Protein AF-A0A7X4A5K0-F1 (afdb_monomer_lite)

Structure (mmCIF, N/CA/C/O backbone):
data_AF-A0A7X4A5K0-F1
#
_entry.id   AF-A0A7X4A5K0-F1
#
loop_
_atom_site.group_PDB
_atom_site.id
_atom_site.type_symbol
_atom_site.label_atom_id
_atom_site.label_alt_id
_atom_site.label_comp_id
_atom_site.label_asym_id
_atom_site.label_entity_id
_atom_site.label_seq_id
_atom_site.pdbx_PDB_ins_code
_atom_site.Cartn_x
_atom_site.Cartn_y
_atom_site.Cartn_z
_atom_site.occupancy
_atom_site.B_iso_or_equiv
_atom_site.auth_seq_id
_atom_site.auth_comp_id
_atom_site.auth_asym_id
_atom_site.auth_atom_id
_atom_site.pdbx_PDB_model_num
ATOM 1 N N . LEU A 1 1 ? -16.386 4.866 20.478 1.00 91.31 1 LEU A N 1
ATOM 2 C CA . LEU A 1 1 ? -17.389 4.225 19.590 1.00 91.31 1 LEU A CA 1
ATOM 3 C C . LEU A 1 1 ? -18.397 3.413 20.392 1.00 91.31 1 LEU A C 1
ATOM 5 O O . LEU A 1 1 ? -19.510 3.892 20.543 1.00 91.31 1 LEU A O 1
ATOM 9 N N . ARG A 1 2 ? -17.996 2.283 20.996 1.00 92.62 2 ARG A N 1
ATOM 10 C CA . ARG A 1 2 ? -18.865 1.447 21.848 1.00 92.62 2 ARG A CA 1
ATOM 11 C C . ARG A 1 2 ? -19.716 2.248 22.845 1.00 92.62 2 ARG A C 1
ATOM 13 O O . ARG A 1 2 ? -20.920 2.081 22.857 1.00 92.62 2 ARG A O 1
ATOM 20 N N . ALA A 1 3 ? -19.119 3.156 23.623 1.00 93.19 3 ALA A N 1
ATOM 21 C CA . ALA A 1 3 ? -19.859 3.935 24.624 1.00 93.19 3 ALA A CA 1
ATOM 22 C C . ALA A 1 3 ? -21.028 4.760 24.044 1.00 93.19 3 ALA A C 1
ATOM 24 O O . ALA A 1 3 ? -22.056 4.890 24.695 1.00 93.19 3 ALA A O 1
ATOM 25 N N . ALA A 1 4 ? -20.891 5.288 22.822 1.00 95.06 4 ALA A N 1
ATOM 26 C CA . ALA A 1 4 ? -21.975 6.008 22.153 1.00 95.06 4 ALA A CA 1
ATOM 27 C C . ALA A 1 4 ? -23.079 5.048 21.675 1.00 95.06 4 ALA A C 1
ATOM 29 O O . ALA A 1 4 ? -24.257 5.345 21.839 1.00 95.06 4 ALA A O 1
ATOM 30 N N . LEU A 1 5 ? -22.700 3.877 21.147 1.00 95.50 5 LEU A N 1
ATOM 31 C CA . LEU A 1 5 ? -23.644 2.829 20.736 1.00 95.50 5 LEU A CA 1
ATOM 32 C C . LEU A 1 5 ? -24.413 2.257 21.940 1.00 95.50 5 LEU A C 1
ATOM 34 O O . LEU A 1 5 ? -25.632 2.138 21.894 1.00 95.50 5 LEU A O 1
ATOM 38 N N . ASP A 1 6 ? -23.723 1.985 23.053 1.00 95.00 6 ASP A N 1
ATOM 39 C CA . ASP A 1 6 ? -24.325 1.538 24.320 1.00 95.00 6 ASP A CA 1
ATOM 40 C C . ASP A 1 6 ? -25.325 2.575 24.871 1.00 95.00 6 ASP A C 1
ATOM 42 O O . ASP A 1 6 ? -26.293 2.214 25.539 1.00 95.00 6 ASP A O 1
ATOM 46 N N . ALA A 1 7 ? -25.109 3.860 24.573 1.00 95.62 7 ALA A N 1
ATOM 47 C CA . ALA A 1 7 ? -26.001 4.961 24.929 1.00 95.62 7 ALA A CA 1
ATOM 48 C C . ALA A 1 7 ? -27.153 5.180 23.925 1.00 95.62 7 ALA A C 1
ATOM 50 O O . ALA A 1 7 ? -27.937 6.112 24.100 1.00 95.62 7 ALA A O 1
ATOM 51 N N . GLY A 1 8 ? -27.286 4.323 22.907 1.00 95.19 8 GLY A N 1
ATOM 52 C CA . GLY A 1 8 ? -28.398 4.332 21.955 1.00 95.19 8 GLY A CA 1
ATOM 53 C C . GLY A 1 8 ? -28.173 5.166 20.692 1.00 95.19 8 GLY A C 1
ATOM 54 O O . GLY A 1 8 ? -29.140 5.445 19.992 1.00 95.19 8 GLY A O 1
ATOM 55 N N . ALA A 1 9 ? -26.938 5.577 20.387 1.00 96.38 9 ALA A N 1
ATOM 56 C CA . ALA A 1 9 ? -26.654 6.293 19.145 1.00 96.38 9 ALA A CA 1
ATOM 57 C C . ALA A 1 9 ? -26.761 5.367 17.917 1.00 96.38 9 ALA A C 1
ATOM 59 O O . ALA A 1 9 ? -26.082 4.344 17.855 1.00 96.38 9 ALA A O 1
ATOM 60 N N . ASP A 1 10 ? -27.531 5.775 16.904 1.00 93.81 10 ASP A N 1
ATOM 61 C CA . ASP A 1 10 ? -27.602 5.078 15.607 1.00 93.81 10 ASP A CA 1
ATOM 62 C C . ASP A 1 10 ? -26.408 5.403 14.693 1.00 93.81 10 ASP A C 1
ATOM 64 O O . ASP A 1 10 ? -25.984 4.592 13.870 1.00 93.81 10 ASP A O 1
ATOM 68 N N . ILE A 1 11 ? -25.867 6.620 14.815 1.00 94.62 11 ILE A N 1
ATOM 69 C CA . ILE A 1 11 ? -24.743 7.124 14.022 1.00 94.62 11 ILE A CA 1
ATOM 70 C C . ILE A 1 11 ? -23.725 7.731 14.978 1.00 94.62 11 ILE A C 1
ATOM 72 O O . ILE A 1 11 ? -24.045 8.633 15.749 1.00 94.62 11 ILE A O 1
ATOM 76 N N . VAL A 1 12 ? -22.476 7.276 14.888 1.00 94.38 12 VAL A N 1
ATOM 77 C CA . VAL A 1 12 ? -21.371 7.831 15.672 1.00 94.38 12 VAL A CA 1
ATOM 78 C C . VAL A 1 12 ? -20.412 8.561 14.744 1.00 94.38 12 VAL A C 1
ATOM 80 O O . VAL A 1 12 ? -19.800 7.959 13.866 1.00 94.38 12 VAL A O 1
ATOM 83 N N . ILE A 1 13 ? -20.262 9.866 14.960 1.00 93.56 13 ILE A N 1
ATOM 84 C CA . ILE A 1 13 ? -19.256 10.691 14.289 1.00 93.56 13 ILE A CA 1
ATOM 85 C C . ILE A 1 13 ? -18.065 10.814 15.236 1.00 93.56 13 ILE A C 1
ATOM 87 O O . ILE A 1 13 ? -18.224 11.117 16.416 1.00 93.56 13 ILE A O 1
ATOM 91 N N . THR A 1 14 ? -16.863 10.571 14.730 1.00 90.88 14 THR A N 1
ATOM 92 C CA . THR A 1 14 ? -15.624 10.666 15.506 1.00 90.88 14 THR A CA 1
ATOM 93 C C . THR A 1 14 ? -14.626 11.588 14.812 1.00 90.88 14 THR A C 1
ATOM 95 O O . THR A 1 14 ? -14.780 11.910 13.634 1.00 90.88 14 THR A O 1
ATOM 98 N N . GLY A 1 15 ? -13.632 12.061 15.568 1.00 87.31 15 GLY A N 1
ATOM 99 C CA . GLY A 1 15 ? -12.502 12.813 15.030 1.00 87.31 15 GLY A CA 1
ATOM 100 C C . GLY A 1 15 ? -11.532 11.897 14.280 1.00 87.31 15 GLY A C 1
ATOM 101 O O . GLY A 1 15 ? -11.928 10.991 13.548 1.00 87.31 15 GLY A O 1
ATOM 102 N N . ARG A 1 16 ? -10.225 12.102 14.472 1.00 86.94 16 ARG A N 1
ATOM 103 C CA . ARG A 1 16 ? -9.224 11.172 13.937 1.00 86.94 16 ARG A CA 1
ATOM 104 C C . ARG A 1 16 ? -9.187 9.914 14.809 1.00 86.94 16 ARG A C 1
ATOM 106 O O . ARG A 1 16 ? -8.645 9.947 15.908 1.00 86.94 16 ARG A O 1
ATOM 113 N N . CYS A 1 17 ? -9.751 8.825 14.304 1.00 88.50 17 CYS A N 1
ATOM 114 C CA . CYS A 1 17 ? -9.633 7.488 14.884 1.00 88.50 17 CYS A CA 1
ATOM 115 C C . CYS A 1 17 ? -8.874 6.559 13.926 1.00 88.50 17 CYS A C 1
ATOM 117 O O . CYS A 1 17 ? -8.519 6.975 12.821 1.00 88.50 17 CYS A O 1
ATOM 119 N N . VAL A 1 18 ? -8.589 5.334 14.366 1.00 90.06 18 VAL A N 1
ATOM 120 C CA . VAL A 1 18 ? -8.065 4.304 13.464 1.00 90.06 18 VAL A CA 1
ATOM 121 C C . VAL A 1 18 ? -9.208 3.749 12.627 1.00 90.06 18 VAL A C 1
ATOM 123 O O . VAL A 1 18 ? -10.282 3.496 13.166 1.00 90.06 18 VAL A O 1
ATOM 126 N N . ASP A 1 19 ? -8.972 3.546 11.337 1.00 91.62 19 ASP A N 1
ATOM 127 C CA . ASP A 1 19 ? -10.007 3.166 10.375 1.00 91.62 19 ASP A CA 1
ATOM 128 C C . ASP A 1 19 ? -10.697 1.846 10.777 1.00 91.62 19 ASP A C 1
ATOM 130 O O . ASP A 1 19 ? -11.922 1.806 10.886 1.00 91.62 19 ASP A O 1
ATOM 134 N N . SER A 1 20 ? -9.937 0.829 11.198 1.00 94.38 20 SER A N 1
ATOM 135 C CA . SER A 1 20 ? -10.478 -0.442 11.711 1.00 94.38 20 SER A CA 1
ATOM 136 C C . SER A 1 20 ? -11.327 -0.325 12.989 1.00 94.38 20 SER A C 1
ATOM 138 O O . SER A 1 20 ? -12.133 -1.217 13.286 1.00 94.38 20 SER A O 1
ATOM 140 N N . ALA A 1 21 ? -11.206 0.776 13.742 1.00 93.50 21 ALA A N 1
ATOM 141 C CA . ALA A 1 21 ? -11.925 0.964 15.000 1.00 93.50 21 ALA A CA 1
ATOM 142 C C . ALA A 1 21 ? -13.442 1.072 14.792 1.00 93.50 21 ALA A C 1
ATOM 144 O O . ALA A 1 21 ? -14.197 0.719 15.699 1.00 93.50 21 ALA A O 1
ATOM 145 N N . VAL A 1 22 ? -13.902 1.519 13.615 1.00 93.31 22 VAL A N 1
ATOM 146 C CA . VAL A 1 22 ? -15.339 1.622 13.298 1.00 93.31 22 VAL A CA 1
ATOM 147 C C . VAL A 1 22 ? -16.026 0.258 13.366 1.00 93.31 22 VAL A C 1
ATOM 149 O O . VAL A 1 22 ? -17.073 0.127 14.001 1.00 93.31 22 VAL A O 1
ATOM 152 N N . THR A 1 23 ? -15.386 -0.775 12.818 1.00 96.31 23 THR A N 1
ATOM 153 C CA . THR A 1 23 ? -15.875 -2.157 12.861 1.00 96.31 23 THR A CA 1
ATOM 154 C C . THR A 1 23 ? -15.649 -2.780 14.230 1.00 96.31 23 THR A C 1
ATOM 156 O O . THR A 1 23 ? -16.576 -3.371 14.789 1.00 96.31 23 THR A O 1
ATOM 159 N N . LEU A 1 24 ? -14.458 -2.612 14.819 1.00 97.25 24 LEU A N 1
ATOM 160 C CA . LEU A 1 24 ? -14.167 -3.155 16.148 1.00 97.25 24 LEU A CA 1
ATOM 161 C C . LEU A 1 24 ? -15.150 -2.619 17.199 1.00 97.25 24 LEU A C 1
ATOM 163 O O . LEU A 1 24 ? -15.699 -3.387 17.985 1.00 97.25 24 LEU A O 1
ATOM 167 N N . GLY A 1 25 ? -15.418 -1.312 17.192 1.00 95.69 25 GLY A N 1
ATOM 168 C CA . GLY A 1 25 ? -16.349 -0.672 18.117 1.00 95.69 25 GLY A CA 1
ATOM 169 C C . GLY A 1 25 ? -17.770 -1.230 18.017 1.00 95.69 25 GLY A C 1
ATOM 170 O O . GLY A 1 25 ? -18.413 -1.416 19.051 1.00 95.69 25 GLY A O 1
ATOM 171 N N . ALA A 1 26 ? -18.233 -1.540 16.801 1.00 96.00 26 ALA A N 1
ATOM 172 C CA . ALA A 1 26 ? -19.517 -2.197 16.572 1.00 96.00 26 ALA A CA 1
ATOM 173 C C . ALA A 1 26 ? -19.520 -3.650 17.080 1.00 96.00 26 ALA A C 1
ATOM 175 O O . ALA A 1 26 ? -20.481 -4.063 17.725 1.00 96.00 26 ALA A O 1
ATOM 176 N N . CYS A 1 27 ? -18.433 -4.401 16.873 1.00 97.69 27 CYS A N 1
ATOM 177 C CA . CYS A 1 27 ? -18.301 -5.772 17.379 1.00 97.69 27 CYS A CA 1
ATOM 178 C C . CYS A 1 27 ? -18.303 -5.820 18.912 1.00 97.69 27 CYS A C 1
ATOM 180 O O . CYS A 1 27 ? -19.005 -6.635 19.507 1.00 97.69 27 CYS A O 1
ATOM 182 N N . ILE A 1 28 ? -17.567 -4.913 19.564 1.00 97.00 28 ILE A N 1
ATOM 183 C CA . ILE A 1 28 ? -17.537 -4.818 21.029 1.00 97.00 28 ILE A CA 1
ATOM 184 C C . ILE A 1 28 ? -18.942 -4.532 21.574 1.00 97.00 28 ILE A C 1
ATOM 186 O O . ILE A 1 28 ? -19.345 -5.149 22.558 1.00 97.00 28 ILE A O 1
ATOM 190 N N . HIS A 1 29 ? -19.692 -3.628 20.938 1.00 96.81 29 HIS A N 1
ATOM 191 C CA . HIS A 1 29 ? -21.077 -3.336 21.310 1.00 96.81 29 HIS A CA 1
ATOM 192 C C . HIS A 1 29 ? -21.992 -4.558 21.119 1.00 96.81 29 HIS A C 1
ATOM 194 O O . HIS A 1 29 ? -22.692 -4.955 22.048 1.00 96.81 29 HIS A O 1
ATOM 200 N N . ALA A 1 30 ? -21.951 -5.190 19.943 1.00 97.56 30 ALA A N 1
ATOM 201 C CA . ALA A 1 30 ? -22.848 -6.287 19.587 1.00 97.56 30 ALA A CA 1
ATOM 202 C C . ALA A 1 30 ? -22.600 -7.571 20.399 1.00 97.56 30 ALA A C 1
ATOM 204 O O . ALA A 1 30 ? -23.551 -8.256 20.775 1.00 97.56 30 ALA A O 1
ATOM 205 N N . PHE A 1 31 ? -21.335 -7.901 20.677 1.00 98.00 31 PHE A N 1
ATOM 206 C CA . PHE A 1 31 ? -20.952 -9.159 21.330 1.00 98.00 31 PHE A CA 1
ATOM 207 C C . PHE A 1 31 ? -20.555 -9.003 22.801 1.00 98.00 31 PHE A C 1
ATOM 209 O O . PHE A 1 31 ? -20.341 -10.001 23.489 1.00 98.00 31 PHE A O 1
ATOM 216 N N . GLY A 1 32 ? -20.444 -7.770 23.302 1.00 96.62 32 GLY A N 1
ATOM 217 C CA . GLY A 1 32 ? -20.049 -7.501 24.684 1.00 96.62 32 GLY A CA 1
ATOM 218 C C . GLY A 1 32 ? -18.607 -7.903 25.004 1.00 96.62 32 GLY A C 1
ATOM 219 O O . GLY A 1 32 ? -18.314 -8.227 26.160 1.00 96.62 32 GLY A O 1
ATOM 220 N N . TRP A 1 33 ? -17.720 -7.910 24.000 1.00 96.56 33 TRP A N 1
ATOM 221 C CA . TRP A 1 33 ? -16.311 -8.253 24.189 1.00 96.56 33 TRP A CA 1
ATOM 222 C C . TRP A 1 33 ? -15.647 -7.332 25.213 1.00 96.56 33 TRP A C 1
ATOM 224 O O . TRP A 1 33 ? -15.921 -6.130 25.285 1.00 96.56 33 TRP A O 1
ATOM 234 N N . ARG A 1 34 ? -14.776 -7.905 26.039 1.00 93.50 34 ARG A N 1
ATOM 235 C CA . ARG A 1 34 ? -14.149 -7.197 27.159 1.00 93.50 34 ARG A CA 1
ATOM 236 C C . ARG A 1 34 ? -12.715 -6.784 26.829 1.00 93.50 34 ARG A C 1
ATOM 238 O O . ARG A 1 34 ? -12.037 -7.481 26.073 1.00 93.50 34 ARG A O 1
ATOM 245 N N . PRO A 1 35 ? -12.209 -5.700 27.448 1.00 89.88 35 PRO A N 1
ATOM 246 C CA . PRO A 1 35 ? -10.771 -5.460 27.504 1.00 89.88 35 PRO A CA 1
ATOM 247 C C . PRO A 1 35 ? -10.059 -6.725 27.997 1.00 89.88 35 PRO A C 1
ATOM 249 O O . PRO A 1 35 ? -10.507 -7.348 28.960 1.00 89.88 35 PRO A O 1
ATOM 252 N N . GLY A 1 36 ? -8.986 -7.122 27.318 1.00 91.06 36 GLY A N 1
ATOM 253 C CA . GLY A 1 36 ? -8.265 -8.360 27.625 1.00 91.06 36 GLY A CA 1
ATOM 254 C C . GLY A 1 36 ? -8.712 -9.593 26.833 1.00 91.06 36 GLY A C 1
ATOM 255 O O . GLY A 1 36 ? -8.000 -10.589 26.827 1.00 91.06 36 GLY A O 1
ATOM 256 N N . GLU A 1 37 ? -9.831 -9.554 26.103 1.00 95.38 37 GLU A N 1
ATOM 257 C CA . GLU A 1 37 ? -10.180 -10.615 25.142 1.00 95.38 37 GLU A CA 1
ATOM 258 C C . GLU A 1 37 ? -9.438 -10.396 23.811 1.00 95.38 37 GLU A C 1
ATOM 260 O O . GLU A 1 37 ? -10.048 -10.197 22.759 1.00 95.38 37 GLU A O 1
ATOM 265 N N . TRP A 1 38 ? -8.102 -10.368 23.875 1.00 96.06 38 TRP A N 1
ATOM 266 C CA . TRP A 1 38 ? -7.245 -9.811 22.824 1.00 96.06 38 TRP A CA 1
ATOM 267 C C . TRP A 1 38 ? -7.427 -10.467 21.456 1.00 96.06 38 TRP A C 1
ATOM 269 O O . TRP A 1 38 ? -7.484 -9.746 20.469 1.00 96.06 38 TRP A O 1
ATOM 279 N N . ASP A 1 39 ? -7.590 -11.788 21.381 1.00 98.00 39 ASP A N 1
ATOM 280 C CA . ASP A 1 39 ? -7.796 -12.476 20.097 1.00 98.00 39 ASP A CA 1
ATOM 281 C C . ASP A 1 39 ? -9.088 -12.022 19.408 1.00 98.00 39 ASP A C 1
ATOM 283 O O . ASP A 1 39 ? -9.109 -11.791 18.201 1.00 98.00 39 ASP A O 1
ATOM 287 N N . ARG A 1 40 ? -10.159 -11.785 20.175 1.00 98.38 40 ARG A N 1
ATOM 288 C CA . ARG A 1 40 ? -11.421 -11.263 19.630 1.00 98.38 40 ARG A CA 1
ATOM 289 C C . ARG A 1 40 ? -11.274 -9.815 19.178 1.00 98.38 40 ARG A C 1
ATOM 291 O O . ARG A 1 40 ? -11.747 -9.454 18.103 1.00 98.38 40 ARG A O 1
ATOM 298 N N . LEU A 1 41 ? -10.577 -8.994 19.966 1.00 97.81 41 LEU A N 1
ATOM 299 C CA . LEU A 1 41 ? -10.288 -7.604 19.600 1.00 97.81 41 LEU A CA 1
ATOM 300 C C . LEU A 1 41 ? -9.411 -7.526 18.340 1.00 97.81 41 LEU A C 1
ATOM 302 O O . LEU A 1 41 ? -9.660 -6.693 17.467 1.00 97.81 41 LEU A O 1
ATOM 306 N N . ALA A 1 42 ? -8.424 -8.413 18.208 1.00 98.19 42 ALA A N 1
ATOM 307 C CA . ALA A 1 42 ? -7.579 -8.520 17.025 1.00 98.19 42 ALA A CA 1
ATOM 308 C C . ALA A 1 42 ? -8.378 -8.993 15.805 1.00 98.19 42 ALA A C 1
ATOM 310 O O . ALA A 1 42 ? -8.234 -8.425 14.725 1.00 98.19 42 ALA A O 1
ATOM 311 N N . ALA A 1 43 ? -9.276 -9.963 15.974 1.00 98.62 43 ALA A N 1
ATOM 312 C CA . ALA A 1 43 ? -10.134 -10.448 14.900 1.00 98.62 43 ALA A CA 1
ATOM 313 C C . ALA A 1 43 ? -11.138 -9.384 14.416 1.00 98.62 43 ALA A C 1
ATOM 315 O O . ALA A 1 43 ? -11.274 -9.170 13.212 1.00 98.62 43 ALA A O 1
ATOM 316 N N . GLY A 1 44 ? -11.769 -8.638 15.331 1.00 98.44 44 GLY A N 1
ATOM 317 C CA . GLY A 1 44 ? -12.619 -7.496 14.971 1.00 98.44 44 GLY A CA 1
ATOM 318 C C . GLY A 1 44 ? -11.840 -6.358 14.301 1.00 98.44 44 GLY A C 1
ATOM 319 O O . GLY A 1 44 ? -12.348 -5.713 13.384 1.00 98.44 44 GLY A O 1
ATOM 320 N N . SER A 1 45 ? -10.587 -6.147 14.710 1.00 98.31 45 SER A N 1
ATOM 321 C CA . SER A 1 45 ? -9.680 -5.189 14.067 1.00 98.31 45 SER A CA 1
ATOM 322 C C . SER A 1 45 ? -9.284 -5.621 12.658 1.00 98.31 45 SER A C 1
ATOM 324 O O . SER A 1 45 ? -9.276 -4.793 11.751 1.00 98.31 45 SER A O 1
ATOM 326 N N . LEU A 1 46 ? -9.002 -6.910 12.456 1.00 98.62 46 LEU A N 1
ATOM 327 C CA . LEU A 1 46 ? -8.735 -7.487 11.141 1.00 98.62 46 LEU A CA 1
ATOM 328 C C . LEU A 1 46 ? -9.956 -7.362 10.225 1.00 98.62 46 LEU A C 1
ATOM 330 O O . LEU A 1 46 ? -9.819 -6.945 9.079 1.00 98.62 46 LEU A O 1
ATOM 334 N N . ALA A 1 47 ? -11.154 -7.665 10.732 1.00 98.62 47 ALA A N 1
ATOM 335 C CA . ALA A 1 47 ? -12.391 -7.453 9.988 1.00 98.62 47 ALA A CA 1
ATOM 336 C C . ALA A 1 47 ? -12.539 -5.980 9.581 1.00 98.62 47 ALA A C 1
ATOM 338 O O . ALA A 1 47 ? -12.835 -5.690 8.426 1.00 98.62 47 ALA A O 1
ATOM 339 N N . GLY A 1 48 ? -12.271 -5.044 10.497 1.00 97.81 48 GLY A N 1
ATOM 340 C CA . GLY A 1 48 ? -12.250 -3.613 10.192 1.00 97.81 48 GLY A CA 1
ATOM 341 C C . GLY A 1 48 ? -11.265 -3.244 9.090 1.00 97.81 48 GLY A C 1
ATOM 342 O O . GLY A 1 48 ? -11.659 -2.597 8.127 1.00 97.81 48 GLY A O 1
ATOM 343 N N . HIS A 1 49 ? -10.032 -3.732 9.196 1.00 97.75 49 HIS A N 1
ATOM 344 C CA . HIS A 1 49 ? -8.983 -3.497 8.212 1.00 97.75 49 HIS A CA 1
ATOM 345 C C . HIS A 1 49 ? -9.351 -4.013 6.808 1.00 97.75 49 HIS A C 1
ATOM 347 O O . HIS A 1 49 ? -9.098 -3.353 5.803 1.00 97.75 49 HIS A O 1
ATOM 353 N N . ILE A 1 50 ? -10.005 -5.174 6.709 1.00 98.19 50 ILE A N 1
ATOM 354 C CA . ILE A 1 50 ? -10.400 -5.712 5.400 1.00 98.19 50 ILE A CA 1
ATOM 355 C C . ILE A 1 50 ? -11.636 -4.999 4.821 1.00 98.19 50 ILE A C 1
ATOM 357 O O . ILE A 1 50 ? -11.783 -4.897 3.604 1.00 98.19 50 ILE A O 1
ATOM 361 N N . LEU A 1 51 ? -12.527 -4.485 5.671 1.00 97.75 51 LEU A N 1
ATOM 362 C CA . LEU A 1 51 ? -13.730 -3.763 5.239 1.00 97.75 51 LEU A CA 1
ATOM 363 C C . LEU A 1 51 ? -13.463 -2.301 4.836 1.00 97.75 51 LEU A C 1
ATOM 365 O O . LEU A 1 51 ? -14.358 -1.650 4.290 1.00 97.75 51 LEU A O 1
ATOM 369 N N . GLU A 1 52 ? -12.271 -1.769 5.111 1.00 94.19 52 GLU A N 1
ATOM 370 C CA . GLU A 1 52 ? -11.916 -0.380 4.818 1.00 94.19 52 GLU A CA 1
ATOM 371 C C . GLU A 1 52 ? -11.434 -0.170 3.366 1.00 94.19 52 GLU A C 1
ATOM 373 O O . GLU A 1 52 ? -11.456 -1.067 2.525 1.00 94.19 52 GLU A O 1
ATOM 378 N N . CYS A 1 53 ? -11.052 1.066 3.028 1.00 92.38 53 CYS A N 1
ATOM 379 C CA . CYS A 1 53 ? -10.529 1.447 1.707 1.00 92.38 53 CYS A CA 1
ATOM 380 C C . CYS A 1 53 ? -11.452 1.179 0.495 1.00 92.38 53 CYS A C 1
ATOM 382 O O . CYS A 1 53 ? -10.996 1.203 -0.652 1.00 92.38 53 CYS A O 1
ATOM 384 N N . GLY A 1 54 ? -12.760 1.028 0.727 1.00 94.44 54 GLY A N 1
ATOM 385 C CA . GLY A 1 54 ? -13.781 0.944 -0.316 1.00 94.44 54 GLY A CA 1
ATOM 386 C C . GLY A 1 54 ? -13.931 -0.477 -0.875 1.00 94.44 54 GLY A C 1
ATOM 387 O O . GLY A 1 54 ? -14.107 -1.408 -0.099 1.00 94.44 54 GLY A O 1
ATOM 388 N N . PRO A 1 55 ? -13.910 -0.681 -2.204 1.00 96.50 55 PRO A N 1
ATOM 389 C CA . PRO A 1 55 ? -14.196 -1.982 -2.811 1.00 96.50 55 PRO A CA 1
ATOM 390 C C . PRO A 1 55 ? -12.978 -2.921 -2.929 1.00 96.50 55 PRO A C 1
ATOM 392 O O . PRO A 1 55 ? -12.988 -3.830 -3.752 1.00 96.50 55 PRO A O 1
ATOM 395 N N . GLN A 1 56 ? -11.884 -2.707 -2.190 1.00 96.38 56 GLN A N 1
ATOM 396 C CA . GLN A 1 56 ? -10.640 -3.452 -2.446 1.00 96.38 56 GLN A CA 1
ATOM 397 C C . GLN A 1 56 ? -10.770 -4.958 -2.179 1.00 96.38 56 GLN A C 1
ATOM 399 O O . GLN A 1 56 ? -10.436 -5.762 -3.048 1.00 96.38 56 GLN A O 1
ATOM 404 N N . ALA A 1 57 ? -11.370 -5.341 -1.048 1.00 97.81 57 ALA A N 1
ATOM 405 C CA . ALA A 1 57 ? -11.660 -6.743 -0.733 1.00 97.81 57 ALA A CA 1
ATOM 406 C C . ALA A 1 57 ? -12.682 -7.396 -1.690 1.00 97.81 57 ALA A C 1
ATOM 408 O O . ALA A 1 57 ? -12.837 -8.618 -1.689 1.00 97.81 57 ALA A O 1
ATOM 409 N N . THR A 1 58 ? -13.368 -6.595 -2.513 1.00 97.94 58 THR A N 1
ATOM 410 C CA . THR A 1 58 ? -14.356 -7.026 -3.513 1.00 97.94 58 THR A CA 1
ATOM 411 C C . THR A 1 58 ? -13.875 -6.821 -4.960 1.00 97.94 58 THR A C 1
ATOM 413 O O . THR A 1 58 ? -14.688 -6.779 -5.887 1.00 97.94 58 THR A O 1
ATOM 416 N N . GLY A 1 59 ? -12.560 -6.695 -5.177 1.00 95.56 59 GLY A N 1
ATOM 417 C CA . GLY A 1 59 ? -11.940 -6.661 -6.510 1.00 95.56 59 GLY A CA 1
ATOM 418 C C . GLY A 1 59 ? -11.453 -5.284 -6.976 1.00 95.56 59 GLY A C 1
ATOM 419 O O . GLY A 1 59 ? -10.863 -5.149 -8.046 1.00 95.56 59 GLY A O 1
ATOM 420 N N . GLY A 1 60 ? -11.655 -4.228 -6.192 1.00 95.62 60 GLY A N 1
ATOM 421 C CA . GLY A 1 60 ? -11.095 -2.916 -6.501 1.00 95.62 60 GLY A CA 1
ATOM 422 C C . GLY A 1 60 ? -9.568 -2.930 -6.428 1.00 95.62 60 GLY A C 1
ATOM 423 O O . GLY A 1 60 ? -9.016 -3.273 -5.389 1.00 95.62 60 GLY A O 1
ATOM 424 N N . ASN A 1 61 ? -8.887 -2.491 -7.492 1.00 94.25 61 ASN A N 1
ATOM 425 C CA . ASN A 1 61 ? -7.418 -2.413 -7.573 1.00 94.25 61 ASN A CA 1
ATOM 426 C C . ASN A 1 61 ? -6.703 -3.782 -7.461 1.00 94.25 61 ASN A C 1
ATOM 428 O O . ASN A 1 61 ? -5.546 -3.834 -7.063 1.00 94.25 61 ASN A O 1
ATOM 432 N N . HIS A 1 62 ? -7.406 -4.881 -7.760 1.00 95.88 62 HIS A N 1
ATOM 433 C CA . HIS A 1 62 ? -6.888 -6.250 -7.677 1.00 95.88 62 HIS A CA 1
ATOM 434 C C . HIS A 1 62 ? -5.736 -6.508 -8.664 1.00 95.88 62 HIS A C 1
ATOM 436 O O . HIS A 1 62 ? -5.761 -5.934 -9.749 1.00 95.88 62 HIS A O 1
ATOM 442 N N . THR A 1 63 ? -4.763 -7.368 -8.319 1.00 97.00 63 THR A N 1
ATOM 443 C CA . THR A 1 63 ? -3.712 -7.797 -9.271 1.00 97.00 63 THR A CA 1
ATOM 444 C C . THR A 1 63 ? -4.331 -8.410 -10.528 1.00 97.00 63 THR A C 1
ATOM 446 O O . THR A 1 63 ? -3.998 -7.976 -11.622 1.00 97.00 63 THR A O 1
ATOM 449 N N . ASP A 1 64 ? -5.285 -9.336 -10.377 1.00 95.81 64 ASP A N 1
ATOM 450 C CA . ASP A 1 64 ? -5.982 -9.973 -11.505 1.00 95.81 64 ASP A CA 1
ATOM 451 C C . ASP A 1 64 ? -7.172 -9.091 -11.947 1.00 95.81 64 ASP A C 1
ATOM 453 O O . ASP A 1 64 ? -8.344 -9.462 -11.853 1.00 95.81 64 ASP A O 1
ATOM 457 N N . TRP A 1 65 ? -6.892 -7.840 -12.328 1.00 95.12 65 TRP A N 1
ATOM 458 C CA . TRP A 1 65 ? -7.920 -6.838 -12.645 1.00 95.12 65 TRP A CA 1
ATOM 459 C C . TRP A 1 65 ? -8.751 -7.212 -13.880 1.00 95.12 65 TRP A C 1
ATOM 461 O O . TRP A 1 65 ? -9.899 -6.763 -14.001 1.00 95.12 65 TRP A O 1
ATOM 471 N N . GLU A 1 66 ? -8.199 -8.023 -14.783 1.00 95.06 66 GLU A N 1
ATOM 472 C CA . GLU A 1 66 ? -8.862 -8.535 -15.981 1.00 95.06 66 GLU A CA 1
ATOM 473 C C . GLU A 1 66 ? -10.156 -9.281 -15.632 1.00 95.06 66 GLU A C 1
ATOM 475 O O . GLU A 1 66 ? -11.177 -9.067 -16.296 1.00 95.06 66 GLU A O 1
ATOM 480 N N . ASP A 1 67 ? -10.158 -10.038 -14.530 1.00 92.69 67 ASP A N 1
ATOM 481 C CA . ASP A 1 67 ? -11.308 -10.815 -14.048 1.00 92.69 67 ASP A CA 1
ATOM 482 C C . ASP A 1 67 ? -12.511 -9.923 -13.691 1.00 92.69 67 ASP A C 1
ATOM 484 O O . ASP A 1 67 ? -13.669 -10.349 -13.700 1.00 92.69 67 ASP A O 1
ATOM 488 N N . ILE A 1 68 ? -12.252 -8.651 -13.374 1.00 93.69 68 ILE A N 1
ATOM 489 C CA . ILE A 1 68 ? -13.253 -7.691 -12.890 1.00 93.69 68 ILE A CA 1
ATOM 490 C C . ILE A 1 68 ? -13.495 -6.560 -13.900 1.00 93.69 68 ILE A C 1
ATOM 492 O O . ILE A 1 68 ? -14.476 -5.818 -13.770 1.00 93.69 68 ILE A O 1
ATOM 496 N N . ALA A 1 69 ? -12.669 -6.441 -14.945 1.00 95.19 69 ALA A N 1
ATOM 497 C CA . ALA A 1 69 ? -12.670 -5.327 -15.895 1.00 95.19 69 ALA A CA 1
ATOM 498 C C . ALA A 1 69 ? -14.061 -5.032 -16.490 1.00 95.19 69 ALA A C 1
ATOM 500 O O . ALA A 1 69 ? -14.460 -3.871 -16.610 1.00 95.19 69 ALA A O 1
ATOM 501 N N . GLY A 1 70 ? -14.848 -6.075 -16.782 1.00 95.31 70 GLY A N 1
ATOM 502 C CA . GLY A 1 70 ? -16.210 -5.946 -17.317 1.00 95.31 70 GLY A CA 1
ATOM 503 C C . GLY A 1 70 ? -17.235 -5.326 -16.354 1.00 95.31 70 GLY A C 1
ATOM 504 O O . GLY A 1 70 ? -18.303 -4.889 -16.785 1.00 95.31 70 GLY A O 1
ATOM 505 N N . SER A 1 71 ? -16.929 -5.250 -15.057 1.00 95.50 71 SER A N 1
ATOM 506 C CA . SER A 1 71 ? -17.866 -4.830 -14.005 1.00 95.50 71 SER A CA 1
ATOM 507 C C . SER A 1 71 ? -17.327 -3.742 -13.065 1.00 95.50 71 SER A C 1
ATOM 509 O O . SER A 1 71 ? -18.033 -3.323 -12.145 1.00 95.50 71 SER A O 1
ATOM 511 N N . ILE A 1 72 ? -16.122 -3.215 -13.332 1.00 95.56 72 ILE A N 1
ATOM 512 C CA . ILE A 1 72 ? -15.424 -2.243 -12.470 1.00 95.56 72 ILE A CA 1
ATOM 513 C C . ILE A 1 72 ? -16.243 -0.976 -12.158 1.00 95.56 72 ILE A C 1
ATOM 515 O O . ILE A 1 72 ? -16.111 -0.380 -11.093 1.00 95.56 72 ILE A O 1
ATOM 519 N N . HIS A 1 73 ? -17.133 -0.577 -13.069 1.00 95.38 73 HIS A N 1
ATOM 520 C CA . HIS A 1 73 ? -17.984 0.607 -12.937 1.00 95.38 73 HIS A CA 1
ATOM 521 C C . HIS A 1 73 ? -19.065 0.488 -11.845 1.00 95.38 73 HIS A C 1
ATOM 523 O O . HIS A 1 73 ? -19.683 1.495 -11.505 1.00 95.38 73 HIS A O 1
ATOM 529 N N . ASN A 1 74 ? -19.322 -0.717 -11.323 1.00 96.88 74 ASN A N 1
ATOM 530 C CA . ASN A 1 74 ? -20.367 -0.982 -10.331 1.00 96.88 74 ASN A CA 1
ATOM 531 C C . ASN A 1 74 ? -19.923 -2.022 -9.283 1.00 96.88 74 ASN A C 1
ATOM 533 O O . ASN A 1 74 ? -20.698 -2.908 -8.920 1.00 96.88 74 ASN A O 1
ATOM 537 N N . ILE A 1 75 ? -18.667 -1.971 -8.823 1.00 97.62 75 ILE A N 1
ATOM 538 C CA . ILE A 1 75 ? -18.190 -2.886 -7.773 1.00 97.62 75 ILE A CA 1
ATOM 539 C C . ILE A 1 75 ? -18.933 -2.614 -6.459 1.00 97.62 75 ILE A C 1
ATOM 541 O O . ILE A 1 75 ? -19.007 -1.476 -5.993 1.00 97.62 75 ILE A O 1
ATOM 545 N N . GLY A 1 76 ? -19.471 -3.673 -5.850 1.00 97.06 76 GLY A N 1
ATOM 546 C CA . GLY A 1 76 ? -20.115 -3.596 -4.539 1.00 97.06 76 GLY A CA 1
ATOM 547 C C . GLY A 1 76 ? -19.095 -3.504 -3.409 1.00 97.06 76 GLY A C 1
ATOM 548 O O . GLY A 1 76 ? -18.032 -4.108 -3.484 1.00 97.06 76 GLY A O 1
ATOM 549 N N . TYR A 1 77 ? -19.414 -2.773 -2.344 1.00 97.69 77 TYR A N 1
ATOM 550 C CA . TYR A 1 77 ? -18.542 -2.662 -1.169 1.00 97.69 77 TYR A CA 1
ATOM 551 C C . TYR A 1 77 ? -18.579 -3.965 -0.353 1.00 97.69 77 TYR A C 1
ATOM 553 O O . TYR A 1 77 ? -19.600 -4.658 -0.383 1.00 97.69 77 TYR A O 1
ATOM 561 N N . PRO A 1 78 ? -17.501 -4.324 0.363 1.00 97.75 78 PRO A N 1
ATOM 562 C CA . PRO A 1 78 ? -17.467 -5.556 1.137 1.00 97.75 78 PRO A CA 1
ATOM 563 C C . PRO A 1 78 ? -18.479 -5.524 2.286 1.00 97.75 78 PRO A C 1
ATOM 565 O O . PRO A 1 78 ? -18.727 -4.490 2.906 1.00 97.75 78 PRO A O 1
ATOM 568 N N . ILE A 1 79 ? -19.049 -6.687 2.584 1.00 98.06 79 ILE A N 1
ATOM 569 C CA . ILE A 1 79 ? -19.896 -6.929 3.751 1.00 98.06 79 ILE A CA 1
ATOM 570 C C . ILE A 1 79 ? -19.270 -8.070 4.548 1.00 98.06 79 ILE A C 1
ATOM 572 O O . ILE A 1 79 ? -18.976 -9.119 3.977 1.00 98.06 79 ILE A O 1
ATOM 576 N N . GLY A 1 80 ? -19.091 -7.871 5.854 1.00 97.88 80 GLY A N 1
ATOM 577 C CA . GLY A 1 80 ? -18.602 -8.892 6.778 1.00 97.88 80 GLY A CA 1
ATOM 578 C C . GLY A 1 80 ? -19.710 -9.391 7.697 1.00 97.88 80 GLY A C 1
ATOM 579 O O . GLY A 1 80 ? -20.271 -8.610 8.462 1.00 97.88 80 GLY A O 1
ATOM 580 N N . ASP A 1 81 ? -19.997 -10.689 7.644 1.00 98.19 81 ASP A N 1
ATOM 581 C CA . ASP A 1 81 ? -20.805 -11.380 8.649 1.00 98.19 81 ASP A CA 1
ATOM 582 C C . ASP A 1 81 ? -19.837 -11.897 9.734 1.00 98.19 81 ASP A C 1
ATOM 584 O O . ASP A 1 81 ? -19.067 -12.829 9.486 1.00 98.19 81 ASP A O 1
ATOM 588 N N . ILE A 1 82 ? -19.804 -11.228 10.893 1.00 98.56 82 ILE A N 1
ATOM 589 C CA . ILE A 1 82 ? -18.849 -11.477 11.989 1.00 98.56 82 ILE A CA 1
ATOM 590 C C . ILE A 1 82 ? -19.525 -12.313 13.081 1.00 98.56 82 ILE A C 1
ATOM 592 O O . ILE A 1 82 ? -20.655 -12.025 13.470 1.00 98.56 82 ILE A O 1
ATOM 596 N N . GLU A 1 83 ? -18.828 -13.330 13.582 1.00 98.50 83 GLU A N 1
ATOM 597 C CA . GLU A 1 83 ? -19.295 -14.241 14.629 1.00 98.50 83 GLU A CA 1
ATOM 598 C C . GLU A 1 83 ? -18.804 -13.811 16.028 1.00 98.50 83 GLU A C 1
ATOM 600 O O . GLU A 1 83 ? -17.779 -13.130 16.148 1.00 98.50 83 GLU A O 1
ATOM 605 N N . PRO A 1 84 ? -19.460 -14.252 17.124 1.00 98.31 84 PRO A N 1
ATOM 606 C CA . PRO A 1 84 ? -19.053 -13.901 18.490 1.00 98.31 84 PRO A CA 1
ATOM 607 C C . PRO A 1 84 ? -17.635 -14.340 18.886 1.00 98.31 84 PRO A C 1
ATOM 609 O O . PRO A 1 84 ? -17.071 -13.794 19.838 1.00 98.31 84 PRO A O 1
ATOM 612 N N . ASP A 1 85 ? -17.068 -15.337 18.201 1.00 97.94 85 ASP A N 1
ATOM 613 C CA . ASP A 1 85 ? -15.693 -15.805 18.407 1.00 97.94 85 ASP A CA 1
ATOM 614 C C . ASP A 1 85 ? -14.643 -14.958 17.661 1.00 97.94 85 ASP A C 1
ATOM 616 O O . ASP A 1 85 ? -13.447 -15.174 17.847 1.00 97.94 85 ASP A O 1
ATOM 620 N N . GLY A 1 86 ? -15.078 -13.978 16.862 1.00 97.81 86 GLY A N 1
ATOM 621 C CA . GLY A 1 86 ? -14.234 -13.086 16.070 1.00 97.81 86 GLY A CA 1
ATOM 622 C C . GLY A 1 86 ? -13.988 -13.562 14.638 1.00 97.81 86 GLY A C 1
ATOM 623 O O . GLY A 1 86 ? -13.528 -12.781 13.809 1.00 97.81 86 GLY A O 1
ATOM 624 N N . SER A 1 87 ? -14.317 -14.809 14.306 1.00 98.56 87 SER A N 1
ATOM 625 C CA . SER A 1 87 ? -14.249 -15.285 12.926 1.00 98.56 87 SER A CA 1
ATOM 626 C C . SER A 1 87 ? -15.285 -14.578 12.048 1.00 98.56 87 SER A C 1
ATOM 628 O O . SER A 1 87 ? -16.346 -14.181 12.524 1.00 98.56 87 SER A O 1
ATOM 630 N N . PHE A 1 88 ? -15.022 -14.429 10.749 1.00 98.75 88 PHE A N 1
ATOM 631 C CA . PHE A 1 88 ? -15.969 -13.734 9.872 1.00 98.75 88 PHE A CA 1
ATOM 632 C C . PHE A 1 88 ? -15.980 -14.270 8.446 1.00 98.75 88 PHE A C 1
ATOM 634 O O . PHE A 1 88 ? -15.079 -14.998 8.025 1.00 98.75 88 PHE A O 1
ATOM 641 N N . THR A 1 89 ? -17.049 -13.946 7.721 1.00 98.81 89 THR A N 1
ATOM 642 C CA . THR A 1 89 ? -17.208 -14.256 6.297 1.00 98.81 89 THR A CA 1
ATOM 643 C C . THR A 1 89 ? -17.437 -12.971 5.520 1.00 98.81 89 THR A C 1
ATOM 645 O O . THR A 1 89 ? -18.342 -12.202 5.841 1.00 98.81 89 THR A O 1
ATOM 648 N N . LEU A 1 90 ? -16.637 -12.750 4.483 1.00 98.62 90 LEU A N 1
ATOM 649 C CA . LEU A 1 90 ? -16.795 -11.645 3.551 1.00 98.62 90 LEU A CA 1
ATOM 650 C C . LEU A 1 90 ? -17.666 -12.042 2.369 1.00 98.62 90 LEU A C 1
ATOM 652 O O . LEU A 1 90 ? -17.584 -13.163 1.863 1.00 98.62 90 LEU A O 1
ATOM 656 N N . ARG A 1 91 ? -18.475 -11.083 1.929 1.00 98.25 91 ARG A N 1
ATOM 657 C CA . ARG A 1 91 ? -19.323 -11.148 0.738 1.00 98.25 91 ARG A CA 1
ATOM 658 C C . ARG A 1 91 ? -19.483 -9.764 0.119 1.00 98.25 91 ARG A C 1
ATOM 660 O O . ARG A 1 91 ? -19.044 -8.767 0.689 1.00 98.25 91 ARG A O 1
ATOM 667 N N . LYS A 1 92 ? -20.171 -9.688 -1.018 1.00 97.69 92 LYS A N 1
ATOM 668 C CA . LYS A 1 92 ? -20.605 -8.424 -1.630 1.00 97.69 92 LYS A CA 1
ATOM 669 C C . LYS A 1 92 ? -22.130 -8.353 -1.786 1.00 97.69 92 LYS A C 1
ATOM 671 O O . LYS A 1 92 ? -22.797 -9.391 -1.722 1.00 97.69 92 LYS A O 1
ATOM 676 N N . PRO A 1 93 ? -22.713 -7.152 -1.958 1.00 97.56 93 PRO A N 1
ATOM 677 C CA . PRO A 1 93 ? -24.116 -7.003 -2.320 1.00 97.56 93 PRO A CA 1
ATOM 678 C C . PRO A 1 93 ? -24.490 -7.816 -3.569 1.00 97.56 93 PRO A C 1
ATOM 680 O O . PRO A 1 93 ? -23.707 -7.960 -4.507 1.00 97.56 93 PRO A O 1
ATOM 683 N N . ALA A 1 94 ? -25.715 -8.337 -3.603 1.00 95.81 94 ALA A N 1
ATOM 684 C CA . ALA A 1 94 ? -26.230 -9.006 -4.793 1.00 95.81 94 ALA A CA 1
ATOM 685 C C . ALA A 1 94 ? -26.451 -7.994 -5.933 1.00 95.81 94 ALA A C 1
ATOM 687 O O . ALA A 1 94 ? -26.875 -6.864 -5.694 1.00 95.81 94 ALA A O 1
ATOM 688 N N . GLY A 1 95 ? -26.197 -8.408 -7.178 1.00 95.25 95 GLY A N 1
ATOM 689 C CA . GLY A 1 95 ? -26.410 -7.570 -8.366 1.00 95.25 95 GLY A CA 1
ATOM 690 C C . GLY A 1 95 ? -25.345 -6.493 -8.614 1.00 95.25 95 GLY A C 1
ATOM 691 O O . GLY A 1 95 ? -25.504 -5.698 -9.540 1.00 95.25 95 GLY A O 1
ATOM 692 N N . THR A 1 96 ? -24.265 -6.458 -7.828 1.00 97.25 96 THR A N 1
ATOM 693 C CA . THR A 1 96 ? -23.101 -5.593 -8.077 1.00 97.25 96 THR A CA 1
ATOM 694 C C . THR A 1 96 ? -21.962 -6.363 -8.743 1.00 97.25 96 THR A C 1
ATOM 696 O O . THR A 1 96 ? -21.849 -7.585 -8.589 1.00 97.25 96 THR A O 1
ATOM 699 N N . GLY A 1 97 ? -21.095 -5.626 -9.436 1.00 96.81 97 GLY A N 1
ATOM 700 C CA . GLY A 1 97 ? -19.833 -6.122 -9.980 1.00 96.81 97 GLY A CA 1
ATOM 701 C C . GLY A 1 97 ? -18.793 -6.437 -8.905 1.00 96.81 97 GLY A C 1
ATOM 702 O O . GLY A 1 97 ? -19.085 -6.394 -7.704 1.00 96.81 97 GLY A O 1
ATOM 703 N N . GLY A 1 98 ? -17.568 -6.705 -9.354 1.00 97.00 98 GLY A N 1
ATOM 704 C CA . GLY A 1 98 ? -16.476 -7.173 -8.501 1.00 97.00 98 GLY A CA 1
ATOM 705 C C . GLY A 1 98 ? -16.549 -8.667 -8.210 1.00 97.00 98 GLY A C 1
ATOM 706 O O . GLY A 1 98 ? -17.371 -9.377 -8.788 1.00 97.00 98 GLY A O 1
ATOM 707 N N . MET A 1 99 ? -15.713 -9.123 -7.283 1.00 97.31 99 MET A N 1
ATOM 708 C CA . MET A 1 99 ? -15.697 -10.501 -6.790 1.00 97.31 99 MET A CA 1
ATOM 709 C C . MET A 1 99 ? -15.111 -10.583 -5.382 1.00 97.31 99 MET A C 1
ATOM 711 O O . MET A 1 99 ? -14.301 -9.739 -5.006 1.00 97.31 99 MET A O 1
ATOM 715 N N . VAL A 1 100 ? -15.486 -11.604 -4.614 1.00 98.38 100 VAL A N 1
ATOM 716 C CA . VAL A 1 100 ? -14.862 -11.903 -3.313 1.00 98.38 100 VAL A CA 1
ATOM 717 C C . VAL A 1 100 ? -14.171 -13.257 -3.375 1.00 98.38 100 VAL A C 1
ATOM 719 O O . VAL A 1 100 ? -14.815 -14.310 -3.317 1.00 98.38 100 VAL A O 1
ATOM 722 N N . THR A 1 101 ? -12.846 -13.219 -3.485 1.00 98.31 101 THR A N 1
ATOM 723 C CA . THR A 1 101 ? -11.987 -14.402 -3.578 1.00 98.31 101 THR A CA 1
ATOM 724 C C . THR A 1 101 ? -10.909 -14.378 -2.503 1.00 98.31 101 THR A C 1
ATOM 726 O O . THR A 1 101 ? -10.657 -13.348 -1.874 1.00 98.31 101 THR A O 1
ATOM 729 N N . VAL A 1 102 ? -10.242 -15.514 -2.285 1.00 98.44 102 VAL A N 1
ATOM 730 C CA . VAL A 1 102 ? -9.043 -15.561 -1.428 1.00 98.44 102 VAL A CA 1
ATOM 731 C C . VAL A 1 102 ? -8.035 -14.486 -1.849 1.00 98.44 102 VAL A C 1
ATOM 733 O O . VAL A 1 102 ? -7.494 -13.807 -0.984 1.00 98.44 102 VAL A O 1
ATOM 736 N N . GLY A 1 103 ? -7.840 -14.283 -3.157 1.00 97.81 103 GLY A N 1
ATOM 737 C CA . GLY A 1 103 ? -6.934 -13.272 -3.699 1.00 97.81 103 GLY A CA 1
ATOM 738 C C . GLY A 1 103 ? -7.325 -11.848 -3.302 1.00 97.81 103 GLY A C 1
ATOM 739 O O . GLY A 1 103 ? -6.505 -11.138 -2.725 1.00 97.81 103 GLY A O 1
ATOM 740 N N . THR A 1 104 ? -8.577 -11.432 -3.539 1.00 98.25 104 THR A N 1
ATOM 741 C CA . THR A 1 104 ? -9.019 -10.057 -3.223 1.00 98.25 104 THR A CA 1
ATOM 742 C C . THR A 1 104 ? -8.957 -9.757 -1.724 1.00 98.25 104 THR A C 1
ATOM 744 O O . THR A 1 104 ? -8.566 -8.662 -1.318 1.00 98.25 104 THR A O 1
ATOM 747 N N . VAL A 1 105 ? -9.304 -10.739 -0.889 1.00 98.69 105 VAL A N 1
ATOM 748 C CA . VAL A 1 105 ? -9.279 -10.611 0.573 1.00 98.69 105 VAL A CA 1
ATOM 749 C C . VAL A 1 105 ? -7.848 -10.605 1.110 1.00 98.69 105 VAL A C 1
ATOM 751 O O . VAL A 1 105 ? -7.526 -9.771 1.955 1.00 98.69 105 VAL A O 1
ATOM 754 N N . ALA A 1 106 ? -6.976 -11.488 0.617 1.00 98.50 106 ALA A N 1
ATOM 755 C CA . ALA A 1 106 ? -5.584 -11.560 1.058 1.00 98.50 106 ALA A CA 1
ATOM 756 C C . ALA A 1 106 ? -4.789 -10.311 0.661 1.00 98.50 106 ALA A C 1
ATOM 758 O O . ALA A 1 106 ? -3.991 -9.815 1.450 1.00 98.50 106 ALA A O 1
ATOM 759 N N . GLU A 1 107 ? -5.038 -9.772 -0.531 1.00 98.00 107 GLU A N 1
ATOM 760 C CA . GLU A 1 107 ? -4.456 -8.513 -0.987 1.00 98.00 107 GLU A CA 1
ATOM 761 C C . GLU A 1 107 ? -4.817 -7.330 -0.092 1.00 98.00 107 GLU A C 1
ATOM 763 O O . GLU A 1 107 ? -3.934 -6.570 0.306 1.00 98.00 107 GLU A O 1
ATOM 768 N N . GLN A 1 108 ? -6.104 -7.182 0.237 1.00 97.88 108 GLN A N 1
ATOM 769 C CA . GLN A 1 108 ? -6.537 -6.131 1.152 1.00 97.88 108 GLN A CA 1
ATOM 770 C C . GLN A 1 108 ? -5.969 -6.364 2.556 1.00 97.88 108 GLN A C 1
ATOM 772 O O . GLN A 1 108 ? -5.573 -5.408 3.208 1.00 97.88 108 GLN A O 1
ATOM 777 N N . MET A 1 109 ? -5.872 -7.617 3.009 1.00 97.81 109 MET A N 1
ATOM 778 C CA . MET A 1 109 ? -5.285 -7.942 4.309 1.00 97.81 109 MET A CA 1
ATOM 779 C C . MET A 1 109 ? -3.819 -7.509 4.421 1.00 97.81 109 MET A C 1
ATOM 781 O O . MET A 1 109 ? -3.377 -7.171 5.509 1.00 97.81 109 MET A O 1
ATOM 785 N N . VAL A 1 110 ? -3.039 -7.551 3.339 1.00 97.50 110 VAL A N 1
ATOM 786 C CA . VAL A 1 110 ? -1.626 -7.139 3.373 1.00 97.50 110 VAL A CA 1
ATOM 787 C C . VAL A 1 110 ? -1.423 -5.664 3.013 1.00 97.50 110 VAL A C 1
ATOM 789 O O . VAL A 1 110 ? -0.283 -5.215 2.946 1.00 97.50 110 VAL A O 1
ATOM 792 N N . TYR A 1 111 ? -2.482 -4.891 2.769 1.00 97.12 111 TYR A N 1
ATOM 793 C CA . TYR A 1 111 ? -2.402 -3.485 2.365 1.00 97.12 111 TYR A CA 1
ATOM 794 C C . TYR A 1 111 ? -2.118 -2.556 3.560 1.00 97.12 111 TYR A C 1
ATOM 796 O O . TYR A 1 111 ? -2.702 -2.696 4.623 1.00 97.12 111 TYR A O 1
ATOM 804 N N . GLU A 1 112 ? -1.196 -1.599 3.416 1.00 94.31 112 GLU A N 1
ATOM 805 C CA . GLU A 1 112 ? -0.828 -0.598 4.441 1.00 94.31 112 GLU A CA 1
ATOM 806 C C . GLU A 1 112 ? -0.442 -1.169 5.827 1.00 94.31 112 GLU A C 1
ATOM 808 O O . GLU A 1 112 ? -0.441 -0.482 6.865 1.00 94.31 112 GLU A O 1
ATOM 813 N N . ILE A 1 113 ? -0.011 -2.431 5.862 1.00 92.25 113 ILE A N 1
ATOM 814 C CA . ILE A 1 113 ? 0.475 -3.093 7.070 1.00 92.25 113 ILE A CA 1
ATOM 815 C C . ILE A 1 113 ? 1.966 -2.810 7.280 1.00 92.25 113 ILE A C 1
ATOM 817 O O . ILE A 1 113 ? 2.784 -2.923 6.372 1.00 92.25 113 ILE A O 1
ATOM 821 N N . GLY A 1 114 ? 2.318 -2.424 8.511 1.00 93.56 114 GLY A N 1
ATOM 822 C CA . GLY A 1 114 ? 3.710 -2.278 8.944 1.00 93.56 114 GLY A CA 1
ATOM 823 C C . GLY A 1 114 ? 4.297 -3.633 9.328 1.00 93.56 114 GLY A C 1
ATOM 824 O O . GLY A 1 114 ? 4.565 -4.466 8.475 1.00 93.56 114 GLY A O 1
ATOM 825 N N . ASP A 1 115 ? 4.459 -3.873 10.623 1.00 96.69 115 ASP A N 1
ATOM 826 C CA . ASP A 1 115 ? 4.774 -5.202 11.136 1.00 96.69 115 ASP A CA 1
ATOM 827 C C . ASP A 1 115 ? 3.470 -6.011 11.312 1.00 96.69 115 ASP A C 1
ATOM 829 O O . ASP A 1 115 ? 2.660 -5.648 12.170 1.00 96.69 115 ASP A O 1
ATOM 833 N N . PRO A 1 116 ? 3.222 -7.078 10.529 1.00 97.38 116 PRO A N 1
ATOM 834 C CA . PRO A 1 116 ? 2.017 -7.893 10.667 1.00 97.38 116 PRO A CA 1
ATOM 835 C C . PRO A 1 116 ? 1.987 -8.723 11.955 1.00 97.38 116 PRO A C 1
ATOM 837 O O . PRO A 1 116 ? 0.905 -9.143 12.352 1.00 97.38 116 PRO A O 1
ATOM 840 N N . GLN A 1 117 ? 3.126 -8.968 12.614 1.00 97.69 117 GLN A N 1
ATOM 841 C CA . GLN A 1 117 ? 3.145 -9.616 13.930 1.00 97.69 117 GLN A CA 1
ATOM 842 C C . GLN A 1 117 ? 2.913 -8.622 15.069 1.00 97.69 117 GLN A C 1
ATOM 844 O O . GLN A 1 117 ? 2.643 -9.053 16.184 1.00 97.69 117 GLN A O 1
ATOM 849 N N . ALA A 1 118 ? 3.057 -7.317 14.828 1.00 96.19 118 ALA A N 1
ATOM 850 C CA . ALA A 1 118 ? 2.902 -6.261 15.826 1.00 96.19 118 ALA A CA 1
ATOM 851 C C . ALA A 1 118 ? 2.105 -5.079 15.257 1.00 96.19 118 ALA A C 1
ATOM 853 O O . ALA A 1 118 ? 2.553 -3.928 15.259 1.00 96.19 118 ALA A O 1
ATOM 854 N N . TYR A 1 119 ? 0.903 -5.358 14.758 1.00 95.56 119 TYR A N 1
ATOM 855 C CA . TYR A 1 119 ? 0.013 -4.329 14.239 1.00 95.56 119 TYR A CA 1
ATOM 856 C C . TYR A 1 119 ? -0.641 -3.578 15.409 1.00 95.56 119 TYR A C 1
ATOM 858 O O . TYR A 1 119 ? -1.630 -4.016 16.001 1.00 95.56 119 TYR A O 1
ATOM 866 N N . LEU A 1 120 ? -0.026 -2.456 15.788 1.00 93.62 120 LEU A N 1
ATOM 867 C CA . LEU A 1 120 ? -0.387 -1.683 16.977 1.00 93.62 120 LEU A CA 1
ATOM 868 C C . LEU A 1 120 ? -1.665 -0.862 16.767 1.00 93.62 120 LEU A C 1
ATOM 870 O O . LEU A 1 120 ? -1.684 0.068 15.956 1.00 93.62 120 LEU A O 1
ATOM 874 N N . LEU A 1 121 ? -2.693 -1.155 17.565 1.00 94.06 121 LEU A N 1
ATOM 875 C CA . LEU A 1 121 ? -3.932 -0.385 17.660 1.00 94.06 121 LEU A CA 1
ATOM 876 C C . LEU A 1 121 ? -4.176 0.091 19.095 1.00 94.06 121 LEU A C 1
ATOM 878 O O . LEU A 1 121 ? -3.651 -0.505 20.033 1.00 94.06 121 LEU A O 1
ATOM 882 N N . PRO A 1 122 ? -4.999 1.135 19.299 1.00 91.75 122 PRO A N 1
ATOM 883 C CA . PRO A 1 122 ? -5.327 1.621 20.634 1.00 91.75 122 PRO A CA 1
ATOM 884 C C . PRO A 1 122 ? -5.923 0.573 21.575 1.00 91.75 122 PRO A C 1
ATOM 886 O O . PRO A 1 122 ? -5.656 0.636 22.769 1.00 91.75 122 PRO A O 1
ATOM 889 N N . ASP A 1 123 ? -6.699 -0.384 21.070 1.00 93.06 123 ASP A N 1
ATOM 890 C CA . ASP A 1 123 ? -7.402 -1.367 21.905 1.00 93.06 123 ASP A CA 1
ATOM 891 C C . ASP A 1 123 ? -6.673 -2.720 22.006 1.00 93.06 123 ASP A C 1
ATOM 893 O O . ASP A 1 123 ? -6.953 -3.506 22.913 1.00 93.06 123 ASP A O 1
ATOM 897 N N . VAL A 1 124 ? -5.735 -3.009 21.094 1.00 95.19 124 VAL A N 1
ATOM 898 C CA . VAL A 1 124 ? -5.052 -4.310 20.991 1.00 95.19 124 VAL A CA 1
ATOM 899 C C . VAL A 1 124 ? -3.788 -4.215 20.122 1.00 95.19 124 VAL A C 1
ATOM 901 O O . VAL A 1 124 ? -3.736 -3.466 19.150 1.00 95.19 124 VAL A O 1
ATOM 904 N N . CYS A 1 125 ? -2.752 -4.988 20.441 1.00 95.88 125 CYS A N 1
ATOM 905 C CA . CYS A 1 125 ? -1.646 -5.252 19.516 1.00 95.88 125 CYS A CA 1
ATOM 906 C C . CYS A 1 125 ? -1.957 -6.542 18.750 1.00 95.88 125 CYS A C 1
ATOM 908 O O . CYS A 1 125 ? -2.061 -7.595 19.376 1.00 95.88 125 CYS A O 1
ATOM 910 N N . CYS A 1 126 ? -2.154 -6.471 17.433 1.00 97.62 126 CYS A N 1
ATOM 911 C CA . CYS A 1 126 ? -2.587 -7.626 16.644 1.00 97.62 126 CYS A CA 1
ATOM 912 C C . CYS A 1 126 ? -1.405 -8.379 16.028 1.00 97.62 126 CYS A C 1
ATOM 914 O O . CYS A 1 126 ? -0.413 -7.773 15.615 1.00 97.62 126 CYS A O 1
ATOM 916 N N . ASP A 1 127 ? -1.573 -9.690 15.893 1.00 98.19 127 ASP A N 1
ATOM 917 C CA . ASP A 1 127 ? -0.730 -10.567 15.094 1.00 98.19 127 ASP A CA 1
ATOM 918 C C . ASP A 1 127 ? -1.584 -11.228 14.003 1.00 98.19 127 ASP A C 1
ATOM 920 O O . ASP A 1 127 ? -2.535 -11.968 14.272 1.00 98.19 127 ASP A O 1
ATOM 924 N N . PHE A 1 128 ? -1.255 -10.920 12.751 1.00 98.38 128 PHE A N 1
ATOM 925 C CA . PHE A 1 128 ? -1.930 -11.435 11.562 1.00 98.38 128 PHE A CA 1
ATOM 926 C C . PHE A 1 128 ? -1.131 -12.535 10.855 1.00 98.38 128 PHE A C 1
ATOM 928 O O . PHE A 1 128 ? -1.540 -13.020 9.802 1.00 98.38 128 PHE A O 1
ATOM 935 N N . SER A 1 129 ? 0.013 -12.955 11.402 1.00 97.75 129 SER A N 1
ATOM 936 C CA . SER A 1 129 ? 0.900 -13.922 10.742 1.00 97.75 129 SER A CA 1
ATOM 937 C C . SER A 1 129 ? 0.283 -15.315 10.584 1.00 97.75 129 SER A C 1
ATOM 939 O O . SER A 1 129 ? 0.599 -16.020 9.623 1.00 97.75 129 SER A O 1
ATOM 941 N N . GLY A 1 130 ? -0.605 -15.695 11.506 1.00 97.62 130 GLY A N 1
ATOM 942 C CA . GLY A 1 130 ? -1.327 -16.968 11.520 1.00 97.62 130 GLY A CA 1
ATOM 943 C C . GLY A 1 130 ? -2.721 -16.926 10.891 1.00 97.62 130 GLY A C 1
ATOM 944 O O . GLY A 1 130 ? -3.444 -17.916 10.994 1.00 97.62 130 GLY A O 1
ATOM 945 N N . VAL A 1 131 ? -3.118 -15.812 10.264 1.00 98.62 131 VAL A N 1
ATOM 946 C CA . VAL A 1 131 ? -4.453 -15.678 9.665 1.00 98.62 131 VAL A CA 1
ATOM 947 C C . VAL A 1 131 ? -4.630 -16.676 8.527 1.00 98.62 131 VAL A C 1
ATOM 949 O O . VAL A 1 131 ? -3.757 -16.813 7.677 1.00 98.62 131 VAL A O 1
ATOM 952 N N . ALA A 1 132 ? -5.778 -17.346 8.491 1.00 98.56 132 ALA A N 1
ATOM 953 C CA . ALA A 1 132 ? -6.177 -18.238 7.412 1.00 98.56 132 ALA A CA 1
ATOM 954 C C . ALA A 1 132 ? -7.366 -17.649 6.645 1.00 98.56 132 ALA A C 1
ATOM 956 O O . ALA A 1 132 ? -8.308 -17.118 7.246 1.00 98.56 132 ALA A O 1
ATOM 957 N N . ILE A 1 133 ? -7.318 -17.777 5.318 1.00 98.69 133 ILE A N 1
ATOM 958 C CA . ILE A 1 133 ? -8.338 -17.297 4.385 1.00 98.69 133 ILE A CA 1
ATOM 959 C C . ILE A 1 133 ? -8.805 -18.486 3.544 1.00 98.69 133 ILE A C 1
ATOM 961 O O . ILE A 1 133 ? -7.997 -19.140 2.887 1.00 98.69 133 ILE A O 1
ATOM 965 N N . GLU A 1 134 ? -10.104 -18.768 3.564 1.00 98.56 134 GLU A N 1
ATOM 966 C CA . GLU A 1 134 ? -10.693 -19.947 2.921 1.00 98.56 134 GLU A CA 1
ATOM 967 C C . GLU A 1 134 ? -11.859 -19.546 2.010 1.00 98.56 134 GLU A C 1
ATOM 969 O O . GLU A 1 134 ? -12.764 -18.816 2.418 1.00 98.56 134 GLU A O 1
ATOM 974 N N . GLN A 1 135 ? -11.868 -20.050 0.774 1.00 98.44 135 GLN A N 1
ATOM 975 C CA . GLN A 1 135 ? -13.004 -19.886 -0.133 1.00 98.44 135 GLN A CA 1
ATOM 976 C C . GLN A 1 135 ? -14.144 -20.825 0.288 1.00 98.44 135 GLN A C 1
ATOM 978 O O . GLN A 1 135 ? -13.996 -22.042 0.219 1.00 98.44 135 GLN A O 1
ATOM 983 N N . LEU A 1 136 ? -15.301 -20.277 0.668 1.00 98.50 136 LEU A N 1
ATOM 984 C CA . LEU A 1 136 ? -16.488 -21.076 1.013 1.00 98.50 136 LEU A CA 1
ATOM 985 C C . LEU A 1 136 ? -17.435 -21.289 -0.174 1.00 98.50 136 LEU A C 1
ATOM 987 O O . LEU A 1 136 ? -18.255 -22.205 -0.167 1.00 98.50 136 LEU A O 1
ATOM 991 N N . GLY A 1 137 ? -17.368 -20.411 -1.171 1.00 97.69 137 GLY A N 1
ATOM 992 C CA . GLY A 1 137 ? -18.207 -20.443 -2.364 1.00 97.69 137 GLY A CA 1
ATOM 993 C C . GLY A 1 137 ? -18.024 -19.182 -3.200 1.00 97.69 137 GLY A C 1
ATOM 994 O O . GLY A 1 137 ? -17.168 -18.356 -2.890 1.00 97.69 137 GLY A O 1
ATOM 995 N N . GLU A 1 138 ? -18.831 -19.022 -4.245 1.00 96.94 138 GLU A N 1
ATOM 996 C CA . GLU A 1 138 ? -18.847 -17.802 -5.059 1.00 96.94 138 GLU A CA 1
ATOM 997 C C . GLU A 1 138 ? -19.100 -16.571 -4.178 1.00 96.94 138 GLU A C 1
ATOM 999 O O . GLU A 1 138 ? -20.024 -16.563 -3.360 1.00 96.94 138 GLU A O 1
ATOM 1004 N N . ASP A 1 139 ? -18.242 -15.558 -4.314 1.00 98.00 139 ASP A N 1
ATOM 1005 C CA . ASP A 1 139 ? -18.290 -14.316 -3.540 1.00 98.00 139 ASP A CA 1
ATOM 1006 C C . ASP A 1 139 ? -18.371 -14.508 -2.013 1.00 98.00 139 ASP A C 1
ATOM 1008 O O . ASP A 1 139 ? -18.979 -13.698 -1.306 1.00 98.00 139 ASP A O 1
ATOM 1012 N N . ARG A 1 140 ? -17.788 -15.594 -1.489 1.00 98.44 140 ARG A N 1
ATOM 1013 C CA . ARG A 1 140 ? -17.835 -15.941 -0.064 1.00 98.44 140 ARG A CA 1
ATOM 1014 C C . ARG A 1 140 ? -16.500 -16.468 0.437 1.00 98.44 140 ARG A C 1
ATOM 1016 O O . ARG A 1 140 ? -16.096 -17.579 0.092 1.00 98.44 140 ARG A O 1
ATOM 1023 N N . VAL A 1 141 ? -15.864 -15.697 1.315 1.00 98.88 141 VAL A N 1
ATOM 1024 C CA . VAL A 1 141 ? -14.535 -16.000 1.865 1.00 98.88 141 VAL A CA 1
ATOM 1025 C C . VAL A 1 141 ? -14.553 -15.915 3.385 1.00 98.88 141 VAL A C 1
ATOM 1027 O O . VAL A 1 141 ? -14.971 -14.906 3.947 1.00 98.88 141 VAL A O 1
ATOM 1030 N N . ARG A 1 142 ? -14.092 -16.968 4.055 1.00 98.81 142 ARG A N 1
ATOM 1031 C CA . ARG A 1 142 ? -13.933 -17.042 5.510 1.00 98.81 142 ARG A CA 1
ATOM 1032 C C . ARG A 1 142 ? -12.554 -16.531 5.913 1.00 98.81 142 ARG A C 1
ATOM 1034 O O . ARG A 1 142 ? -11.568 -16.883 5.271 1.00 98.81 142 ARG A O 1
ATOM 1041 N N . VAL A 1 143 ? -12.483 -15.782 7.011 1.00 98.88 143 VAL A N 1
ATOM 1042 C CA . VAL A 1 143 ? -11.229 -15.336 7.632 1.00 98.88 143 VAL A CA 1
ATOM 1043 C C . VAL A 1 143 ? -11.209 -15.730 9.111 1.00 98.88 143 VAL A C 1
ATOM 1045 O O . VAL A 1 143 ? -12.199 -15.551 9.830 1.00 98.88 143 VAL A O 1
ATOM 1048 N N . THR A 1 144 ? -10.088 -16.299 9.561 1.00 98.75 144 THR A N 1
ATOM 1049 C CA . THR A 1 144 ? -9.872 -16.779 10.941 1.00 98.75 144 THR A CA 1
ATOM 1050 C C . THR A 1 144 ? -8.411 -16.607 11.371 1.00 98.75 144 THR A C 1
ATOM 1052 O O . THR A 1 144 ? -7.551 -16.350 10.536 1.00 98.75 144 THR A O 1
ATOM 1055 N N . GLY A 1 145 ? -8.107 -16.778 12.663 1.00 97.25 145 GLY A N 1
ATOM 1056 C CA . GLY A 1 145 ? -6.725 -16.957 13.137 1.00 97.25 145 GLY A CA 1
ATOM 1057 C C . GLY A 1 145 ? -5.944 -15.684 13.480 1.00 97.25 145 GLY A C 1
ATOM 1058 O O . GLY A 1 145 ? -4.742 -15.770 13.713 1.00 97.25 145 GLY A O 1
ATOM 1059 N N . ALA A 1 146 ? -6.596 -14.518 13.5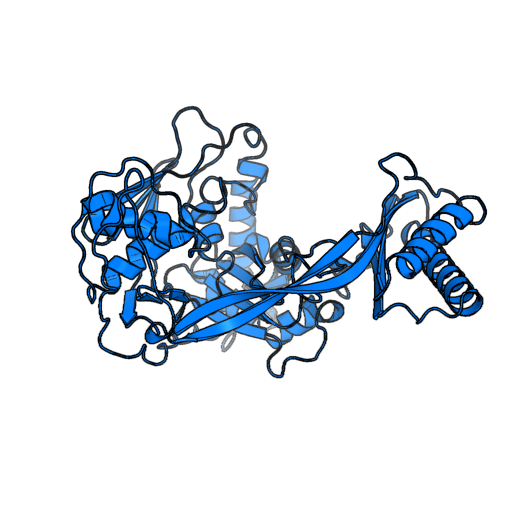41 1.00 98.19 146 ALA A N 1
ATOM 1060 C CA . ALA A 1 146 ? -5.988 -13.329 14.138 1.00 98.19 146 ALA A CA 1
ATOM 1061 C C . ALA A 1 146 ? -5.842 -13.516 15.652 1.00 98.19 146 ALA A C 1
ATOM 1063 O O . ALA A 1 146 ? -6.789 -13.953 16.310 1.00 98.19 146 ALA A O 1
ATOM 1064 N N . THR A 1 147 ? -4.686 -13.156 16.201 1.00 98.00 147 THR A N 1
ATOM 1065 C CA . THR A 1 147 ? -4.438 -13.190 17.648 1.00 98.00 147 THR A CA 1
ATOM 1066 C C . THR A 1 147 ? -4.018 -11.821 18.156 1.00 98.00 147 THR A C 1
ATOM 1068 O O . THR A 1 147 ? -3.637 -10.936 17.381 1.00 98.00 147 THR A O 1
ATOM 1071 N N . GLY A 1 148 ? -4.146 -11.608 19.462 1.00 96.12 148 GLY A N 1
ATOM 1072 C CA . GLY A 1 148 ? -3.904 -10.311 20.076 1.00 96.12 148 GLY A CA 1
ATOM 1073 C C . GLY A 1 148 ? -3.045 -10.373 21.330 1.00 96.12 148 GLY A C 1
ATOM 1074 O O . GLY A 1 148 ? -2.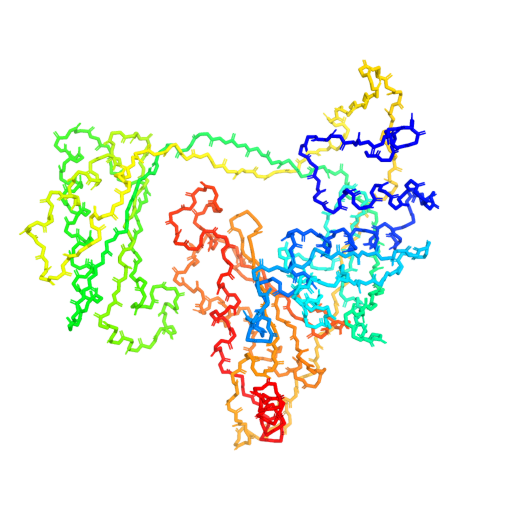996 -11.366 22.051 1.00 96.12 148 GLY A O 1
ATOM 1075 N N . ARG A 1 149 ? -2.398 -9.248 21.617 1.00 95.62 149 ARG A N 1
ATOM 1076 C CA . ARG A 1 149 ? -1.637 -8.968 22.838 1.00 95.62 149 ARG A CA 1
ATOM 1077 C C . ARG A 1 149 ? -2.123 -7.654 23.467 1.00 95.62 149 ARG A C 1
ATOM 1079 O O . ARG A 1 149 ? -2.858 -6.905 22.808 1.00 95.62 149 ARG A O 1
ATOM 1086 N N . PRO A 1 150 ? -1.728 -7.344 24.720 1.00 94.56 150 PRO A N 1
ATOM 1087 C CA . PRO A 1 150 ? -2.065 -6.079 25.365 1.00 94.56 150 PRO A CA 1
ATOM 1088 C C . PRO A 1 150 ? -1.838 -4.862 24.467 1.00 94.56 150 PRO A C 1
ATOM 1090 O O . PRO A 1 150 ? -0.889 -4.809 23.685 1.00 94.56 150 PRO A O 1
ATOM 1093 N N . ALA A 1 151 ? -2.741 -3.890 24.569 1.00 92.38 151 ALA A N 1
ATOM 1094 C CA . ALA A 1 151 ? -2.643 -2.647 23.824 1.00 92.38 151 ALA A CA 1
ATOM 1095 C C . ALA A 1 151 ? -1.409 -1.834 24.258 1.00 92.38 151 ALA A C 1
ATOM 1097 O O . ALA A 1 151 ? -1.024 -1.887 25.428 1.00 92.38 151 ALA A O 1
ATOM 1098 N N . PRO A 1 152 ? -0.808 -1.034 23.361 1.00 91.12 152 PRO A N 1
ATOM 1099 C CA . PRO A 1 152 ? 0.243 -0.104 23.746 1.00 91.12 152 PRO A CA 1
ATOM 1100 C C . PRO A 1 152 ? -0.275 0.939 24.760 1.00 91.12 152 PRO A C 1
ATOM 1102 O O . PRO A 1 152 ? -1.463 1.296 24.738 1.00 91.12 152 PRO A O 1
ATOM 1105 N N . PRO A 1 153 ? 0.608 1.470 25.629 1.00 91.00 153 PRO A N 1
ATOM 1106 C CA . PRO A 1 153 ? 0.259 2.522 26.587 1.00 91.00 153 PRO A CA 1
ATOM 1107 C C . PRO A 1 153 ? 0.089 3.903 25.930 1.00 91.00 153 PRO A C 1
ATOM 1109 O O . PRO A 1 153 ? -0.382 4.839 26.576 1.00 91.00 153 PRO A O 1
ATOM 1112 N N . ASP A 1 154 ? 0.449 4.025 24.651 1.00 91.50 154 ASP A N 1
ATOM 1113 C CA . ASP A 1 154 ? 0.458 5.272 23.898 1.00 91.50 154 ASP A CA 1
ATOM 1114 C C . ASP A 1 154 ? -0.573 5.279 22.765 1.00 91.50 154 ASP A C 1
ATOM 1116 O O . ASP A 1 154 ? -0.844 4.263 22.118 1.00 91.50 154 ASP A O 1
ATOM 1120 N N . TYR A 1 155 ? -1.079 6.468 22.454 1.00 91.94 155 TYR A N 1
ATOM 1121 C CA . TYR A 1 155 ? -1.706 6.770 21.176 1.00 91.94 155 TYR A CA 1
ATOM 1122 C C . TYR A 1 155 ? -0.657 7.190 20.147 1.00 91.94 155 TYR A C 1
ATOM 1124 O O . TYR A 1 155 ? 0.263 7.953 20.445 1.00 91.94 155 TYR A O 1
ATOM 1132 N N . LYS A 1 156 ? -0.849 6.782 18.889 1.00 92.69 156 LYS A N 1
ATOM 1133 C CA . LYS A 1 156 ? -0.141 7.392 17.760 1.00 92.69 156 LYS A CA 1
ATOM 1134 C C . LYS A 1 156 ? -0.829 8.702 17.380 1.00 92.69 156 LYS A C 1
ATOM 1136 O O . LYS A 1 156 ? -1.913 8.698 16.797 1.00 92.69 156 LYS A O 1
ATOM 1141 N N . VAL A 1 157 ? -0.163 9.820 17.636 1.00 91.38 157 VAL A N 1
ATOM 1142 C CA . VAL A 1 157 ? -0.613 11.145 17.206 1.00 91.38 157 VAL A CA 1
ATOM 1143 C C . VAL A 1 157 ? -0.174 11.397 15.767 1.00 91.38 157 VAL A C 1
ATOM 1145 O O . VAL A 1 157 ? 0.946 11.078 15.373 1.00 91.38 157 VAL A O 1
ATOM 1148 N N . SER A 1 158 ? -1.073 11.981 14.977 1.00 90.88 158 SER A N 1
ATOM 1149 C CA . SER A 1 158 ? -0.819 12.478 13.623 1.00 90.88 158 SER A CA 1
ATOM 1150 C C . SER A 1 158 ? -0.957 13.997 13.631 1.00 90.88 158 SER A C 1
ATOM 1152 O O . SER A 1 158 ? -2.069 14.509 13.726 1.00 90.88 158 SER A O 1
ATOM 1154 N N . ALA A 1 159 ? 0.164 14.711 13.566 1.00 90.31 159 ALA A N 1
ATOM 1155 C CA . ALA A 1 159 ? 0.208 16.170 13.586 1.00 90.31 159 ALA A CA 1
ATOM 1156 C C . ALA A 1 159 ? 0.652 16.715 12.228 1.00 90.31 159 ALA A C 1
ATOM 1158 O O . ALA A 1 159 ? 1.455 16.097 11.533 1.00 90.31 159 ALA A O 1
ATOM 1159 N N . THR A 1 160 ? 0.154 17.889 11.853 1.00 90.75 160 THR A N 1
ATOM 1160 C CA . THR A 1 160 ? 0.497 18.525 10.580 1.00 90.75 160 THR A CA 1
ATOM 1161 C C . THR A 1 160 ? 1.128 19.895 10.772 1.00 90.75 160 THR A C 1
ATOM 1163 O O . THR A 1 160 ? 0.662 20.670 11.605 1.00 90.75 160 THR A O 1
ATOM 1166 N N . TRP A 1 161 ? 2.131 20.224 9.958 1.00 89.81 161 TRP A N 1
ATOM 1167 C CA . TRP A 1 161 ? 2.808 21.525 9.968 1.00 89.81 161 TRP A CA 1
ATOM 1168 C C . TRP A 1 161 ? 2.962 22.093 8.549 1.00 89.81 161 TRP A C 1
ATOM 1170 O O . TRP A 1 161 ? 3.102 21.348 7.578 1.00 89.81 161 TRP A O 1
ATOM 1180 N N . ALA A 1 162 ? 2.931 23.422 8.421 1.00 94.25 162 ALA A N 1
ATOM 1181 C CA . ALA A 1 162 ? 3.101 24.115 7.145 1.00 94.25 162 ALA A CA 1
ATOM 1182 C C . ALA A 1 162 ? 4.571 24.095 6.686 1.00 94.25 162 ALA A C 1
ATOM 1184 O O . ALA A 1 162 ? 5.446 24.643 7.349 1.00 94.25 162 ALA A O 1
ATOM 1185 N N . ASP A 1 163 ? 4.837 23.505 5.524 1.00 94.19 163 ASP A N 1
ATOM 1186 C CA . ASP A 1 163 ? 6.186 23.192 5.036 1.00 94.19 163 ASP A CA 1
ATOM 1187 C C . ASP A 1 163 ? 6.460 23.807 3.650 1.00 94.19 163 ASP A C 1
ATOM 1189 O O . ASP A 1 163 ? 6.872 23.154 2.688 1.00 94.19 163 ASP A O 1
ATOM 1193 N N . GLY A 1 164 ? 6.178 25.105 3.532 1.00 95.94 164 GLY A N 1
ATOM 1194 C CA . GLY A 1 164 ? 6.367 25.861 2.297 1.00 95.94 164 GLY A CA 1
ATOM 1195 C C . GLY A 1 164 ? 5.331 25.527 1.223 1.00 95.94 164 GLY A C 1
ATOM 1196 O O . GLY A 1 164 ? 4.152 25.305 1.508 1.00 95.94 164 GLY A O 1
ATOM 1197 N N . PHE A 1 165 ? 5.761 25.551 -0.039 1.00 97.75 165 PHE A N 1
ATOM 1198 C CA . PHE A 1 165 ? 4.895 25.427 -1.207 1.00 97.75 165 PHE A CA 1
ATOM 1199 C C . PHE A 1 165 ? 5.479 24.466 -2.237 1.00 97.75 165 PHE A C 1
ATOM 1201 O O . PHE A 1 165 ? 6.691 24.414 -2.445 1.00 97.75 165 PHE A O 1
ATOM 1208 N N . ARG A 1 166 ? 4.594 23.772 -2.952 1.00 97.31 166 ARG A N 1
ATOM 1209 C CA . ARG A 1 166 ? 4.924 22.995 -4.149 1.00 97.31 166 ARG A CA 1
ATOM 1210 C C . ARG A 1 166 ? 4.197 23.544 -5.367 1.00 97.31 166 ARG A C 1
ATOM 1212 O O . ARG A 1 166 ? 3.116 24.123 -5.248 1.00 97.31 166 ARG A O 1
ATOM 1219 N N . ALA A 1 167 ? 4.782 23.356 -6.540 1.00 96.06 167 ALA A N 1
ATOM 1220 C CA . ALA A 1 167 ? 4.073 23.493 -7.804 1.00 96.06 167 ALA A CA 1
ATOM 1221 C C . ALA A 1 167 ? 4.701 22.595 -8.866 1.00 96.06 167 ALA A C 1
ATOM 1223 O O . ALA A 1 167 ? 5.889 22.282 -8.807 1.00 96.06 167 ALA A O 1
ATOM 1224 N N . GLY A 1 168 ? 3.907 22.223 -9.860 1.00 93.69 168 GLY A N 1
ATOM 1225 C CA . GLY A 1 168 ? 4.356 21.404 -10.970 1.00 93.69 168 GLY A CA 1
ATOM 1226 C C . GLY A 1 168 ? 3.284 21.256 -12.033 1.00 93.69 168 GLY A C 1
ATOM 1227 O O . GLY A 1 168 ? 2.191 21.808 -11.901 1.00 93.69 168 GLY A O 1
ATOM 1228 N N . GLY A 1 169 ? 3.604 20.524 -13.088 1.00 92.06 169 GLY A N 1
ATOM 1229 C CA . GLY A 1 169 ? 2.679 20.244 -14.172 1.00 92.06 169 GLY A CA 1
ATOM 1230 C C . GLY A 1 169 ? 3.081 19.018 -14.975 1.00 92.06 169 GLY A C 1
ATOM 1231 O O . GLY A 1 169 ? 4.215 18.539 -14.883 1.00 92.06 169 GLY A O 1
ATOM 1232 N N . TYR A 1 170 ? 2.120 18.550 -15.765 1.00 93.44 170 TYR A N 1
ATOM 1233 C CA . TYR A 1 170 ? 2.307 17.496 -16.747 1.00 93.44 170 TYR A CA 1
ATOM 1234 C C . TYR A 1 170 ? 2.467 18.109 -18.137 1.00 93.44 170 TYR A C 1
ATOM 1236 O O . TYR A 1 170 ? 1.736 19.025 -18.512 1.00 93.44 170 TYR A O 1
ATOM 1244 N N . PHE A 1 171 ? 3.418 17.583 -18.895 1.00 93.31 171 PHE A N 1
ATOM 1245 C CA . PHE A 1 171 ? 3.704 17.941 -20.276 1.00 93.31 171 PHE A CA 1
ATOM 1246 C C . PHE A 1 171 ? 3.820 16.653 -21.076 1.00 93.31 171 PHE A C 1
ATOM 1248 O O . PHE A 1 171 ? 4.320 15.658 -20.560 1.00 93.31 171 PHE A O 1
ATOM 1255 N N . THR A 1 172 ? 3.387 16.644 -22.329 1.00 94.56 172 THR A N 1
ATOM 1256 C CA . THR A 1 172 ? 3.458 15.433 -23.155 1.00 94.56 172 THR A CA 1
ATOM 1257 C C . THR A 1 172 ? 4.415 15.619 -24.315 1.00 94.56 172 THR A C 1
ATOM 1259 O O . THR A 1 172 ? 4.540 16.719 -24.854 1.00 94.56 172 THR A O 1
ATOM 1262 N N . PHE A 1 173 ? 5.102 14.542 -24.689 1.00 94.31 173 PHE A N 1
ATOM 1263 C CA . PHE A 1 173 ? 5.976 14.507 -25.856 1.00 94.31 173 PHE A CA 1
ATOM 1264 C C . PHE A 1 173 ? 5.659 13.292 -26.715 1.00 94.31 173 PHE A C 1
ATOM 1266 O O . PHE A 1 173 ? 5.541 12.180 -26.200 1.00 94.31 173 PHE A O 1
ATOM 1273 N N . THR A 1 174 ? 5.602 13.510 -28.030 1.00 94.00 174 THR A N 1
ATOM 1274 C CA . THR A 1 174 ? 5.383 12.448 -29.019 1.00 94.00 174 THR A CA 1
ATOM 1275 C C . THR A 1 174 ? 6.552 12.339 -30.010 1.00 94.00 174 THR A C 1
ATOM 1277 O O . THR A 1 174 ? 7.284 13.294 -30.306 1.00 94.00 174 THR A O 1
ATOM 1280 N N . GLY A 1 175 ? 6.738 11.144 -30.558 1.00 93.38 175 GLY A N 1
ATOM 1281 C CA . GLY A 1 175 ? 7.698 10.823 -31.606 1.00 93.38 175 GLY A CA 1
ATOM 1282 C C . GLY A 1 175 ? 8.965 10.142 -31.094 1.00 93.38 175 GLY A C 1
ATOM 1283 O O . GLY A 1 175 ? 9.070 9.730 -29.945 1.00 93.38 175 GLY A O 1
ATOM 1284 N N . ARG A 1 176 ? 9.953 9.997 -31.983 1.00 92.31 176 ARG A N 1
ATOM 1285 C CA . ARG A 1 176 ? 11.223 9.333 -31.659 1.00 92.31 176 ARG A CA 1
ATOM 1286 C C . ARG A 1 176 ? 11.927 10.025 -30.487 1.00 92.31 176 ARG A C 1
ATOM 1288 O O . ARG A 1 176 ? 12.026 11.255 -30.487 1.00 92.31 176 ARG A O 1
ATOM 1295 N N . ASN A 1 177 ? 12.466 9.224 -29.564 1.00 91.75 177 ASN A N 1
ATOM 1296 C CA . ASN A 1 177 ? 13.169 9.688 -28.367 1.00 91.75 177 ASN A CA 1
ATOM 1297 C C . ASN A 1 177 ? 12.331 10.692 -27.547 1.00 91.75 177 ASN A C 1
ATOM 1299 O O . ASN A 1 177 ? 12.827 11.743 -27.136 1.00 91.75 177 ASN A O 1
ATOM 1303 N N . ALA A 1 178 ? 11.035 10.410 -27.362 1.00 94.50 178 ALA A N 1
ATOM 1304 C CA . ALA A 1 178 ? 10.144 11.282 -26.601 1.00 94.50 178 ALA A CA 1
ATOM 1305 C C . ALA A 1 178 ? 10.647 11.486 -25.160 1.00 94.50 178 ALA A C 1
ATOM 1307 O O . ALA A 1 178 ? 10.623 12.611 -24.662 1.00 94.50 178 ALA A O 1
ATOM 1308 N N . GLY A 1 179 ? 11.207 10.437 -24.544 1.00 93.56 179 GLY A N 1
ATOM 1309 C CA . GLY A 1 179 ? 11.823 10.515 -23.219 1.00 93.56 179 GLY A CA 1
ATOM 1310 C C . GLY A 1 179 ? 12.999 11.493 -23.143 1.00 93.56 179 GLY A C 1
ATOM 1311 O O . GLY A 1 179 ? 13.012 12.376 -22.288 1.00 93.56 179 GLY A O 1
ATOM 1312 N N . GLY A 1 180 ? 13.948 11.424 -24.083 1.00 93.62 180 GLY A N 1
ATOM 1313 C CA . GLY A 1 180 ? 15.075 12.361 -24.119 1.00 93.62 180 GLY A CA 1
ATOM 1314 C C . GLY A 1 180 ? 14.643 13.811 -24.359 1.00 93.62 180 GLY A C 1
ATOM 1315 O O . GLY A 1 180 ? 15.194 14.732 -23.759 1.00 93.62 180 GLY A O 1
ATOM 1316 N N . LYS A 1 181 ? 13.614 14.035 -25.186 1.00 94.81 181 LYS A N 1
ATOM 1317 C CA . LYS A 1 181 ? 13.028 15.373 -25.383 1.00 94.81 181 LYS A CA 1
ATOM 1318 C C . LYS A 1 181 ? 12.416 15.927 -24.094 1.00 94.81 181 LYS A C 1
ATOM 1320 O O . LYS A 1 181 ? 12.668 17.082 -23.752 1.00 94.81 181 LYS A O 1
ATOM 1325 N N . ALA A 1 182 ? 11.639 15.101 -23.392 1.00 95.19 182 ALA A N 1
ATOM 1326 C CA . ALA A 1 182 ? 11.045 15.438 -22.104 1.00 95.19 182 ALA A CA 1
ATOM 1327 C C . ALA A 1 182 ? 12.115 15.822 -21.074 1.00 95.19 182 ALA A C 1
ATOM 1329 O O . ALA A 1 182 ? 12.001 16.868 -20.434 1.00 95.19 182 ALA A O 1
ATOM 1330 N N . GLN A 1 183 ? 13.183 15.028 -20.981 1.00 95.12 183 GLN A N 1
ATOM 1331 C CA . GLN A 1 183 ? 14.295 15.274 -20.067 1.00 95.12 183 GLN A CA 1
ATOM 1332 C C . GLN A 1 183 ? 14.976 16.626 -20.339 1.00 95.12 183 GLN A C 1
ATOM 1334 O O . GLN A 1 183 ? 15.095 17.452 -19.434 1.00 95.12 183 GLN A O 1
ATOM 1339 N N . VAL A 1 184 ? 15.332 16.904 -21.600 1.00 95.75 184 VAL A N 1
ATOM 1340 C CA . VAL A 1 184 ? 15.967 18.176 -21.997 1.00 95.75 184 VAL A CA 1
ATOM 1341 C C . VAL A 1 184 ? 15.074 19.380 -21.677 1.00 95.75 184 VAL A C 1
ATOM 1343 O O . VAL A 1 184 ? 15.559 20.407 -21.199 1.00 95.75 184 VAL A O 1
ATOM 1346 N N . PHE A 1 185 ? 13.764 19.274 -21.918 1.00 96.50 185 PHE A N 1
ATOM 1347 C CA . PHE A 1 185 ? 12.824 20.342 -21.572 1.00 96.50 185 PHE A CA 1
ATOM 1348 C C . PHE A 1 185 ? 12.747 20.577 -20.057 1.00 96.50 185 PHE A C 1
ATOM 1350 O O . PHE A 1 185 ? 12.783 21.729 -19.617 1.00 96.50 185 PHE A O 1
ATOM 1357 N N . ALA A 1 186 ? 12.669 19.508 -19.259 1.00 96.44 186 ALA A N 1
ATOM 1358 C CA . ALA A 1 186 ? 12.598 19.594 -17.803 1.00 96.44 186 ALA A CA 1
ATOM 1359 C C . ALA A 1 186 ? 13.841 20.275 -17.209 1.00 96.44 186 ALA A C 1
ATOM 1361 O O . ALA A 1 186 ? 13.724 21.202 -16.402 1.00 96.44 186 ALA A O 1
ATOM 1362 N N . GLU A 1 187 ? 15.026 19.870 -17.664 1.00 96.94 187 GLU A N 1
ATOM 1363 C CA . GLU A 1 187 ? 16.304 20.457 -17.255 1.00 96.94 187 GLU A CA 1
ATOM 1364 C C . GLU A 1 187 ? 16.379 21.943 -17.623 1.00 96.94 187 GLU A C 1
ATOM 1366 O O . GLU A 1 187 ? 16.682 22.779 -16.768 1.00 96.94 187 GLU A O 1
ATOM 1371 N N . ALA A 1 188 ? 16.009 22.301 -18.857 1.00 96.94 188 ALA A N 1
ATOM 1372 C CA . ALA A 1 188 ? 15.976 23.693 -19.299 1.00 96.94 188 ALA A CA 1
ATOM 1373 C C . ALA A 1 188 ? 15.004 24.547 -18.463 1.00 96.94 188 ALA A C 1
ATOM 1375 O O . ALA A 1 188 ? 15.331 25.685 -18.102 1.00 96.94 188 ALA A O 1
ATOM 1376 N N . ALA A 1 189 ? 13.826 24.010 -18.126 1.00 96.44 189 ALA A N 1
ATOM 1377 C CA . ALA A 1 189 ? 12.836 24.696 -17.299 1.00 96.44 189 ALA A CA 1
ATOM 1378 C C . ALA A 1 189 ? 13.379 24.979 -15.891 1.00 96.44 189 ALA A C 1
ATOM 1380 O O . ALA A 1 189 ? 13.286 26.115 -15.415 1.00 96.44 189 ALA A O 1
ATOM 1381 N N . ILE A 1 190 ? 14.013 23.989 -15.256 1.00 97.81 190 ILE A N 1
ATOM 1382 C CA . ILE A 1 190 ? 14.638 24.147 -13.935 1.00 97.81 190 ILE A CA 1
ATOM 1383 C C . ILE A 1 190 ? 15.795 25.147 -13.998 1.00 97.81 190 ILE A C 1
ATOM 1385 O O . ILE A 1 190 ? 15.870 26.045 -13.156 1.00 97.81 190 ILE A O 1
ATOM 1389 N N . SER A 1 191 ? 16.681 25.054 -14.995 1.00 97.69 191 SER A N 1
ATOM 1390 C CA . SER A 1 191 ? 17.813 25.978 -15.141 1.00 97.69 191 SER A CA 1
ATOM 1391 C C . SER A 1 191 ? 17.358 27.432 -15.282 1.00 97.69 191 SER A C 1
ATOM 1393 O O . SER A 1 191 ? 17.908 28.321 -14.621 1.00 97.69 191 SER A O 1
ATOM 1395 N N . ARG A 1 192 ? 16.323 27.689 -16.092 1.00 97.50 192 ARG A N 1
ATOM 1396 C CA . ARG A 1 192 ? 15.733 29.028 -16.239 1.00 97.50 192 ARG A CA 1
ATOM 1397 C C . ARG A 1 192 ? 15.069 29.506 -14.957 1.00 97.50 192 ARG A C 1
ATOM 1399 O O . ARG A 1 192 ? 15.267 30.655 -14.562 1.00 97.50 192 ARG A O 1
ATOM 1406 N N . ALA A 1 193 ? 14.325 28.632 -14.284 1.00 97.88 193 ALA A N 1
ATOM 1407 C CA . ALA A 1 193 ? 13.667 28.967 -13.031 1.00 97.88 193 ALA A CA 1
ATOM 1408 C C . ALA A 1 193 ? 14.684 29.320 -11.935 1.00 97.88 193 ALA A C 1
ATOM 1410 O O . ALA A 1 193 ? 14.527 30.346 -11.277 1.00 97.88 193 ALA A O 1
ATOM 1411 N N . ARG A 1 194 ? 15.791 28.575 -11.823 1.00 98.44 194 ARG A N 1
ATOM 1412 C CA . ARG A 1 194 ? 16.918 28.904 -10.932 1.00 98.44 194 ARG A CA 1
ATOM 1413 C C . ARG A 1 194 ? 17.567 30.248 -11.256 1.00 98.44 194 ARG A C 1
ATOM 1415 O O . ARG A 1 194 ? 17.909 31.001 -10.347 1.00 98.44 194 ARG A O 1
ATOM 1422 N N . ALA A 1 195 ? 17.729 30.585 -12.536 1.00 98.25 195 ALA A N 1
ATOM 1423 C CA . ALA A 1 195 ? 18.217 31.908 -12.927 1.00 98.25 195 ALA A CA 1
ATOM 1424 C C . ALA A 1 195 ? 17.239 33.023 -12.515 1.00 98.25 195 ALA A C 1
ATOM 1426 O O . ALA A 1 195 ? 17.665 34.057 -12.000 1.00 98.25 195 ALA A O 1
ATOM 1427 N N . ALA A 1 196 ? 15.934 32.793 -12.679 1.00 98.06 196 ALA A N 1
ATOM 1428 C CA . ALA A 1 196 ? 14.898 33.730 -12.261 1.00 98.06 196 ALA A CA 1
ATOM 1429 C C . ALA A 1 196 ? 14.812 33.886 -10.730 1.00 98.06 196 ALA A C 1
ATOM 1431 O O . ALA A 1 196 ? 14.584 35.002 -10.265 1.00 98.06 196 ALA A O 1
ATOM 1432 N N . LEU A 1 197 ? 15.013 32.808 -9.956 1.00 98.50 197 LEU A N 1
ATOM 1433 C CA . LEU A 1 197 ? 15.103 32.844 -8.488 1.00 98.50 197 LEU A CA 1
ATOM 1434 C C . LEU A 1 197 ? 16.244 33.769 -8.049 1.00 98.50 197 LEU A C 1
ATOM 1436 O O . LEU A 1 197 ? 16.003 34.738 -7.328 1.00 98.50 197 LEU A O 1
ATOM 1440 N N . ARG A 1 198 ? 17.454 33.556 -8.589 1.00 98.19 198 ARG A N 1
ATOM 1441 C CA . ARG A 1 198 ? 18.622 34.413 -8.316 1.00 98.19 198 ARG A CA 1
ATOM 1442 C C . ARG A 1 198 ? 18.373 35.873 -8.687 1.00 98.19 198 ARG A C 1
ATOM 1444 O O . ARG A 1 198 ? 18.667 36.762 -7.897 1.00 98.19 198 ARG A O 1
ATOM 1451 N N . GLY A 1 199 ? 17.778 36.126 -9.854 1.00 97.81 199 GLY A N 1
ATOM 1452 C CA . GLY A 1 199 ? 17.436 37.482 -10.299 1.00 97.81 199 GLY A CA 1
ATOM 1453 C C . GLY A 1 199 ? 16.406 38.198 -9.416 1.00 97.81 199 GLY A C 1
ATOM 1454 O O . GLY A 1 199 ? 16.276 39.416 -9.503 1.00 97.81 199 GLY A O 1
ATOM 1455 N N . ARG A 1 200 ? 15.679 37.462 -8.566 1.00 97.31 200 ARG A N 1
ATOM 1456 C CA . ARG A 1 200 ? 14.713 37.995 -7.592 1.00 97.31 200 ARG A CA 1
ATOM 1457 C C . ARG A 1 200 ? 15.180 37.873 -6.141 1.00 97.31 200 ARG A C 1
ATOM 1459 O O . ARG A 1 200 ? 14.389 38.156 -5.249 1.00 97.31 200 ARG A O 1
ATOM 1466 N N . ASN A 1 201 ? 16.432 37.471 -5.914 1.00 97.19 201 ASN A N 1
ATOM 1467 C CA . ASN A 1 201 ? 16.994 37.229 -4.585 1.00 97.19 201 ASN A CA 1
ATOM 1468 C C . ASN A 1 201 ? 16.164 36.240 -3.738 1.00 97.19 201 ASN A C 1
ATOM 1470 O O . ASN A 1 201 ? 16.025 36.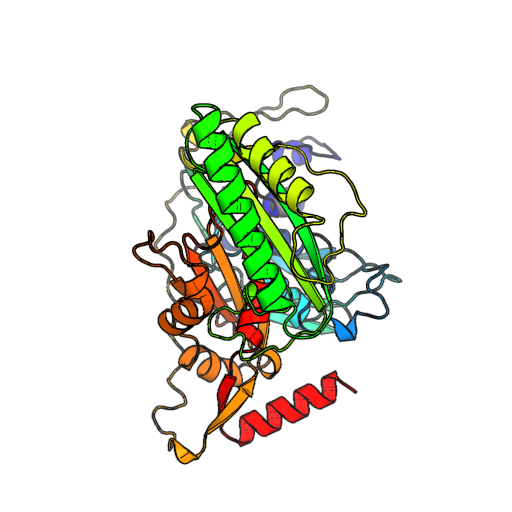411 -2.530 1.00 97.19 201 ASN A O 1
ATOM 1474 N N . LEU A 1 202 ? 15.590 35.225 -4.389 1.00 97.88 202 LEU A N 1
ATOM 1475 C CA . LEU A 1 202 ? 14.935 34.098 -3.726 1.00 97.88 202 LEU A CA 1
ATOM 1476 C C . LEU A 1 202 ? 15.933 32.946 -3.551 1.00 97.88 202 LEU A C 1
ATOM 1478 O O . LEU A 1 202 ? 16.868 32.806 -4.347 1.00 97.88 202 LEU A O 1
ATOM 1482 N N . GLY A 1 203 ? 15.718 32.122 -2.522 1.00 97.62 203 GLY A N 1
ATOM 1483 C CA . GLY A 1 203 ? 16.469 30.880 -2.316 1.00 97.62 203 GLY A CA 1
ATOM 1484 C C . GLY A 1 203 ? 16.315 29.894 -3.482 1.00 97.62 203 GLY A C 1
ATOM 1485 O O . GLY A 1 203 ? 15.466 30.069 -4.355 1.00 97.62 203 GLY A O 1
ATOM 1486 N N . ASP A 1 204 ? 17.158 28.857 -3.522 1.00 98.31 204 ASP A N 1
ATOM 1487 C CA . ASP A 1 204 ? 16.962 27.761 -4.482 1.00 98.31 204 ASP A CA 1
ATOM 1488 C C . ASP A 1 204 ? 15.766 26.885 -4.065 1.00 98.31 204 ASP A C 1
ATOM 1490 O O . ASP A 1 204 ? 15.271 26.956 -2.936 1.00 98.31 204 ASP A O 1
ATOM 1494 N N . PHE A 1 205 ? 15.293 26.045 -4.983 1.00 98.31 205 PHE A N 1
ATOM 1495 C CA . PHE A 1 205 ? 14.330 24.998 -4.667 1.00 98.31 205 PHE A CA 1
ATOM 1496 C C . PHE A 1 205 ? 14.880 24.075 -3.579 1.00 98.31 205 PHE A C 1
ATOM 1498 O O . PHE A 1 205 ? 16.026 23.636 -3.652 1.00 98.31 205 PHE A O 1
ATOM 1505 N N . THR A 1 206 ? 14.041 23.746 -2.598 1.00 96.44 206 THR A N 1
ATOM 1506 C CA . THR A 1 206 ? 14.386 22.753 -1.571 1.00 96.44 206 THR A CA 1
ATOM 1507 C C . THR A 1 206 ? 14.305 21.332 -2.112 1.00 96.44 206 THR A C 1
ATOM 1509 O O . THR A 1 206 ? 14.944 20.434 -1.580 1.00 96.44 206 THR A O 1
ATOM 1512 N N . GLU A 1 207 ? 13.540 21.135 -3.185 1.00 96.12 207 GLU A N 1
ATOM 1513 C CA . GLU A 1 207 ? 13.387 19.859 -3.871 1.00 96.12 207 GLU A CA 1
ATOM 1514 C C . GLU A 1 207 ? 12.932 20.111 -5.315 1.00 96.12 207 GLU A C 1
ATOM 1516 O O . GLU A 1 207 ? 12.143 21.024 -5.578 1.00 96.12 207 GLU A O 1
ATOM 1521 N N . THR A 1 208 ? 13.391 19.290 -6.256 1.00 97.25 208 THR A N 1
ATOM 1522 C CA . THR A 1 208 ? 12.884 19.248 -7.634 1.00 97.25 208 THR A CA 1
ATOM 1523 C C . THR A 1 208 ? 12.668 17.802 -8.036 1.00 97.25 208 THR A C 1
ATOM 1525 O O . THR A 1 208 ? 13.498 16.959 -7.714 1.00 97.25 208 THR A O 1
ATOM 1528 N N . SER A 1 209 ? 11.608 17.525 -8.787 1.00 96.38 209 SER A N 1
ATOM 1529 C CA . SER A 1 209 ? 11.301 16.180 -9.263 1.00 96.38 209 SER A CA 1
ATOM 1530 C C . SER A 1 209 ? 10.953 16.206 -10.750 1.00 96.38 209 SER A C 1
ATOM 1532 O O . SER A 1 209 ? 10.074 16.962 -11.182 1.00 96.38 209 SER A O 1
ATOM 1534 N N . ILE A 1 210 ? 11.673 15.375 -11.504 1.00 96.50 210 ILE A N 1
ATOM 1535 C CA . ILE A 1 210 ? 11.501 15.122 -12.933 1.00 96.50 210 ILE A CA 1
ATOM 1536 C C . ILE A 1 210 ? 11.166 13.641 -13.074 1.00 96.50 210 ILE A C 1
ATOM 1538 O O . ILE A 1 210 ? 11.987 12.790 -12.747 1.00 96.50 210 ILE A O 1
ATOM 1542 N N . GLU A 1 211 ? 9.973 13.338 -13.568 1.00 95.69 211 GLU A N 1
ATOM 1543 C CA . GLU A 1 211 ? 9.540 11.968 -13.832 1.00 95.69 211 GLU A CA 1
ATOM 1544 C C . GLU A 1 211 ? 8.992 11.895 -15.253 1.00 95.69 211 GLU A C 1
ATOM 1546 O O . GLU A 1 211 ? 8.110 12.664 -15.628 1.00 95.69 211 GLU A O 1
ATOM 1551 N N . VAL A 1 212 ? 9.517 10.981 -16.060 1.00 95.06 212 VAL A N 1
ATOM 1552 C CA . VAL A 1 212 ? 9.094 10.758 -17.440 1.00 95.06 212 VAL A CA 1
ATOM 1553 C C . VAL A 1 212 ? 8.340 9.432 -17.503 1.00 95.06 212 VAL A C 1
ATOM 1555 O O . VAL A 1 212 ? 8.911 8.349 -17.650 1.00 95.06 212 VAL A O 1
ATOM 1558 N N . ILE A 1 213 ? 7.021 9.521 -17.358 1.00 93.62 213 ILE A N 1
ATOM 1559 C CA . ILE A 1 213 ? 6.098 8.387 -17.407 1.00 93.62 213 ILE A CA 1
ATOM 1560 C C . ILE A 1 213 ? 6.080 7.845 -18.839 1.00 93.62 213 ILE A C 1
ATOM 1562 O O . ILE A 1 213 ? 5.897 8.600 -19.796 1.00 93.62 213 ILE A O 1
ATOM 1566 N N . GLY A 1 214 ? 6.297 6.536 -18.971 1.00 91.88 214 GLY A N 1
ATOM 1567 C CA . GLY A 1 214 ? 6.548 5.862 -20.248 1.00 91.88 214 GLY A CA 1
ATOM 1568 C C . GLY A 1 214 ? 8.035 5.702 -20.592 1.00 91.88 214 GLY A C 1
ATOM 1569 O O . GLY A 1 214 ? 8.355 4.943 -21.495 1.00 91.88 214 GLY A O 1
ATOM 1570 N N . ALA A 1 215 ? 8.951 6.347 -19.859 1.00 91.50 215 ALA A N 1
ATOM 1571 C CA . ALA A 1 215 ? 10.402 6.206 -20.043 1.00 91.50 215 ALA A CA 1
ATOM 1572 C C . ALA A 1 215 ? 11.119 5.670 -18.789 1.00 91.50 215 ALA A C 1
ATOM 1574 O O . ALA A 1 215 ? 12.291 5.960 -18.565 1.00 91.50 215 ALA A O 1
ATOM 1575 N N . GLY A 1 216 ? 10.413 4.904 -17.952 1.00 91.00 216 GLY A N 1
ATOM 1576 C CA . GLY A 1 216 ? 11.050 4.124 -16.892 1.00 91.00 216 GLY A CA 1
ATOM 1577 C C . GLY A 1 216 ? 11.246 4.802 -15.537 1.00 91.00 216 GLY A C 1
ATOM 1578 O O . GLY A 1 216 ? 11.781 4.157 -14.643 1.00 91.00 216 GLY A O 1
ATOM 1579 N N . SER A 1 217 ? 10.793 6.044 -15.316 1.00 92.88 217 SER A N 1
ATOM 1580 C CA . SER A 1 217 ? 11.026 6.731 -14.027 1.00 92.88 217 SER A CA 1
ATOM 1581 C C . SER A 1 217 ? 10.476 6.002 -12.797 1.00 92.88 217 SER A C 1
ATOM 1583 O O . SER A 1 217 ? 10.999 6.207 -11.710 1.00 92.88 217 SER A O 1
ATOM 1585 N N . GLN A 1 218 ? 9.452 5.157 -12.956 1.00 93.00 218 GLN A N 1
ATOM 1586 C CA . GLN A 1 218 ? 8.929 4.345 -11.851 1.00 93.00 218 GLN A CA 1
ATOM 1587 C C . GLN A 1 218 ? 9.722 3.045 -11.638 1.00 93.00 218 GLN A C 1
ATOM 1589 O O . GLN A 1 218 ? 9.857 2.601 -10.507 1.00 93.00 218 GLN A O 1
ATOM 1594 N N . TYR A 1 219 ? 10.291 2.468 -12.701 1.00 92.38 219 TYR A N 1
ATOM 1595 C CA . TYR A 1 219 ? 11.024 1.195 -12.663 1.00 92.38 219 TYR A CA 1
ATOM 1596 C C . TYR A 1 219 ? 12.529 1.367 -12.396 1.00 92.38 219 TYR A C 1
ATOM 1598 O O . TYR A 1 219 ? 13.219 0.394 -12.103 1.00 92.38 219 TYR A O 1
ATOM 1606 N N . GLY A 1 220 ? 13.066 2.584 -12.518 1.00 89.31 220 GLY A N 1
ATOM 1607 C CA . GLY A 1 220 ? 14.476 2.866 -12.257 1.00 89.31 220 GLY A CA 1
ATOM 1608 C C . GLY A 1 220 ? 15.406 1.993 -13.102 1.00 89.31 220 GLY A C 1
ATOM 1609 O O . GLY A 1 220 ? 15.273 1.927 -14.324 1.00 89.31 220 GLY A O 1
ATOM 1610 N N . ALA A 1 221 ? 16.337 1.294 -12.449 1.00 86.12 221 ALA A N 1
ATOM 1611 C CA . ALA A 1 221 ? 17.270 0.386 -13.121 1.00 86.12 221 ALA A CA 1
ATOM 1612 C C . ALA A 1 221 ? 16.572 -0.801 -13.819 1.00 86.12 221 ALA A C 1
ATOM 1614 O O . ALA A 1 221 ? 17.124 -1.354 -14.770 1.00 86.12 221 ALA A O 1
ATOM 1615 N N . ALA A 1 222 ? 15.359 -1.166 -13.389 1.00 84.31 222 ALA A N 1
ATOM 1616 C CA . ALA A 1 222 ? 14.579 -2.256 -13.971 1.00 84.31 222 ALA A CA 1
ATOM 1617 C C . ALA A 1 222 ? 13.797 -1.850 -15.235 1.00 84.31 222 ALA A C 1
ATOM 1619 O O . ALA A 1 222 ? 13.234 -2.711 -15.899 1.00 84.31 222 ALA A O 1
ATOM 1620 N N . ALA A 1 223 ? 13.776 -0.566 -15.613 1.00 82.94 223 ALA A N 1
ATOM 1621 C CA . ALA A 1 223 ? 12.952 -0.065 -16.718 1.00 82.94 223 ALA A CA 1
ATOM 1622 C C . ALA A 1 223 ? 13.273 -0.654 -18.106 1.00 82.94 223 ALA A C 1
ATOM 1624 O O . ALA A 1 223 ? 12.483 -0.499 -19.040 1.00 82.94 223 ALA A O 1
ATOM 1625 N N . GLY A 1 224 ? 14.450 -1.268 -18.273 1.00 74.44 224 GLY A N 1
ATOM 1626 C CA . GLY A 1 224 ? 14.962 -1.676 -19.580 1.00 74.44 224 GLY A CA 1
ATOM 1627 C C . GLY A 1 224 ? 15.140 -0.490 -20.543 1.00 74.44 224 GLY A C 1
ATOM 1628 O O . GLY A 1 224 ? 15.193 0.672 -20.143 1.00 74.44 224 GLY A O 1
ATOM 1629 N N . SER A 1 225 ? 15.247 -0.771 -21.845 1.00 62.75 225 SER A N 1
ATOM 1630 C CA . SER A 1 225 ? 15.334 0.252 -22.898 1.00 62.75 225 SER A CA 1
ATOM 1631 C C . SER A 1 225 ? 13.951 0.545 -23.496 1.00 62.75 225 SER A C 1
ATOM 1633 O O . SER A 1 225 ? 13.668 0.173 -24.638 1.00 62.75 225 SER A O 1
ATOM 1635 N N . ALA A 1 226 ? 13.056 1.162 -22.725 1.00 62.31 226 ALA A N 1
ATOM 1636 C CA . ALA A 1 226 ? 11.736 1.540 -23.228 1.00 62.31 226 ALA A CA 1
ATOM 1637 C C . ALA A 1 226 ? 11.841 2.742 -24.187 1.00 62.31 226 ALA A C 1
ATOM 1639 O O . ALA A 1 226 ? 11.962 3.894 -23.771 1.00 62.31 226 ALA A O 1
ATOM 1640 N N . ASP A 1 227 ? 11.774 2.473 -25.492 1.00 74.00 227 ASP A N 1
ATOM 1641 C CA . ASP A 1 227 ? 11.804 3.480 -26.562 1.00 74.00 227 ASP A CA 1
ATOM 1642 C C . ASP A 1 227 ? 10.378 4.007 -26.844 1.00 74.00 227 ASP A C 1
ATOM 1644 O O . ASP A 1 227 ? 9.847 3.931 -27.960 1.00 74.00 227 ASP A O 1
ATOM 1648 N N . ALA A 1 228 ? 9.703 4.486 -25.792 1.00 89.06 228 ALA A N 1
ATOM 1649 C CA . ALA A 1 228 ? 8.322 4.946 -25.887 1.00 89.06 228 ALA A CA 1
ATOM 1650 C C . ALA A 1 228 ? 8.198 6.132 -26.854 1.00 89.06 228 ALA A C 1
ATOM 1652 O O . ALA A 1 228 ? 8.942 7.117 -26.795 1.00 89.06 228 ALA A O 1
ATOM 1653 N N . ARG A 1 229 ? 7.220 6.035 -27.761 1.00 92.94 229 ARG A N 1
ATOM 1654 C CA . ARG A 1 229 ? 6.905 7.094 -28.733 1.00 92.94 229 ARG A CA 1
ATOM 1655 C C . ARG A 1 229 ? 6.025 8.189 -28.146 1.00 92.94 229 ARG A C 1
ATOM 1657 O O . ARG A 1 229 ? 5.881 9.226 -28.782 1.00 92.94 229 ARG A O 1
ATOM 1664 N N . GLU A 1 230 ? 5.445 7.960 -26.977 1.00 94.06 230 GLU A N 1
ATOM 1665 C CA . GLU A 1 230 ? 4.580 8.891 -26.262 1.00 94.06 230 GLU A CA 1
ATOM 1666 C C . GLU A 1 230 ? 4.928 8.816 -24.780 1.00 94.06 230 GLU A C 1
ATOM 1668 O O . GLU A 1 230 ? 4.986 7.727 -24.211 1.00 94.06 230 GLU A O 1
ATOM 1673 N N . VAL A 1 231 ? 5.208 9.967 -24.172 1.00 94.75 231 VAL A N 1
ATOM 1674 C CA . VAL A 1 231 ? 5.549 10.062 -22.747 1.00 94.75 231 VAL A CA 1
ATOM 1675 C C . VAL A 1 231 ? 4.850 11.247 -22.102 1.00 94.75 231 VAL A C 1
ATOM 1677 O O . VAL A 1 231 ? 4.559 12.256 -22.759 1.00 94.75 231 VAL A O 1
ATOM 1680 N N . VAL A 1 232 ? 4.647 11.147 -20.790 1.00 95.06 232 VAL A N 1
ATOM 1681 C CA . VAL A 1 232 ? 4.225 12.264 -19.945 1.00 95.06 232 VAL A CA 1
ATOM 1682 C C . VAL A 1 232 ? 5.401 12.662 -19.058 1.00 95.06 232 VAL A C 1
ATOM 1684 O O . VAL A 1 232 ? 5.830 11.904 -18.195 1.00 95.06 232 VAL A O 1
ATOM 1687 N N . LEU A 1 233 ? 5.915 13.870 -19.249 1.00 95.06 233 LEU A N 1
ATOM 1688 C CA . LEU A 1 233 ? 6.792 14.521 -18.291 1.00 95.06 233 LEU A CA 1
ATOM 1689 C C . LEU A 1 233 ? 5.955 15.093 -17.155 1.00 95.06 233 LEU A C 1
ATOM 1691 O O . LEU A 1 233 ? 5.142 15.991 -17.367 1.00 95.06 233 LEU A O 1
ATOM 1695 N N . LYS A 1 234 ? 6.247 14.669 -15.940 1.00 95.69 234 LYS A N 1
ATOM 1696 C CA . LYS A 1 234 ? 5.842 15.335 -14.717 1.00 95.69 234 LYS A CA 1
ATOM 1697 C C . LYS A 1 234 ? 7.035 16.118 -14.171 1.00 95.69 234 LYS A C 1
ATOM 1699 O O . LYS A 1 234 ? 8.094 15.561 -13.891 1.00 95.69 234 LYS A O 1
ATOM 1704 N N . LEU A 1 235 ? 6.861 17.427 -14.023 1.00 95.69 235 LEU A N 1
ATOM 1705 C CA . LEU A 1 235 ? 7.876 18.344 -13.502 1.00 95.69 235 LEU A CA 1
ATOM 1706 C C . LEU A 1 235 ? 7.310 19.076 -12.290 1.00 95.69 235 LEU A C 1
ATOM 1708 O O . LEU A 1 235 ? 6.264 19.712 -12.401 1.00 95.69 235 LEU A O 1
ATOM 1712 N N . ALA A 1 236 ? 7.998 19.028 -11.153 1.00 96.94 236 ALA A N 1
ATOM 1713 C CA . ALA A 1 236 ? 7.597 19.756 -9.952 1.00 96.94 236 ALA A CA 1
ATOM 1714 C C . ALA A 1 236 ? 8.795 20.264 -9.146 1.00 96.94 236 ALA A C 1
ATOM 1716 O O . ALA A 1 236 ? 9.910 19.761 -9.280 1.00 96.94 236 ALA A O 1
ATOM 1717 N N . ALA A 1 237 ? 8.545 21.240 -8.278 1.00 97.94 237 ALA A N 1
ATOM 1718 C CA . ALA A 1 237 ? 9.498 21.690 -7.275 1.00 97.94 237 ALA A CA 1
ATOM 1719 C C . ALA A 1 237 ? 8.811 22.085 -5.969 1.00 97.94 237 ALA A C 1
ATOM 1721 O O . ALA A 1 237 ? 7.613 22.396 -5.948 1.00 97.94 237 ALA A O 1
ATOM 1722 N N . ARG A 1 238 ? 9.614 22.132 -4.905 1.00 97.69 238 ARG A N 1
ATOM 1723 C CA . ARG A 1 238 ? 9.282 22.681 -3.592 1.00 97.69 238 ARG A CA 1
ATOM 1724 C C . ARG A 1 238 ? 10.126 23.924 -3.316 1.00 97.69 238 ARG A C 1
ATOM 1726 O O . ARG A 1 238 ? 11.289 24.008 -3.714 1.00 97.69 238 ARG A O 1
ATOM 1733 N N . HIS A 1 239 ? 9.530 24.906 -2.653 1.00 98.31 239 HIS A N 1
ATOM 1734 C CA . HIS A 1 239 ? 10.204 26.125 -2.213 1.00 98.31 239 HIS A CA 1
ATOM 1735 C C . HIS A 1 239 ? 9.528 26.663 -0.938 1.00 98.31 239 HIS A C 1
ATOM 1737 O O . HIS A 1 239 ? 8.304 26.550 -0.825 1.00 98.31 239 HIS A O 1
ATOM 1743 N N . PRO A 1 240 ? 10.258 27.299 -0.001 1.00 97.69 240 PRO A N 1
ATOM 1744 C CA . PRO A 1 240 ? 9.664 27.894 1.203 1.00 97.69 240 PRO A CA 1
ATOM 1745 C C . PRO A 1 240 ? 8.588 28.951 0.908 1.00 97.69 240 PRO A C 1
ATOM 1747 O O . PRO A 1 240 ? 7.639 29.119 1.665 1.00 97.69 240 PRO A O 1
ATOM 1750 N N . GLU A 1 241 ? 8.711 29.638 -0.228 1.00 98.06 241 GLU A N 1
ATOM 1751 C CA . GLU A 1 241 ? 7.796 30.695 -0.671 1.00 98.06 241 GLU A CA 1
ATOM 1752 C C . GLU A 1 241 ? 7.044 30.334 -1.960 1.00 98.06 241 GLU A C 1
ATOM 1754 O O . GLU A 1 241 ? 7.651 29.884 -2.937 1.00 98.06 241 GLU A O 1
ATOM 1759 N N . ALA A 1 242 ? 5.747 30.657 -2.015 1.00 98.00 242 ALA A N 1
ATOM 1760 C CA . ALA A 1 242 ? 4.886 30.451 -3.185 1.00 98.00 242 ALA A CA 1
ATOM 1761 C C . ALA A 1 242 ? 5.422 31.131 -4.455 1.00 98.00 242 ALA A C 1
ATOM 1763 O O . ALA A 1 242 ? 5.279 30.605 -5.562 1.00 98.00 242 ALA A O 1
ATOM 1764 N N . ALA A 1 243 ? 6.064 32.294 -4.297 1.00 97.81 243 ALA A N 1
ATOM 1765 C CA . ALA A 1 243 ? 6.674 33.028 -5.398 1.00 97.81 243 ALA A CA 1
ATOM 1766 C C . ALA A 1 243 ? 7.753 32.199 -6.112 1.00 97.81 243 ALA A C 1
ATOM 1768 O O . ALA A 1 243 ? 7.831 32.262 -7.338 1.00 97.81 243 ALA A O 1
ATOM 1769 N N . GLY A 1 244 ? 8.529 31.397 -5.373 1.00 97.75 244 GLY A N 1
ATOM 1770 C CA . GLY A 1 244 ? 9.628 30.602 -5.918 1.00 97.75 244 GLY A CA 1
ATOM 1771 C C . GLY A 1 244 ? 9.150 29.481 -6.839 1.00 97.75 244 GLY A C 1
ATOM 1772 O O . GLY A 1 244 ? 9.531 29.441 -8.010 1.00 97.75 244 GLY A O 1
ATOM 1773 N N . VAL A 1 245 ? 8.227 28.630 -6.376 1.00 97.94 245 VAL A N 1
ATOM 1774 C CA . VAL A 1 245 ? 7.605 27.601 -7.238 1.00 97.94 245 VAL A CA 1
ATOM 1775 C C . VAL A 1 245 ? 6.761 28.209 -8.367 1.00 97.94 245 VAL A C 1
ATOM 1777 O O . VAL A 1 245 ? 6.653 27.629 -9.447 1.00 97.94 245 VAL A O 1
ATOM 1780 N N . GLY A 1 246 ? 6.230 29.422 -8.179 1.00 97.56 246 GLY A N 1
ATOM 1781 C CA . GLY A 1 246 ? 5.588 30.187 -9.248 1.00 97.56 246 GLY A CA 1
ATOM 1782 C C . GLY A 1 246 ? 6.537 30.544 -10.401 1.00 97.56 246 GLY A C 1
ATOM 1783 O O . GLY A 1 246 ? 6.095 30.616 -11.551 1.00 97.56 246 GLY A O 1
ATOM 1784 N N . LEU A 1 247 ? 7.840 30.722 -10.136 1.00 97.62 247 LEU A N 1
ATOM 1785 C CA . LEU A 1 247 ? 8.829 30.936 -11.199 1.00 97.62 247 LEU A CA 1
ATOM 1786 C C . LEU A 1 247 ? 9.017 29.674 -12.044 1.00 97.62 247 LEU A C 1
ATOM 1788 O O . LEU A 1 247 ? 9.095 29.806 -13.262 1.00 97.62 247 LEU A O 1
ATOM 1792 N N . LEU A 1 248 ? 9.016 28.473 -11.447 1.00 96.94 248 LEU A N 1
ATOM 1793 C CA . LEU A 1 248 ? 9.089 27.218 -12.207 1.00 96.94 248 LEU A CA 1
ATOM 1794 C C . LEU A 1 248 ? 7.955 27.126 -13.230 1.00 96.94 248 LEU A C 1
ATOM 1796 O O . LEU A 1 248 ? 8.208 26.918 -14.414 1.00 96.94 248 LEU A O 1
ATOM 1800 N N . LEU A 1 249 ? 6.713 27.339 -12.785 1.00 95.00 249 LEU A N 1
ATOM 1801 C CA . LEU A 1 249 ? 5.541 27.278 -13.661 1.00 95.00 249 LEU A CA 1
ATOM 1802 C C . LEU A 1 249 ? 5.634 28.276 -14.821 1.00 95.00 249 LEU A C 1
ATOM 1804 O O . LEU A 1 249 ? 5.313 27.945 -15.967 1.00 95.00 249 LEU A O 1
ATOM 1808 N N . ARG A 1 250 ? 6.081 29.504 -14.526 1.00 94.81 250 ARG A N 1
ATOM 1809 C CA . ARG A 1 250 ? 6.230 30.558 -15.531 1.00 94.81 250 ARG A CA 1
ATOM 1810 C C . ARG A 1 250 ? 7.325 30.221 -16.540 1.00 94.81 250 ARG A C 1
ATOM 1812 O O . ARG A 1 250 ? 7.091 30.381 -17.734 1.00 94.81 250 ARG A O 1
ATOM 1819 N N . GLU A 1 251 ? 8.490 29.763 -16.088 1.00 95.19 251 GLU A N 1
ATOM 1820 C CA . GLU A 1 251 ? 9.603 29.446 -16.987 1.00 95.19 251 GLU A CA 1
ATOM 1821 C C . GLU A 1 251 ? 9.335 28.190 -17.824 1.00 95.19 251 GLU A C 1
ATOM 1823 O O . GLU A 1 251 ? 9.628 28.202 -19.018 1.00 95.19 251 GLU A O 1
ATOM 1828 N N . ALA A 1 252 ? 8.708 27.155 -17.253 1.00 93.12 252 ALA A N 1
ATOM 1829 C CA . ALA A 1 252 ? 8.280 25.974 -18.006 1.00 93.12 252 ALA A CA 1
ATOM 1830 C C . ALA A 1 252 ? 7.265 26.345 -19.101 1.00 93.12 252 ALA A C 1
ATOM 1832 O O . ALA A 1 252 ? 7.409 25.943 -20.253 1.00 93.12 252 ALA A O 1
ATOM 1833 N N . SER A 1 253 ? 6.280 27.191 -18.777 1.00 90.56 253 SER A N 1
ATOM 1834 C CA . SER A 1 253 ? 5.319 27.694 -19.770 1.00 90.56 253 SER A CA 1
ATOM 1835 C C . SER A 1 253 ? 5.993 28.567 -20.835 1.00 90.56 253 SER A C 1
ATOM 1837 O O . SER A 1 253 ? 5.688 28.454 -22.021 1.00 90.56 253 SER A O 1
ATOM 1839 N N . GLY A 1 254 ? 6.934 29.427 -20.428 1.00 90.44 254 GLY A N 1
ATOM 1840 C CA . GLY A 1 254 ? 7.680 30.314 -21.324 1.00 90.44 254 GLY A CA 1
ATOM 1841 C C . GLY A 1 254 ? 8.588 29.578 -22.313 1.00 90.44 254 GLY A C 1
ATOM 1842 O O . GLY A 1 254 ? 8.875 30.109 -23.384 1.00 90.44 254 GLY A O 1
ATOM 1843 N N . LEU A 1 255 ? 8.997 28.347 -21.996 1.00 90.44 255 LEU A N 1
ATOM 1844 C CA . LEU A 1 255 ? 9.747 27.474 -22.900 1.00 90.44 255 LEU A CA 1
ATOM 1845 C C . LEU A 1 255 ? 8.891 26.805 -23.979 1.00 90.44 255 LEU A C 1
ATOM 1847 O O . LEU A 1 255 ? 9.456 26.171 -24.865 1.00 90.44 255 LEU A O 1
ATOM 1851 N N . GLY A 1 256 ? 7.561 26.938 -23.953 1.00 85.31 256 GLY A N 1
ATOM 1852 C CA . GLY A 1 256 ? 6.670 26.158 -24.817 1.00 85.31 256 GLY A CA 1
ATOM 1853 C C . GLY A 1 256 ? 6.963 26.238 -26.323 1.00 85.31 256 GLY A C 1
ATOM 1854 O O . GLY A 1 256 ? 6.724 25.269 -27.034 1.00 85.31 256 GLY A O 1
ATOM 1855 N N . LEU A 1 257 ? 7.521 27.355 -26.807 1.00 86.50 257 LEU A N 1
ATOM 1856 C CA . LEU A 1 257 ? 7.937 27.537 -28.210 1.00 86.50 257 LEU A CA 1
ATOM 1857 C C . LEU A 1 257 ? 9.456 27.400 -28.435 1.00 86.50 257 LEU A C 1
ATOM 1859 O O . LEU A 1 257 ? 9.916 27.440 -29.571 1.00 86.50 257 LEU A O 1
ATOM 1863 N N . ALA A 1 258 ? 10.232 27.236 -27.364 1.00 88.31 258 ALA A N 1
ATOM 1864 C CA . ALA A 1 258 ? 11.689 27.090 -27.358 1.00 88.31 258 ALA A CA 1
ATOM 1865 C C . ALA A 1 258 ? 12.090 25.732 -26.746 1.00 88.31 258 ALA A C 1
ATOM 1867 O O . ALA A 1 258 ? 12.942 25.649 -25.864 1.00 88.31 258 ALA A O 1
ATOM 1868 N N . THR A 1 259 ? 11.417 24.674 -27.196 1.00 85.81 259 THR A N 1
ATOM 1869 C CA . THR A 1 259 ? 11.443 23.305 -26.656 1.00 85.81 259 THR A CA 1
ATOM 1870 C C . THR A 1 259 ? 11.801 22.301 -27.760 1.00 85.81 259 THR A C 1
ATOM 1872 O O . THR A 1 259 ? 11.634 22.623 -28.943 1.00 85.81 259 THR A O 1
ATOM 1875 N N . PRO A 1 260 ? 12.263 21.077 -27.439 1.00 90.00 260 PRO A N 1
ATOM 1876 C CA . PRO A 1 260 ? 12.308 20.001 -28.421 1.00 90.00 260 PRO A CA 1
ATOM 1877 C C . PRO A 1 260 ? 10.957 19.793 -29.130 1.00 90.00 260 PRO A C 1
ATOM 1879 O O . PRO A 1 260 ? 9.889 19.914 -28.533 1.00 90.00 260 PRO A O 1
ATOM 1882 N N . ALA A 1 261 ? 10.998 19.460 -30.422 1.00 90.38 261 ALA A N 1
ATOM 1883 C CA . ALA A 1 261 ? 9.791 19.319 -31.236 1.00 90.38 261 ALA A CA 1
ATOM 1884 C C . ALA A 1 261 ? 8.814 18.268 -30.674 1.00 90.38 261 ALA A C 1
ATOM 1886 O O . ALA A 1 261 ? 9.244 17.195 -30.239 1.00 90.38 261 ALA A O 1
ATOM 1887 N N . ALA A 1 262 ? 7.512 18.546 -30.822 1.00 91.44 262 ALA A N 1
ATOM 1888 C CA . ALA A 1 262 ? 6.378 17.734 -30.362 1.00 91.44 262 ALA A CA 1
ATOM 1889 C C . ALA A 1 262 ? 6.049 17.814 -28.858 1.00 91.44 262 ALA A C 1
ATOM 1891 O O . ALA A 1 262 ? 5.465 16.877 -28.322 1.00 91.44 262 ALA A O 1
ATOM 1892 N N . LEU A 1 263 ? 6.379 18.931 -28.197 1.00 92.00 263 LEU A N 1
ATOM 1893 C CA . LEU A 1 263 ? 5.760 19.283 -26.916 1.00 92.00 263 LEU A CA 1
ATOM 1894 C C . LEU A 1 263 ? 4.255 19.544 -27.103 1.00 92.00 263 LEU A C 1
ATOM 1896 O O . LEU A 1 263 ? 3.854 20.342 -27.952 1.00 92.00 263 LEU A O 1
ATOM 1900 N N . SER A 1 264 ? 3.440 18.937 -26.248 1.00 89.00 264 SER A N 1
ATOM 1901 C CA . SER A 1 264 ? 2.010 19.208 -26.092 1.00 89.00 264 SER A CA 1
ATOM 1902 C C . SER A 1 264 ? 1.604 19.155 -24.609 1.00 89.00 264 SER A C 1
ATOM 1904 O O . SER A 1 264 ? 2.456 19.196 -23.721 1.00 89.00 264 SER A O 1
ATOM 1906 N N . GLY A 1 265 ? 0.300 19.119 -24.310 1.00 75.88 265 GLY A N 1
ATOM 1907 C CA . GLY A 1 265 ? -0.184 18.989 -22.927 1.00 75.88 265 GLY A CA 1
ATOM 1908 C C . GLY A 1 265 ? -0.415 20.312 -22.186 1.00 75.88 265 GLY A C 1
ATOM 1909 O O . GLY A 1 265 ? -0.617 20.310 -20.981 1.00 75.88 265 GLY A O 1
ATOM 1910 N N . PHE A 1 266 ? -0.468 21.448 -22.893 1.00 72.69 266 PHE A N 1
ATOM 1911 C CA . PHE A 1 266 ? -0.914 22.729 -22.314 1.00 72.69 266 PHE A CA 1
ATOM 1912 C C . PHE A 1 266 ? -2.441 22.820 -22.104 1.00 72.69 266 PHE A C 1
ATOM 1914 O O . PHE A 1 266 ? -2.943 23.835 -21.619 1.00 72.69 266 PHE A O 1
ATOM 1921 N N . SER A 1 267 ? -3.193 21.789 -22.496 1.00 61.78 267 SER A N 1
ATOM 1922 C CA . SER A 1 267 ? -4.643 21.687 -22.322 1.00 61.78 267 SER A CA 1
ATOM 1923 C C . SER A 1 267 ? -4.986 21.208 -20.907 1.00 61.78 267 SER A C 1
ATOM 1925 O O . SER A 1 267 ? -4.719 20.058 -20.570 1.00 61.78 267 SER A O 1
ATOM 1927 N N . GLY A 1 268 ? -5.584 22.074 -20.083 1.00 64.00 268 GLY A N 1
ATOM 1928 C CA . GLY A 1 268 ? -5.994 21.754 -18.709 1.00 64.00 268 GLY A CA 1
ATOM 1929 C C . GLY A 1 268 ? -6.013 22.974 -17.780 1.00 64.00 268 GLY A C 1
ATOM 1930 O O . GLY A 1 268 ? -5.849 24.117 -18.216 1.00 64.00 268 GLY A O 1
ATOM 1931 N N . THR A 1 269 ? -6.213 22.747 -16.479 1.00 59.72 269 THR A N 1
ATOM 1932 C CA . THR A 1 269 ? -6.115 23.799 -15.455 1.00 59.72 269 THR A CA 1
ATOM 1933 C C . THR A 1 269 ? -4.668 24.255 -15.308 1.00 59.72 269 THR A C 1
ATOM 1935 O O . THR A 1 269 ? -3.793 23.441 -15.023 1.00 59.72 269 THR A O 1
ATOM 1938 N N . ARG A 1 270 ? -4.404 25.562 -15.448 1.00 77.81 270 ARG A N 1
ATOM 1939 C CA . ARG A 1 270 ? -3.080 26.123 -15.145 1.00 77.81 270 ARG A CA 1
ATOM 1940 C C . ARG A 1 270 ? -2.728 25.818 -13.683 1.00 77.81 270 ARG A C 1
ATOM 1942 O O . ARG A 1 270 ? -3.450 26.308 -12.807 1.00 77.81 270 ARG A O 1
ATOM 1949 N N . PRO A 1 271 ? -1.652 25.061 -13.410 1.00 86.38 271 PRO A N 1
ATOM 1950 C CA . PRO A 1 271 ? -1.244 24.777 -12.044 1.00 86.38 271 PRO A CA 1
ATOM 1951 C C . PRO A 1 271 ? -0.933 26.078 -11.302 1.00 86.38 271 PRO A C 1
ATOM 1953 O O . PRO A 1 271 ? -0.584 27.101 -11.901 1.00 86.38 271 PRO A O 1
ATOM 1956 N N . ARG A 1 272 ? -1.085 26.047 -9.981 1.00 92.81 272 ARG A N 1
ATOM 1957 C CA . ARG A 1 272 ? -0.770 27.164 -9.089 1.00 92.81 272 ARG A CA 1
ATOM 1958 C C . ARG A 1 272 ? 0.082 26.653 -7.932 1.00 92.81 272 ARG A C 1
ATOM 1960 O O . ARG A 1 272 ? -0.028 25.474 -7.599 1.00 92.81 272 ARG A O 1
ATOM 1967 N N . PRO A 1 273 ? 0.899 27.517 -7.311 1.00 96.50 273 PRO A N 1
ATOM 1968 C CA . PRO A 1 273 ? 1.524 27.195 -6.036 1.00 96.50 273 PRO A CA 1
ATOM 1969 C C . PRO A 1 273 ? 0.484 26.701 -5.027 1.00 96.50 273 PRO A C 1
ATOM 1971 O O . PRO A 1 273 ? -0.539 27.359 -4.826 1.00 96.50 273 PRO A O 1
ATOM 1974 N N . SER A 1 274 ? 0.752 25.562 -4.396 1.00 95.88 274 SER A N 1
ATOM 1975 C CA . SER A 1 274 ? -0.074 24.986 -3.333 1.00 95.88 274 SER A CA 1
ATOM 1976 C C . SER A 1 274 ? 0.748 24.859 -2.051 1.00 95.88 274 SER A C 1
ATOM 1978 O O . SER A 1 274 ? 1.908 24.443 -2.149 1.00 95.88 274 SER A O 1
ATOM 1980 N N . PRO A 1 275 ? 0.190 25.181 -0.871 1.00 96.00 275 PRO A N 1
ATOM 1981 C CA . PRO A 1 275 ? 0.881 24.945 0.390 1.00 96.00 275 PRO A CA 1
ATOM 1982 C C . PRO A 1 275 ? 1.144 23.448 0.571 1.00 96.00 275 PRO A C 1
ATOM 1984 O O . PRO A 1 275 ? 0.316 22.614 0.198 1.00 96.00 275 PRO A O 1
ATOM 1987 N N . VAL A 1 276 ? 2.298 23.119 1.139 1.00 94.69 276 VAL A N 1
ATOM 1988 C CA . VAL A 1 276 ? 2.609 21.763 1.589 1.00 94.69 276 VAL A CA 1
ATOM 1989 C C . VAL A 1 276 ? 2.297 21.680 3.074 1.00 94.69 276 VAL A C 1
ATOM 1991 O O . VAL A 1 276 ? 2.758 22.503 3.863 1.00 94.69 276 VAL A O 1
ATOM 1994 N N . VAL A 1 277 ? 1.500 20.687 3.451 1.00 91.56 277 VAL A N 1
ATOM 1995 C CA . VAL A 1 277 ? 1.153 20.403 4.843 1.00 91.56 277 VAL A CA 1
ATOM 1996 C C . VAL A 1 277 ? 1.766 19.053 5.176 1.00 91.56 277 VAL A C 1
ATOM 1998 O O . VAL A 1 277 ? 1.257 18.019 4.752 1.00 91.56 277 VAL A O 1
ATOM 2001 N N . ARG A 1 278 ? 2.906 19.063 5.866 1.00 89.38 278 ARG A N 1
ATOM 2002 C CA . ARG A 1 278 ? 3.659 17.845 6.172 1.00 89.38 278 ARG A CA 1
ATOM 2003 C C . ARG A 1 278 ? 3.051 17.154 7.386 1.00 89.38 278 ARG A C 1
ATOM 2005 O O . ARG A 1 278 ? 2.766 17.814 8.382 1.00 89.38 278 ARG A O 1
ATOM 2012 N N . LEU A 1 279 ? 2.883 15.838 7.295 1.00 88.31 279 LEU A N 1
ATOM 2013 C CA . LEU A 1 279 ? 2.467 14.981 8.401 1.00 88.31 279 LEU A CA 1
ATOM 2014 C C . LEU A 1 279 ? 3.695 14.540 9.210 1.00 88.31 279 LEU A C 1
ATOM 2016 O O . LEU A 1 279 ? 4.697 14.115 8.641 1.00 88.31 279 LEU A O 1
ATOM 2020 N N . PHE A 1 280 ? 3.594 14.596 10.532 1.00 86.06 280 PHE A N 1
ATOM 2021 C CA . PHE A 1 280 ? 4.536 14.000 11.472 1.00 86.06 280 PHE A CA 1
ATOM 2022 C C . PHE A 1 280 ? 3.771 13.121 12.464 1.00 86.06 280 PHE A C 1
ATOM 2024 O O . PHE A 1 280 ? 2.630 13.420 12.826 1.00 86.06 280 PHE A O 1
ATOM 2031 N N . SER A 1 281 ? 4.383 12.019 12.895 1.00 89.81 281 SER A N 1
ATOM 2032 C CA . SER A 1 281 ? 3.779 11.093 13.851 1.00 89.81 281 SER A CA 1
ATOM 2033 C C . SER A 1 281 ? 4.689 10.847 15.040 1.00 89.81 281 SER A C 1
ATOM 2035 O O . SER A 1 281 ? 5.894 10.684 14.879 1.00 89.81 281 SER A O 1
ATOM 2037 N N . PHE A 1 282 ? 4.091 10.779 16.224 1.00 92.00 282 PHE A N 1
ATOM 2038 C CA . PHE A 1 282 ? 4.774 10.454 17.472 1.00 92.00 282 PHE A CA 1
ATOM 2039 C C . PHE A 1 282 ? 3.814 9.735 18.420 1.00 92.00 282 PHE A C 1
ATOM 2041 O O . PHE A 1 282 ? 2.605 9.699 18.183 1.00 92.00 282 PHE A O 1
ATOM 2048 N N . LEU A 1 283 ? 4.367 9.136 19.468 1.00 93.69 283 LEU A N 1
ATOM 2049 C CA . LEU A 1 283 ? 3.601 8.472 20.515 1.00 93.69 283 LEU A CA 1
ATOM 2050 C C . LEU A 1 283 ? 3.306 9.459 21.648 1.00 93.69 283 LEU A C 1
ATOM 2052 O O . LEU A 1 283 ? 4.175 10.248 22.019 1.00 93.69 283 LEU A O 1
ATOM 2056 N N . MET A 1 284 ? 2.081 9.426 22.163 1.00 93.06 284 MET A N 1
ATOM 2057 C CA . MET A 1 284 ? 1.638 10.210 23.314 1.00 93.06 284 MET A CA 1
ATOM 2058 C C . MET A 1 284 ? 0.991 9.270 24.333 1.00 93.06 284 MET A C 1
ATOM 2060 O O . MET A 1 284 ? 0.085 8.529 23.938 1.00 93.06 284 MET A O 1
ATOM 2064 N N . PRO A 1 285 ? 1.379 9.320 25.619 1.00 92.06 285 PRO A N 1
ATOM 2065 C CA . PRO A 1 285 ? 0.762 8.489 26.642 1.00 92.06 285 PRO A CA 1
ATOM 2066 C C . PRO A 1 285 ? -0.750 8.690 26.680 1.00 92.06 285 PRO A C 1
ATOM 2068 O O . PRO A 1 285 ? -1.234 9.826 26.700 1.00 92.06 285 PRO A O 1
ATOM 2071 N N . LYS A 1 286 ? -1.514 7.595 26.738 1.00 90.31 286 LYS A N 1
ATOM 2072 C CA . LYS A 1 286 ? -2.986 7.655 26.803 1.00 90.31 286 LYS A CA 1
ATOM 2073 C C . LYS A 1 286 ? -3.485 8.502 27.976 1.00 90.31 286 LYS A C 1
ATOM 2075 O O . LYS A 1 286 ? -4.467 9.222 27.850 1.00 90.31 286 LYS A O 1
ATOM 2080 N N . THR A 1 287 ? -2.750 8.496 29.090 1.00 89.44 287 THR A N 1
ATOM 2081 C CA . THR A 1 287 ? -3.045 9.282 30.299 1.00 89.44 287 THR A CA 1
ATOM 2082 C C . THR A 1 287 ? -2.989 10.798 30.099 1.00 89.44 287 THR A C 1
ATOM 2084 O O . THR A 1 287 ? -3.483 11.533 30.950 1.00 89.44 287 THR A O 1
ATOM 2087 N N . GLU A 1 288 ? -2.380 11.279 29.015 1.00 91.62 288 GLU A N 1
ATOM 2088 C CA . GLU A 1 288 ? -2.292 12.707 28.684 1.00 91.62 288 GLU A CA 1
ATOM 2089 C C . GLU A 1 288 ? -3.413 13.172 27.739 1.00 91.62 288 GLU A C 1
ATOM 2091 O O . GLU A 1 288 ? -3.535 14.368 27.468 1.00 91.62 288 GLU A O 1
ATOM 2096 N N . VAL A 1 289 ? -4.259 12.255 27.256 1.00 89.25 289 VAL A N 1
ATOM 2097 C CA . VAL A 1 289 ? -5.340 12.553 26.311 1.00 89.25 289 VAL A CA 1
ATOM 2098 C C . VAL A 1 289 ? -6.694 12.420 27.000 1.00 89.25 289 VAL A C 1
ATOM 2100 O O . VAL A 1 289 ? -7.112 11.339 27.399 1.00 89.25 289 VAL A O 1
ATOM 2103 N N . ALA A 1 290 ? -7.422 13.531 27.106 1.00 88.56 290 ALA A N 1
ATOM 2104 C CA . ALA A 1 290 ? -8.798 13.519 27.589 1.00 88.56 290 ALA A CA 1
ATOM 2105 C C . ALA A 1 290 ? -9.764 13.200 26.438 1.00 88.56 290 ALA A C 1
ATOM 2107 O O . ALA A 1 290 ? -9.837 13.943 25.458 1.00 88.56 290 ALA A O 1
ATOM 2108 N N . LEU A 1 291 ? -10.526 12.114 26.574 1.00 90.00 291 LEU A N 1
ATOM 2109 C CA . LEU A 1 291 ? -11.578 11.732 25.632 1.00 90.00 291 LEU A CA 1
ATOM 2110 C C . LEU A 1 291 ? -12.953 12.143 26.166 1.00 90.00 291 LEU A C 1
ATOM 2112 O O . LEU A 1 291 ? -13.268 11.904 27.331 1.00 90.00 291 LEU A O 1
ATOM 2116 N N . SER A 1 292 ? -13.790 12.714 25.302 1.00 92.06 292 SER A N 1
ATOM 2117 C CA . SER A 1 292 ? -15.197 12.998 25.588 1.00 92.06 292 SER A CA 1
ATOM 2118 C C . SER A 1 292 ? -16.106 12.271 24.601 1.00 92.06 292 SER A C 1
ATOM 2120 O O . SER A 1 292 ? -15.748 12.037 23.445 1.00 92.06 292 SER A O 1
ATOM 2122 N N . VAL A 1 293 ? -17.292 11.894 25.074 1.00 94.81 293 VAL A N 1
ATOM 2123 C CA . VAL A 1 293 ? -18.351 11.303 24.254 1.00 94.81 293 VAL A CA 1
ATOM 2124 C C . VAL A 1 293 ? -19.634 12.068 24.537 1.00 94.81 293 VAL A C 1
ATOM 2126 O O . VAL A 1 293 ? -19.981 12.293 25.695 1.00 94.81 293 VAL A O 1
ATOM 2129 N N . GLU A 1 294 ? -20.329 12.461 23.478 1.00 95.56 294 GLU A N 1
ATOM 2130 C CA . GLU A 1 294 ? -21.604 13.167 23.546 1.00 95.56 294 GLU A CA 1
ATOM 2131 C C . GLU A 1 294 ? -22.632 12.426 22.691 1.00 95.56 294 GLU A C 1
ATOM 2133 O O . GLU A 1 294 ? -22.306 11.944 21.604 1.00 95.56 294 GLU A O 1
ATOM 2138 N N . VAL A 1 295 ? -23.868 12.340 23.181 1.00 96.69 295 VAL A N 1
ATOM 2139 C CA . VAL A 1 295 ? -25.020 11.800 22.447 1.00 96.69 295 VAL A CA 1
ATOM 2140 C C . VAL A 1 295 ? -26.108 12.865 22.469 1.00 96.69 295 VAL A C 1
ATOM 2142 O O . VAL A 1 295 ? -26.445 13.373 23.535 1.00 96.69 295 VAL A O 1
ATOM 2145 N N . ASP A 1 296 ? -26.588 13.273 21.293 1.00 95.12 296 ASP A N 1
ATOM 2146 C CA . ASP A 1 296 ? -27.554 14.371 21.124 1.00 95.12 296 ASP A CA 1
ATOM 2147 C C . ASP A 1 296 ? -27.161 15.674 21.854 1.00 95.12 296 ASP A C 1
ATOM 2149 O O . ASP A 1 296 ? -27.993 16.395 22.404 1.00 95.12 296 ASP A O 1
ATOM 2153 N N . GLY A 1 297 ? -25.856 15.978 21.867 1.00 93.62 297 GLY A N 1
ATOM 2154 C CA . GLY A 1 297 ? -25.284 17.155 22.534 1.00 93.62 297 GLY A CA 1
ATOM 2155 C C . GLY A 1 297 ? -25.181 17.040 24.059 1.00 93.62 297 GLY A C 1
ATOM 2156 O O . GLY A 1 297 ? -24.848 18.022 24.723 1.00 93.62 297 GLY A O 1
ATOM 2157 N N . VAL A 1 298 ? -25.464 15.865 24.629 1.00 95.81 298 VAL A N 1
ATOM 2158 C CA . VAL A 1 298 ? -25.340 15.591 26.063 1.00 95.81 298 VAL A CA 1
ATOM 2159 C C . VAL A 1 298 ? -24.080 14.758 26.316 1.00 95.81 298 VAL A C 1
ATOM 2161 O O . VAL A 1 298 ? -23.993 13.630 25.823 1.00 95.81 298 VAL A O 1
ATOM 2164 N N . PRO A 1 299 ? -23.106 15.264 27.097 1.00 95.88 299 PRO A N 1
ATOM 2165 C CA . PRO A 1 299 ? -21.951 14.477 27.508 1.00 95.88 299 PRO A CA 1
ATOM 2166 C C . PRO A 1 299 ? -22.369 13.249 28.311 1.00 95.88 299 PRO A C 1
ATOM 2168 O O . PRO A 1 299 ? -23.141 13.360 29.268 1.00 95.88 299 PRO A O 1
ATOM 2171 N N . ILE A 1 300 ? -21.817 12.090 27.959 1.00 95.69 300 ILE A N 1
ATOM 2172 C CA . ILE A 1 300 ? -21.984 10.859 28.733 1.00 95.69 300 ILE A CA 1
ATOM 2173 C C . ILE A 1 300 ? -20.704 10.550 29.521 1.00 95.69 300 ILE A C 1
ATOM 2175 O O . ILE A 1 300 ? -19.603 10.847 29.048 1.00 95.69 300 ILE A O 1
ATOM 2179 N N . PRO A 1 301 ? -20.805 9.940 30.717 1.00 89.75 301 PRO A N 1
ATOM 2180 C CA . PRO A 1 301 ? -19.630 9.473 31.438 1.00 89.75 301 PRO A CA 1
ATOM 2181 C C . PRO A 1 301 ? -18.858 8.449 30.601 1.00 89.75 301 PRO A C 1
ATOM 2183 O O . PRO A 1 301 ? -19.389 7.396 30.249 1.00 89.75 301 PRO A O 1
ATOM 2186 N N . TYR A 1 302 ? -17.594 8.745 30.311 1.00 89.00 302 TYR A N 1
ATOM 2187 C CA . TYR A 1 302 ? -16.684 7.823 29.647 1.00 89.00 302 TYR A CA 1
ATOM 2188 C C . TYR A 1 302 ? -15.369 7.775 30.417 1.00 89.00 302 TYR A C 1
ATOM 2190 O O . TYR A 1 302 ? -14.750 8.804 30.679 1.00 89.00 302 TYR A O 1
ATOM 2198 N N . ALA A 1 303 ? -14.962 6.565 30.781 1.00 83.81 303 ALA A N 1
ATOM 2199 C CA . ALA A 1 303 ? -13.637 6.281 31.296 1.00 83.81 303 ALA A CA 1
ATOM 2200 C C . ALA A 1 303 ? -12.982 5.303 30.329 1.00 83.81 303 ALA A C 1
ATOM 2202 O O . ALA A 1 303 ? -13.582 4.283 29.978 1.00 83.81 303 ALA A O 1
ATOM 2203 N N . GLU A 1 304 ? -11.771 5.628 29.887 1.00 80.19 304 GLU A N 1
ATOM 2204 C CA . GLU A 1 304 ? -11.017 4.718 29.040 1.00 80.19 304 GLU A CA 1
ATOM 2205 C C . GLU A 1 304 ? -10.729 3.422 29.817 1.00 80.19 304 GLU A C 1
ATOM 2207 O O . GLU A 1 304 ? -10.288 3.489 30.971 1.00 80.19 304 GLU A O 1
ATOM 2212 N N . PRO A 1 305 ? -11.005 2.240 29.239 1.00 75.38 305 PRO A N 1
ATOM 2213 C CA . PRO A 1 305 ? -10.695 0.986 29.902 1.00 75.38 305 PRO A CA 1
ATOM 2214 C C . PRO A 1 305 ? -9.190 0.864 30.138 1.00 75.38 305 PRO A C 1
ATOM 2216 O O . PRO A 1 305 ? -8.394 1.016 29.215 1.00 75.38 305 PRO A O 1
ATOM 2219 N N . VAL A 1 306 ? -8.794 0.534 31.367 1.00 68.31 306 VAL A N 1
ATOM 2220 C CA . VAL A 1 306 ? -7.399 0.199 31.659 1.00 68.31 306 VAL A CA 1
ATOM 2221 C C . VAL A 1 306 ? -7.107 -1.167 31.046 1.00 68.31 306 VAL A C 1
ATOM 2223 O O . VAL A 1 306 ? -7.649 -2.180 31.487 1.00 68.31 306 VAL A O 1
ATOM 2226 N N . THR A 1 307 ? -6.260 -1.206 30.022 1.00 68.62 307 THR A N 1
ATOM 2227 C CA . THR A 1 307 ? -5.661 -2.453 29.544 1.00 68.62 307 THR A CA 1
ATOM 2228 C C . THR A 1 307 ? -4.440 -2.762 30.398 1.00 68.62 307 THR A C 1
ATOM 2230 O O . THR A 1 307 ? -3.481 -1.993 30.406 1.00 68.62 307 THR A O 1
ATOM 2233 N N . GLU A 1 308 ? -4.478 -3.868 31.137 1.00 69.62 308 GLU A N 1
ATOM 2234 C CA . GLU A 1 308 ? -3.314 -4.349 31.879 1.00 69.62 308 GLU A CA 1
ATOM 2235 C C . GLU A 1 308 ? -2.271 -4.949 30.925 1.00 69.62 308 GLU A C 1
ATOM 2237 O O . GLU A 1 308 ? -2.612 -5.632 29.957 1.00 69.62 308 GLU A O 1
ATOM 2242 N N . GLY A 1 309 ? -0.994 -4.718 31.234 1.00 76.75 309 GLY A N 1
ATOM 2243 C CA . GLY A 1 309 ? 0.141 -5.240 30.477 1.00 76.75 309 GLY A CA 1
ATOM 2244 C C . GLY A 1 309 ? 0.707 -4.266 29.442 1.00 76.75 309 GLY A C 1
ATOM 2245 O O . GLY A 1 309 ? 0.116 -3.244 29.110 1.00 76.75 309 GLY A O 1
ATOM 2246 N N . VAL A 1 310 ? 1.895 -4.602 28.948 1.00 81.25 310 VAL A N 1
ATOM 2247 C CA . VAL A 1 310 ? 2.552 -3.950 27.810 1.00 81.25 310 VAL A CA 1
ATOM 2248 C C . VAL A 1 310 ? 2.682 -5.025 26.732 1.00 81.25 310 VAL A C 1
ATOM 2250 O O . VAL A 1 310 ? 2.961 -6.172 27.092 1.00 81.25 310 VAL A O 1
ATOM 2253 N N . PRO A 1 311 ? 2.453 -4.719 25.444 1.00 81.94 311 PRO A N 1
ATOM 2254 C CA . PRO A 1 311 ? 2.640 -5.706 24.395 1.00 81.94 311 PRO A CA 1
ATOM 2255 C C . PRO A 1 311 ? 4.067 -6.254 24.440 1.00 81.94 311 PRO A C 1
ATOM 2257 O O . PRO A 1 311 ? 5.033 -5.500 24.341 1.00 81.94 311 PRO A O 1
ATOM 2260 N N . GLU A 1 312 ? 4.181 -7.570 24.609 1.00 86.56 312 GLU A N 1
ATOM 2261 C CA . GLU A 1 312 ? 5.454 -8.276 24.503 1.00 86.56 312 GLU A CA 1
ATOM 2262 C C . GLU A 1 312 ? 5.998 -8.196 23.070 1.00 86.56 312 GLU A C 1
ATOM 2264 O O . GLU A 1 312 ? 5.245 -7.979 22.109 1.00 86.56 312 GLU A O 1
ATOM 2269 N N . GLU A 1 313 ? 7.310 -8.407 22.939 1.00 89.94 313 GLU A N 1
ATOM 2270 C CA . GLU A 1 313 ? 7.978 -8.526 21.643 1.00 89.94 313 GLU A CA 1
ATOM 2271 C C . GLU A 1 313 ? 7.292 -9.600 20.778 1.00 89.94 313 GLU A C 1
ATOM 2273 O O . GLU A 1 313 ? 7.012 -10.702 21.265 1.00 89.94 313 GLU A O 1
ATOM 2278 N N . PRO A 1 314 ? 7.006 -9.314 19.495 1.00 93.00 314 PRO A N 1
ATOM 2279 C CA . PRO A 1 314 ? 6.353 -10.270 18.615 1.00 93.00 314 PRO A CA 1
ATOM 2280 C C . PRO A 1 314 ? 7.212 -11.519 18.403 1.00 93.00 314 PRO A C 1
ATOM 2282 O O . PRO A 1 314 ? 8.411 -11.444 18.119 1.00 93.00 314 PRO A O 1
ATOM 2285 N N . VAL A 1 315 ? 6.571 -12.687 18.441 1.00 92.06 315 VAL A N 1
ATOM 2286 C CA . VAL A 1 315 ? 7.206 -13.940 18.028 1.00 92.06 315 VAL A CA 1
ATOM 2287 C C . VAL A 1 315 ? 7.337 -13.937 16.508 1.00 92.06 315 VAL A C 1
ATOM 2289 O O . VAL A 1 315 ? 6.350 -13.835 15.786 1.00 92.06 315 VAL A O 1
ATOM 2292 N N . ARG A 1 316 ? 8.568 -14.059 16.004 1.00 95.75 316 ARG A N 1
ATOM 2293 C CA . ARG A 1 316 ? 8.831 -14.117 14.562 1.00 95.75 316 ARG A CA 1
ATOM 2294 C C . ARG A 1 316 ? 8.641 -15.546 14.045 1.00 95.75 316 ARG A C 1
ATOM 2296 O O . ARG A 1 316 ? 9.306 -16.447 14.562 1.00 95.75 316 ARG A O 1
ATOM 2303 N N . PRO A 1 317 ? 7.789 -15.777 13.028 1.00 96.19 317 PRO A N 1
ATOM 2304 C CA . PRO A 1 317 ? 7.695 -17.081 12.386 1.00 96.19 317 PRO A CA 1
ATOM 2305 C C . PRO A 1 317 ? 9.048 -17.529 11.828 1.00 96.19 317 PRO A C 1
ATOM 2307 O O . PRO A 1 317 ? 9.814 -16.720 11.300 1.00 96.19 317 PRO A O 1
ATOM 2310 N N . ALA A 1 318 ? 9.336 -18.827 11.926 1.00 95.56 318 ALA A N 1
ATOM 2311 C CA . ALA A 1 318 ? 10.541 -19.386 11.331 1.00 95.56 318 ALA A CA 1
ATOM 2312 C C . ALA A 1 318 ? 10.477 -19.254 9.796 1.00 95.56 318 ALA A C 1
ATOM 2314 O O . ALA A 1 318 ? 9.441 -19.582 9.210 1.00 95.56 318 ALA A O 1
ATOM 2315 N N . PRO A 1 319 ? 11.562 -18.810 9.134 1.00 94.50 319 PRO A N 1
ATOM 2316 C CA . PRO A 1 319 ? 11.644 -18.813 7.679 1.00 94.50 319 PRO A CA 1
ATOM 2317 C C . PRO A 1 319 ? 11.354 -20.203 7.093 1.00 94.50 319 PRO A C 1
ATOM 2319 O O . PRO A 1 319 ? 11.721 -21.206 7.716 1.00 94.50 319 PRO A O 1
ATOM 2322 N N . PRO A 1 320 ? 10.753 -20.297 5.891 1.00 93.31 320 PRO A N 1
ATOM 2323 C CA . PRO A 1 320 ? 10.670 -21.573 5.194 1.00 93.31 320 PRO A CA 1
ATOM 2324 C C . PRO A 1 320 ? 12.082 -22.121 4.935 1.00 93.31 320 PRO A C 1
ATOM 2326 O O . PRO A 1 320 ? 13.033 -21.355 4.756 1.00 93.31 320 PRO A O 1
ATOM 2329 N N . GLY A 1 321 ? 12.221 -23.450 4.907 1.00 89.31 321 GLY A N 1
ATOM 2330 C CA . GLY A 1 321 ? 13.482 -24.086 4.513 1.00 89.31 321 GLY A CA 1
ATOM 2331 C C . GLY A 1 321 ? 13.896 -23.651 3.105 1.00 89.31 321 GLY A C 1
ATOM 2332 O O . GLY A 1 321 ? 13.029 -23.409 2.267 1.00 89.31 321 GLY A O 1
ATOM 2333 N N . ASP A 1 322 ? 15.203 -23.539 2.845 1.00 88.31 322 ASP A N 1
ATOM 2334 C CA . ASP A 1 322 ? 15.708 -23.151 1.522 1.00 88.31 322 ASP A CA 1
ATOM 2335 C C . ASP A 1 322 ? 15.433 -24.276 0.510 1.00 88.31 322 ASP A C 1
ATOM 2337 O O . ASP A 1 322 ? 16.097 -25.317 0.563 1.00 88.31 322 ASP A O 1
ATOM 2341 N N . PRO A 1 323 ? 14.485 -24.095 -0.432 1.00 87.12 323 PRO A N 1
ATOM 2342 C CA . PRO A 1 323 ? 14.139 -25.141 -1.390 1.00 87.12 323 PRO A CA 1
ATOM 2343 C C . PRO A 1 323 ? 15.256 -25.374 -2.423 1.00 87.12 323 PRO A C 1
ATOM 2345 O O . PRO A 1 323 ? 15.197 -26.334 -3.189 1.00 87.12 323 PRO A O 1
ATOM 2348 N N . GLY A 1 324 ? 16.258 -24.487 -2.467 1.00 75.81 324 GLY A N 1
ATOM 2349 C CA . GLY A 1 324 ? 17.411 -24.560 -3.352 1.00 75.81 324 GLY A CA 1
ATOM 2350 C C . GLY A 1 324 ? 18.678 -25.120 -2.708 1.00 75.81 324 GLY A C 1
ATOM 2351 O O . GLY A 1 324 ? 19.682 -25.194 -3.410 1.00 75.81 324 GLY A O 1
ATOM 2352 N N . ALA A 1 325 ? 18.658 -25.508 -1.426 1.00 75.50 325 ALA A N 1
ATOM 2353 C CA . ALA A 1 325 ? 19.839 -26.049 -0.743 1.00 75.50 325 ALA A CA 1
ATOM 2354 C C . ALA A 1 325 ? 20.372 -27.332 -1.413 1.00 75.50 325 ALA A C 1
ATOM 2356 O O . ALA A 1 325 ? 21.583 -27.516 -1.507 1.00 75.50 325 ALA A O 1
ATOM 2357 N N . ASP A 1 326 ? 19.461 -28.157 -1.939 1.00 67.44 326 ASP A N 1
ATOM 2358 C CA . ASP A 1 326 ? 19.763 -29.423 -2.621 1.00 67.44 326 ASP A CA 1
ATOM 2359 C C . ASP A 1 326 ? 19.529 -29.360 -4.147 1.00 67.44 326 ASP A C 1
ATOM 2361 O O . ASP A 1 326 ? 19.654 -30.368 -4.846 1.00 67.44 326 ASP A O 1
ATOM 2365 N N . ALA A 1 327 ? 19.147 -28.196 -4.689 1.00 60.50 327 ALA A N 1
ATOM 2366 C CA . ALA A 1 327 ? 18.817 -28.053 -6.106 1.00 60.50 327 ALA A CA 1
ATOM 2367 C C . ALA A 1 327 ? 20.068 -27.734 -6.939 1.00 60.50 327 ALA A C 1
ATOM 2369 O O . ALA A 1 327 ? 20.713 -26.705 -6.741 1.00 60.50 327 ALA A O 1
ATOM 2370 N N . GLU A 1 328 ? 20.367 -28.569 -7.936 1.00 60.91 328 GLU A N 1
ATOM 2371 C CA . GLU A 1 328 ? 21.375 -28.255 -8.953 1.00 60.91 328 GLU A CA 1
ATOM 2372 C C . GLU A 1 328 ? 20.985 -26.955 -9.695 1.00 60.91 328 GLU A C 1
ATOM 2374 O O . GLU A 1 328 ? 19.897 -26.893 -10.285 1.00 60.91 328 GLU A O 1
ATOM 2379 N N . PRO A 1 329 ? 21.846 -25.915 -9.729 1.00 61.31 329 PRO A N 1
ATOM 2380 C CA . PRO A 1 329 ? 21.527 -24.612 -10.329 1.00 61.31 329 PRO A CA 1
ATOM 2381 C C . PRO A 1 329 ? 21.065 -24.675 -11.793 1.00 61.31 329 PRO A C 1
ATOM 2383 O O . PRO A 1 329 ? 20.380 -23.771 -12.265 1.00 61.31 329 PRO A O 1
ATOM 2386 N N . ALA A 1 330 ? 21.417 -25.745 -12.513 1.00 61.56 330 ALA A N 1
ATOM 2387 C CA . ALA A 1 330 ? 21.082 -25.956 -13.920 1.00 61.56 330 ALA A CA 1
ATOM 2388 C C . ALA A 1 330 ? 19.588 -26.253 -14.196 1.00 61.56 330 ALA A C 1
ATOM 2390 O O . ALA A 1 330 ? 19.201 -26.320 -15.361 1.00 61.56 330 ALA A O 1
ATOM 2391 N N . GLY A 1 331 ? 18.753 -26.443 -13.163 1.00 79.56 331 GLY A N 1
ATOM 2392 C CA . GLY A 1 331 ? 17.335 -26.819 -13.303 1.00 79.56 331 GLY A CA 1
ATOM 2393 C C . GLY A 1 331 ? 16.301 -25.710 -13.054 1.00 79.56 331 GLY A C 1
ATOM 2394 O O . GLY A 1 331 ? 15.101 -26.000 -13.082 1.00 79.56 331 GLY A O 1
ATOM 2395 N N . LEU A 1 332 ? 16.732 -24.474 -12.771 1.00 91.38 332 LEU A N 1
ATOM 2396 C CA . LEU A 1 332 ? 15.826 -23.365 -12.446 1.00 91.38 332 LEU A CA 1
ATOM 2397 C C . LEU A 1 332 ? 15.429 -22.558 -13.689 1.00 91.38 332 LEU A C 1
ATOM 2399 O O . LEU A 1 332 ? 16.256 -22.235 -14.539 1.00 91.38 332 LEU A O 1
ATOM 2403 N N . VAL A 1 333 ? 14.153 -22.196 -13.753 1.00 94.94 333 VAL A N 1
ATOM 2404 C CA . VAL A 1 333 ? 13.519 -21.382 -14.790 1.00 94.94 333 VAL A CA 1
ATOM 2405 C C . VAL A 1 333 ? 12.991 -20.110 -14.134 1.00 94.94 333 VAL A C 1
ATOM 2407 O O . VAL A 1 333 ? 12.365 -20.167 -13.078 1.00 94.94 333 VAL A O 1
ATOM 2410 N N . ALA A 1 334 ? 13.265 -18.956 -14.740 1.00 96.00 334 ALA A N 1
ATOM 2411 C CA . ALA A 1 334 ? 12.744 -17.679 -14.269 1.00 96.00 334 ALA A CA 1
ATOM 2412 C C . ALA A 1 334 ? 11.261 -17.537 -14.639 1.00 96.00 334 ALA A C 1
ATOM 2414 O O . ALA A 1 334 ? 10.910 -17.620 -15.815 1.00 96.00 334 ALA A O 1
ATOM 2415 N N . VAL A 1 335 ? 10.416 -17.303 -13.637 1.00 97.31 335 VAL A N 1
ATOM 2416 C CA . VAL A 1 335 ? 8.972 -17.058 -13.773 1.00 97.31 335 VAL A CA 1
ATOM 2417 C C . VAL A 1 335 ? 8.660 -15.696 -13.175 1.00 97.31 335 VAL A C 1
ATOM 2419 O O . VAL A 1 335 ? 9.240 -15.332 -12.156 1.00 97.31 335 VAL A O 1
ATOM 2422 N N . ARG A 1 336 ? 7.773 -14.918 -13.791 1.00 97.50 336 ARG A N 1
ATOM 2423 C CA . ARG A 1 336 ? 7.402 -13.602 -13.266 1.00 97.50 336 ARG A CA 1
ATOM 2424 C C . ARG A 1 336 ? 6.671 -13.757 -11.931 1.00 97.50 336 ARG A C 1
ATOM 2426 O O . ARG A 1 336 ? 5.833 -14.645 -11.785 1.00 97.50 336 ARG A O 1
ATOM 2433 N N . LEU A 1 337 ? 6.982 -12.905 -10.954 1.00 98.50 337 LEU A N 1
ATOM 2434 C CA . LEU A 1 337 ? 6.383 -12.987 -9.620 1.00 98.50 337 LEU A CA 1
ATOM 2435 C C . LEU A 1 337 ? 4.846 -12.920 -9.669 1.00 98.50 337 LEU A C 1
ATOM 2437 O O . LEU A 1 337 ? 4.206 -13.651 -8.923 1.00 98.50 337 LEU A O 1
ATOM 2441 N N . GLU A 1 338 ? 4.264 -12.132 -10.575 1.00 98.00 338 GLU A N 1
ATOM 2442 C CA . GLU A 1 338 ? 2.813 -12.062 -10.831 1.00 98.00 338 GLU A CA 1
ATOM 2443 C C . GLU A 1 338 ? 2.154 -13.425 -11.104 1.00 98.00 338 GLU A C 1
ATOM 2445 O O . GLU A 1 338 ? 1.027 -13.693 -10.672 1.00 98.00 338 GLU A O 1
ATOM 2450 N N . ASP A 1 339 ? 2.872 -14.333 -11.767 1.00 97.94 339 ASP A N 1
ATOM 2451 C CA . ASP A 1 339 ? 2.350 -15.662 -12.088 1.00 97.94 339 ASP A CA 1
ATOM 2452 C C . ASP A 1 339 ? 2.361 -16.582 -10.851 1.00 97.94 339 ASP A C 1
ATOM 2454 O O . ASP A 1 339 ? 1.618 -17.564 -10.796 1.00 97.94 339 ASP A O 1
ATOM 2458 N N . LEU A 1 340 ? 3.163 -16.243 -9.834 1.00 98.56 340 LEU A N 1
ATOM 2459 C CA . LEU A 1 340 ? 3.313 -16.977 -8.574 1.00 98.56 340 LEU A CA 1
ATOM 2460 C C . LEU A 1 340 ? 2.554 -16.335 -7.404 1.00 98.56 340 LEU A C 1
ATOM 2462 O O . LEU A 1 340 ? 2.274 -17.013 -6.413 1.00 98.56 340 LEU A O 1
ATOM 2466 N N . ALA A 1 341 ? 2.244 -15.041 -7.476 1.00 98.69 341 ALA A N 1
ATOM 2467 C CA . ALA A 1 341 ? 1.735 -14.267 -6.353 1.00 98.69 341 ALA A CA 1
ATOM 2468 C C . ALA A 1 341 ? 0.793 -13.135 -6.778 1.00 98.69 341 ALA A C 1
ATOM 2470 O O . ALA A 1 341 ? 0.908 -12.582 -7.868 1.00 98.69 341 ALA A O 1
ATOM 2471 N N . TRP A 1 342 ? -0.094 -12.759 -5.861 1.00 98.56 342 TRP A N 1
ATOM 2472 C CA . TRP A 1 342 ? -0.759 -11.458 -5.863 1.00 98.56 342 TRP A CA 1
ATOM 2473 C C . TRP A 1 342 ? 0.094 -10.436 -5.106 1.00 98.56 342 TRP A C 1
ATOM 2475 O O . TRP A 1 342 ? 0.904 -10.814 -4.249 1.00 98.56 342 TRP A O 1
ATOM 2485 N N . GLY A 1 343 ? -0.100 -9.146 -5.378 1.00 98.06 343 GLY A N 1
ATOM 2486 C CA . GLY A 1 343 ? 0.665 -8.089 -4.724 1.00 98.06 343 GLY A CA 1
ATOM 2487 C C . GLY A 1 343 ? -0.144 -6.833 -4.432 1.00 98.06 343 GLY A C 1
ATOM 2488 O O . GLY A 1 343 ? -0.874 -6.340 -5.287 1.00 98.06 343 GLY A O 1
ATOM 2489 N N . ARG A 1 344 ? 0.057 -6.252 -3.245 1.00 97.56 344 ARG A N 1
ATOM 2490 C CA . ARG A 1 344 ? -0.471 -4.930 -2.877 1.00 97.56 344 ARG A CA 1
ATOM 2491 C C . ARG A 1 344 ? 0.543 -4.071 -2.168 1.00 97.56 344 ARG A C 1
ATOM 2493 O O . ARG A 1 344 ? 1.432 -4.566 -1.491 1.00 97.56 344 ARG A O 1
ATOM 2500 N N . SER A 1 345 ? 0.387 -2.766 -2.320 1.00 97.88 345 SER A N 1
ATOM 2501 C CA . SER A 1 345 ? 1.238 -1.783 -1.672 1.00 97.88 345 SER A CA 1
ATOM 2502 C C . SER A 1 345 ? 0.466 -0.507 -1.379 1.00 97.88 345 SER A C 1
ATOM 2504 O O . SER A 1 345 ? -0.498 -0.175 -2.074 1.00 97.88 345 SER A O 1
ATOM 2506 N N . GLY A 1 346 ? 0.900 0.204 -0.350 1.00 96.44 346 GLY A N 1
ATOM 2507 C CA . GLY A 1 346 ? 0.321 1.468 0.078 1.00 96.44 346 GLY A CA 1
ATOM 2508 C C . GLY A 1 346 ? 1.233 2.191 1.059 1.00 96.44 346 GLY A C 1
ATOM 2509 O O . GLY A 1 346 ? 2.278 1.669 1.468 1.00 96.44 346 GLY A O 1
ATOM 2510 N N . ASP A 1 347 ? 0.849 3.408 1.428 1.00 94.75 347 ASP A N 1
ATOM 2511 C CA . ASP A 1 347 ? 1.670 4.259 2.273 1.00 94.75 347 ASP A CA 1
ATOM 2512 C C . ASP A 1 347 ? 1.430 4.035 3.768 1.00 94.75 347 ASP A C 1
ATOM 2514 O O . ASP A 1 347 ? 0.352 3.679 4.233 1.00 94.75 347 ASP A O 1
ATOM 2518 N N . LYS A 1 348 ? 2.472 4.278 4.562 1.00 90.56 348 LYS A N 1
ATOM 2519 C CA . LYS A 1 348 ? 2.393 4.353 6.024 1.00 90.56 348 LYS A CA 1
ATOM 2520 C C . LYS A 1 348 ? 3.175 5.567 6.513 1.00 90.56 348 LYS A C 1
ATOM 2522 O O . LYS A 1 348 ? 4.137 5.453 7.277 1.00 90.56 348 LYS A O 1
ATOM 2527 N N . GLY A 1 349 ? 2.762 6.749 6.053 1.00 89.62 349 GLY A N 1
ATOM 2528 C CA . GLY A 1 349 ? 3.502 8.000 6.231 1.00 89.62 349 GLY A CA 1
ATOM 2529 C C . GLY A 1 349 ? 4.521 8.183 5.108 1.00 89.62 349 GLY A C 1
ATOM 2530 O O . GLY A 1 349 ? 4.140 8.210 3.947 1.00 89.62 349 GLY A O 1
ATOM 2531 N N . ASP A 1 350 ? 5.809 8.299 5.439 1.00 92.00 350 ASP A N 1
ATOM 2532 C CA . ASP A 1 350 ? 6.899 8.315 4.440 1.00 92.00 350 ASP A CA 1
ATOM 2533 C C . ASP A 1 350 ? 7.465 6.915 4.129 1.00 92.00 350 ASP A C 1
ATOM 2535 O O . ASP A 1 350 ? 8.537 6.742 3.549 1.00 92.00 350 ASP A O 1
ATOM 2539 N N . LYS A 1 351 ? 6.737 5.888 4.564 1.00 94.50 351 LYS A N 1
ATOM 2540 C CA . LYS A 1 351 ? 7.050 4.479 4.341 1.00 94.50 351 LYS A CA 1
ATOM 2541 C C . LYS A 1 351 ? 6.087 3.912 3.317 1.00 94.50 351 LYS A C 1
ATOM 2543 O O . LYS A 1 351 ? 4.945 4.364 3.262 1.00 94.50 351 LYS A O 1
ATOM 2548 N N . ALA A 1 352 ? 6.505 2.886 2.593 1.00 96.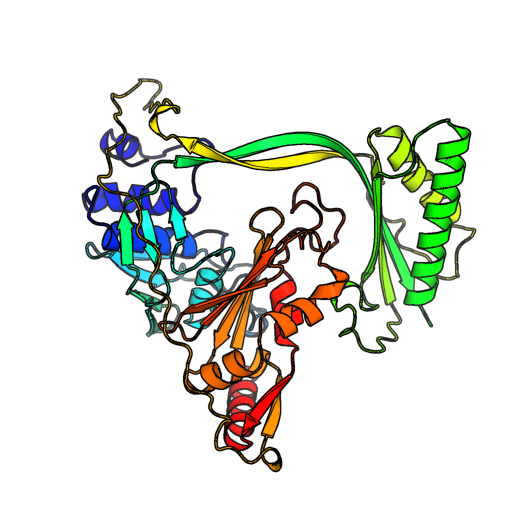88 352 ALA A N 1
ATOM 2549 C CA . ALA A 1 352 ? 5.616 2.092 1.754 1.00 96.88 352 ALA A CA 1
ATOM 2550 C C . ALA A 1 352 ? 5.655 0.637 2.207 1.00 96.88 352 ALA A C 1
ATOM 2552 O O . ALA A 1 352 ? 6.731 0.102 2.485 1.00 96.88 352 ALA A O 1
ATOM 2553 N N . ASN A 1 353 ? 4.494 -0.002 2.275 1.00 97.81 353 ASN A N 1
ATOM 2554 C CA . ASN A 1 353 ? 4.425 -1.446 2.424 1.00 97.81 353 ASN A CA 1
ATOM 2555 C C . ASN A 1 353 ? 4.315 -2.109 1.046 1.00 97.81 353 ASN A C 1
ATOM 2557 O O . ASN A 1 353 ? 3.738 -1.526 0.131 1.00 97.81 353 ASN A O 1
ATOM 2561 N N . ILE A 1 354 ? 4.836 -3.325 0.904 1.00 98.62 354 ILE A N 1
ATOM 2562 C CA . ILE A 1 354 ? 4.567 -4.200 -0.239 1.00 98.62 354 ILE A CA 1
ATOM 2563 C C . ILE A 1 354 ? 4.270 -5.597 0.303 1.00 98.62 354 ILE A C 1
ATOM 2565 O O . ILE A 1 354 ? 5.168 -6.290 0.775 1.00 98.62 354 ILE A O 1
ATOM 2569 N N . GLY A 1 355 ? 3.011 -6.006 0.241 1.00 98.50 355 GLY A N 1
ATOM 2570 C CA . GLY A 1 355 ? 2.568 -7.357 0.541 1.00 98.50 355 GLY A CA 1
ATOM 2571 C C . GLY A 1 355 ? 2.564 -8.225 -0.713 1.00 98.50 355 GLY A C 1
ATOM 2572 O O . GLY A 1 355 ? 2.005 -7.833 -1.735 1.00 98.50 355 GLY A O 1
ATOM 2573 N N . VAL A 1 356 ? 3.168 -9.407 -0.624 1.00 98.81 356 VAL A N 1
ATOM 2574 C CA . VAL A 1 356 ? 3.206 -10.431 -1.675 1.00 98.81 356 VAL A CA 1
ATOM 2575 C C . VAL A 1 356 ? 2.554 -11.691 -1.126 1.00 98.81 356 VAL A C 1
ATOM 2577 O O . VAL A 1 356 ? 3.034 -12.241 -0.137 1.00 98.81 356 VAL A O 1
ATOM 2580 N N . VAL A 1 357 ? 1.475 -12.156 -1.751 1.00 98.81 357 VAL A N 1
ATOM 2581 C CA . VAL A 1 357 ? 0.708 -13.333 -1.317 1.00 98.81 357 VAL A CA 1
ATOM 2582 C C . VAL A 1 357 ? 0.889 -14.438 -2.344 1.00 98.81 357 VAL A C 1
ATOM 2584 O O . VAL A 1 357 ? 0.448 -14.295 -3.483 1.00 98.81 357 VAL A O 1
ATOM 2587 N N . ALA A 1 358 ? 1.531 -15.544 -1.967 1.00 98.62 358 ALA A N 1
ATOM 2588 C CA . ALA A 1 358 ? 1.732 -16.657 -2.883 1.00 98.62 358 ALA A CA 1
ATOM 2589 C C . ALA A 1 358 ? 0.384 -17.289 -3.266 1.00 98.62 358 ALA A C 1
ATOM 2591 O O . ALA A 1 358 ? -0.418 -17.642 -2.401 1.00 98.62 358 ALA A O 1
ATOM 2592 N N . ARG A 1 359 ? 0.160 -17.496 -4.568 1.00 97.75 359 ARG A N 1
ATOM 2593 C CA . ARG A 1 359 ? -1.045 -18.162 -5.096 1.00 97.75 359 ARG A CA 1
ATOM 2594 C C . ARG A 1 359 ? -1.156 -19.607 -4.613 1.00 97.75 359 ARG A C 1
ATOM 2596 O O . ARG A 1 359 ? -2.251 -20.152 -4.504 1.00 97.75 359 ARG A O 1
ATOM 2603 N N . ARG A 1 360 ? -0.010 -20.226 -4.319 1.00 96.75 360 ARG A N 1
ATOM 2604 C CA . ARG A 1 360 ? 0.108 -21.573 -3.764 1.00 96.75 360 ARG A CA 1
ATOM 2605 C C . ARG A 1 360 ? 1.168 -21.614 -2.672 1.00 96.75 360 ARG A C 1
ATOM 2607 O O . ARG A 1 360 ? 2.191 -20.937 -2.754 1.00 96.75 360 ARG A O 1
ATOM 2614 N N . ALA A 1 361 ? 0.949 -22.467 -1.676 1.00 96.50 361 ALA A N 1
ATOM 2615 C CA . ALA A 1 361 ? 1.866 -22.620 -0.549 1.00 96.50 361 ALA A CA 1
ATOM 2616 C C . ALA A 1 361 ? 3.273 -23.088 -0.973 1.00 96.50 361 ALA A C 1
ATOM 2618 O O . ALA A 1 361 ? 4.267 -22.675 -0.380 1.00 96.50 361 ALA A O 1
ATOM 2619 N N . ASP A 1 362 ? 3.380 -23.901 -2.029 1.00 96.12 362 ASP A N 1
ATOM 2620 C CA . ASP A 1 362 ? 4.655 -24.398 -2.562 1.00 96.12 362 ASP A CA 1
ATOM 2621 C C . ASP A 1 362 ? 5.465 -23.338 -3.335 1.00 96.12 362 ASP A C 1
ATOM 2623 O O . ASP A 1 362 ? 6.659 -23.536 -3.571 1.00 96.12 362 ASP A O 1
ATOM 2627 N N . TYR A 1 363 ? 4.873 -22.183 -3.660 1.00 97.81 363 TYR A N 1
ATOM 2628 C CA . TYR A 1 363 ? 5.588 -21.047 -4.254 1.00 97.81 363 TYR A CA 1
ATOM 2629 C C . TYR A 1 363 ? 6.276 -20.162 -3.204 1.00 97.81 363 TYR A C 1
ATOM 2631 O O . TYR A 1 363 ? 7.324 -19.577 -3.490 1.00 97.81 363 TYR A O 1
ATOM 2639 N N . LEU A 1 364 ? 5.743 -20.093 -1.977 1.00 98.06 364 LEU A N 1
ATOM 2640 C CA . LEU A 1 364 ? 6.259 -19.215 -0.919 1.00 98.06 364 LEU A CA 1
ATOM 2641 C C . LEU A 1 364 ? 7.764 -19.413 -0.633 1.00 98.06 364 LEU A C 1
ATOM 2643 O O . LEU A 1 364 ? 8.470 -18.405 -0.577 1.00 98.06 364 LEU A O 1
ATOM 2647 N N . PRO A 1 365 ? 8.309 -20.640 -0.489 1.00 97.19 365 PRO A N 1
ATOM 2648 C CA . PRO A 1 365 ? 9.740 -20.819 -0.227 1.00 97.19 365 PRO A CA 1
ATOM 2649 C C . PRO A 1 365 ? 10.645 -20.218 -1.315 1.00 97.19 365 PRO A C 1
ATOM 2651 O O . PRO A 1 365 ? 11.699 -19.662 -1.008 1.00 97.19 365 PRO A O 1
ATOM 2654 N N . TRP A 1 366 ? 10.224 -20.269 -2.583 1.00 97.44 366 TRP A N 1
ATOM 2655 C CA . TRP A 1 366 ? 10.978 -19.708 -3.711 1.00 97.44 366 TRP A CA 1
ATOM 2656 C C . TRP A 1 366 ? 10.887 -18.183 -3.779 1.00 97.44 366 TRP A C 1
ATOM 2658 O O . TRP A 1 366 ? 11.892 -17.516 -4.046 1.00 97.44 366 TRP A O 1
ATOM 2668 N N . ILE A 1 367 ? 9.709 -17.629 -3.480 1.00 98.25 367 ILE A N 1
ATOM 2669 C CA . ILE A 1 367 ? 9.503 -16.183 -3.340 1.00 98.25 367 ILE A CA 1
ATOM 2670 C C . ILE A 1 367 ? 10.370 -15.653 -2.192 1.00 98.25 367 ILE A C 1
ATOM 2672 O O . ILE A 1 367 ? 11.142 -14.716 -2.386 1.00 98.25 367 ILE A O 1
ATOM 2676 N N . TRP A 1 368 ? 10.320 -16.299 -1.023 1.00 97.94 368 TRP A N 1
ATOM 2677 C CA . TRP A 1 368 ? 11.104 -15.933 0.159 1.00 97.94 368 TRP A CA 1
ATOM 2678 C C . TRP A 1 368 ? 12.616 -15.971 -0.092 1.00 97.94 368 TRP A C 1
ATOM 2680 O O . TRP A 1 368 ? 13.342 -15.063 0.319 1.00 97.94 368 TRP A O 1
ATOM 2690 N N . ARG A 1 369 ? 13.096 -17.009 -0.787 1.00 96.12 369 ARG A N 1
ATOM 2691 C CA . ARG A 1 369 ? 14.505 -17.152 -1.183 1.00 96.12 369 ARG A CA 1
ATOM 2692 C C . ARG A 1 369 ? 14.971 -16.012 -2.093 1.00 96.12 369 ARG A C 1
ATOM 2694 O O . ARG A 1 369 ? 16.108 -15.565 -1.974 1.00 96.12 369 ARG A O 1
ATOM 2701 N N . SER A 1 370 ? 14.111 -15.568 -3.007 1.00 96.81 370 SER A N 1
ATOM 2702 C CA . SER A 1 370 ? 14.477 -14.629 -4.076 1.00 96.81 370 SER A CA 1
ATOM 2703 C C . SER A 1 370 ? 14.311 -13.165 -3.665 1.00 96.81 370 SER A C 1
ATOM 2705 O O . SER A 1 370 ? 15.123 -12.316 -4.033 1.00 96.81 370 SER A O 1
ATOM 2707 N N . LEU A 1 371 ? 13.273 -12.861 -2.886 1.00 97.69 371 LEU A N 1
ATOM 2708 C CA . LEU A 1 371 ? 12.946 -11.511 -2.438 1.00 97.69 371 LEU A CA 1
ATOM 2709 C C . LEU A 1 371 ? 13.539 -1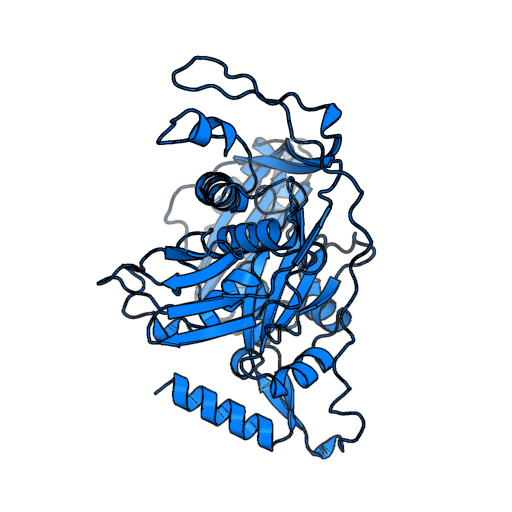1.257 -1.048 1.00 97.69 371 LEU A C 1
ATOM 2711 O O . LEU A 1 371 ? 12.880 -11.378 -0.012 1.00 97.69 371 LEU A O 1
ATOM 2715 N N . THR A 1 372 ? 14.826 -10.924 -1.043 1.00 97.56 372 THR A N 1
ATOM 2716 C CA . THR A 1 372 ? 15.552 -10.475 0.151 1.00 97.56 372 THR A CA 1
ATOM 2717 C C . THR A 1 372 ? 15.399 -8.970 0.351 1.00 97.56 372 THR A C 1
ATOM 2719 O O . THR A 1 372 ? 15.115 -8.228 -0.588 1.00 97.56 372 THR A O 1
ATOM 2722 N N . GLU A 1 373 ? 15.662 -8.496 1.564 1.00 97.81 373 GLU A N 1
ATOM 2723 C CA . GLU A 1 373 ? 15.701 -7.075 1.918 1.00 97.81 373 GLU A CA 1
ATOM 2724 C C . GLU A 1 373 ? 16.637 -6.299 0.973 1.00 97.81 373 GLU A C 1
ATOM 2726 O O . GLU A 1 373 ? 16.287 -5.226 0.484 1.00 97.81 373 GLU A O 1
ATOM 2731 N N . ALA A 1 374 ? 17.793 -6.885 0.639 1.00 96.50 374 ALA A N 1
ATOM 2732 C CA . ALA A 1 374 ? 18.755 -6.313 -0.300 1.00 96.50 374 ALA A CA 1
ATOM 2733 C C . ALA A 1 374 ? 18.203 -6.224 -1.731 1.00 96.50 374 ALA A C 1
ATOM 2735 O O . ALA A 1 374 ? 18.394 -5.208 -2.396 1.00 96.50 374 ALA A O 1
ATOM 2736 N N . ARG A 1 375 ? 17.491 -7.258 -2.200 1.00 96.06 375 ARG A N 1
ATOM 2737 C CA . ARG A 1 375 ? 16.882 -7.260 -3.537 1.00 96.06 375 ARG A CA 1
ATOM 2738 C C . ARG A 1 375 ? 15.777 -6.212 -3.660 1.00 96.06 375 ARG A C 1
ATOM 2740 O O . ARG A 1 375 ? 15.684 -5.535 -4.683 1.00 96.06 375 ARG A O 1
ATOM 2747 N N . ILE A 1 376 ? 14.959 -6.054 -2.621 1.00 97.44 376 ILE A N 1
ATOM 2748 C CA . ILE A 1 376 ? 13.944 -4.996 -2.575 1.00 97.44 376 ILE A CA 1
ATOM 2749 C C . ILE A 1 376 ? 14.619 -3.621 -2.554 1.00 97.44 376 ILE A C 1
ATOM 2751 O O . ILE A 1 376 ? 14.262 -2.761 -3.355 1.00 97.44 376 ILE A O 1
ATOM 2755 N N . ALA A 1 377 ? 15.643 -3.424 -1.719 1.00 96.00 377 ALA A N 1
ATOM 2756 C CA . ALA A 1 377 ? 16.376 -2.161 -1.670 1.00 96.00 377 ALA A CA 1
ATOM 2757 C C . ALA A 1 377 ? 17.008 -1.795 -3.026 1.00 96.00 377 ALA A C 1
ATOM 2759 O O . ALA A 1 377 ? 16.944 -0.641 -3.435 1.00 96.00 377 ALA A O 1
ATOM 2760 N N . GLU A 1 378 ? 17.566 -2.773 -3.746 1.00 94.44 378 GLU A N 1
ATOM 2761 C CA . GLU A 1 378 ? 18.092 -2.591 -5.104 1.00 94.44 378 GLU A CA 1
ATOM 2762 C C . GLU A 1 378 ? 16.988 -2.180 -6.092 1.00 94.44 378 GLU A C 1
ATOM 2764 O O . GLU A 1 378 ? 17.160 -1.230 -6.855 1.00 94.44 378 GLU A O 1
ATOM 2769 N N . THR A 1 379 ? 15.842 -2.865 -6.052 1.00 95.06 379 THR A N 1
ATOM 2770 C CA . THR A 1 379 ? 14.708 -2.626 -6.964 1.00 95.06 379 THR A CA 1
ATOM 2771 C C . THR A 1 379 ? 14.139 -1.214 -6.810 1.00 95.06 379 THR A C 1
ATOM 2773 O O . THR A 1 379 ? 13.784 -0.579 -7.801 1.00 95.06 379 THR A O 1
ATOM 2776 N N . PHE A 1 380 ? 14.092 -0.703 -5.578 1.00 96.06 380 PHE A N 1
ATOM 2777 C CA . PHE A 1 380 ? 13.550 0.618 -5.252 1.00 96.06 380 PHE A CA 1
ATOM 2778 C C . PHE A 1 380 ? 14.645 1.657 -4.948 1.00 96.06 380 PHE A C 1
ATOM 2780 O O . PHE A 1 380 ? 14.360 2.703 -4.367 1.00 96.06 380 PHE A O 1
ATOM 2787 N N . ALA A 1 381 ? 15.898 1.414 -5.348 1.00 94.38 381 ALA A N 1
ATOM 2788 C CA . ALA A 1 381 ? 17.032 2.279 -5.009 1.00 94.38 381 ALA A CA 1
ATOM 2789 C C . ALA A 1 381 ? 16.866 3.730 -5.495 1.00 94.38 381 ALA A C 1
ATOM 2791 O O . ALA A 1 381 ? 17.289 4.659 -4.816 1.00 94.38 381 ALA A O 1
ATOM 2792 N N . HIS A 1 382 ? 16.210 3.946 -6.641 1.00 93.38 382 HIS A N 1
ATOM 2793 C CA . HIS A 1 382 ? 15.904 5.282 -7.183 1.00 93.38 382 HIS A CA 1
ATOM 2794 C C . HIS A 1 382 ? 14.861 6.055 -6.367 1.00 93.38 382 HIS A C 1
ATOM 2796 O O . HIS A 1 382 ? 14.666 7.248 -6.597 1.00 93.38 382 HIS A O 1
ATOM 2802 N N . PHE A 1 383 ? 14.195 5.381 -5.435 1.00 94.19 383 PHE A N 1
ATOM 2803 C CA . PHE A 1 383 ? 13.203 5.944 -4.535 1.00 94.19 383 PHE A CA 1
ATOM 2804 C C . PHE A 1 383 ? 13.673 6.028 -3.085 1.00 94.19 383 PHE A C 1
ATOM 2806 O O . PHE A 1 383 ? 12.989 6.674 -2.297 1.00 94.19 383 PHE A O 1
ATOM 2813 N N . LEU A 1 384 ? 14.776 5.388 -2.710 1.00 92.44 384 LEU A N 1
ATOM 2814 C CA . LEU A 1 384 ? 15.276 5.417 -1.340 1.00 92.44 384 LEU A CA 1
ATOM 2815 C C . LEU A 1 384 ? 16.130 6.665 -1.117 1.00 92.44 384 LEU A C 1
ATOM 2817 O O . LEU A 1 384 ? 17.143 6.863 -1.785 1.00 92.44 384 LEU A O 1
ATOM 2821 N N . ASP A 1 385 ? 15.759 7.473 -0.124 1.00 80.69 385 ASP A N 1
ATOM 2822 C CA . ASP A 1 385 ? 16.475 8.717 0.189 1.00 80.69 385 ASP A CA 1
ATOM 2823 C C . ASP A 1 385 ? 17.771 8.463 1.005 1.00 80.69 385 ASP A C 1
ATOM 2825 O O . ASP A 1 385 ? 18.572 9.372 1.227 1.00 80.69 385 ASP A O 1
ATOM 2829 N N . GLY A 1 386 ? 18.007 7.215 1.439 1.00 76.88 386 GLY A N 1
ATOM 2830 C CA . GLY A 1 386 ? 19.249 6.753 2.078 1.00 76.88 386 GLY A CA 1
ATOM 2831 C C . GLY A 1 386 ? 19.437 7.154 3.548 1.00 76.88 386 GLY A C 1
ATOM 2832 O O . GLY A 1 386 ? 20.493 6.886 4.117 1.00 76.88 386 GLY A O 1
ATOM 2833 N N . ALA A 1 387 ? 18.440 7.792 4.167 1.00 79.88 387 ALA A N 1
ATOM 2834 C CA . ALA A 1 387 ? 18.511 8.264 5.552 1.00 79.88 387 ALA A CA 1
ATOM 2835 C C . ALA A 1 387 ? 18.277 7.153 6.594 1.00 79.88 387 ALA A C 1
ATOM 2837 O O . ALA A 1 387 ? 18.871 7.182 7.675 1.00 79.88 387 ALA A O 1
ATOM 2838 N N . ALA A 1 388 ? 17.436 6.167 6.275 1.00 81.12 388 ALA A N 1
ATOM 2839 C CA . ALA A 1 388 ? 17.119 5.066 7.172 1.00 81.12 388 ALA A CA 1
ATOM 2840 C C . ALA A 1 388 ? 18.308 4.110 7.363 1.00 81.12 388 ALA A C 1
ATOM 2842 O O . ALA A 1 388 ? 18.881 3.599 6.401 1.00 81.12 388 ALA A O 1
ATOM 2843 N N . ALA A 1 389 ? 18.619 3.781 8.622 1.00 83.50 389 ALA A N 1
ATOM 2844 C CA . ALA A 1 389 ? 19.607 2.749 8.955 1.00 83.50 389 ALA A CA 1
ATOM 2845 C C . ALA A 1 389 ? 19.187 1.351 8.456 1.00 83.50 389 ALA A C 1
ATOM 2847 O O . ALA A 1 389 ? 20.033 0.522 8.124 1.00 83.50 389 ALA A O 1
ATOM 2848 N N . THR A 1 390 ? 17.876 1.106 8.389 1.00 89.69 390 THR A N 1
ATOM 2849 C CA . THR A 1 390 ? 17.269 -0.117 7.858 1.00 89.69 390 THR A CA 1
ATOM 2850 C C . THR A 1 390 ? 16.276 0.288 6.768 1.00 89.69 390 THR A C 1
ATOM 2852 O O . THR A 1 390 ? 15.146 0.649 7.087 1.00 89.69 390 THR A O 1
ATOM 2855 N N . PRO A 1 391 ? 16.684 0.299 5.486 1.00 93.62 391 PRO A N 1
ATOM 2856 C CA . PRO A 1 391 ? 15.832 0.796 4.406 1.00 93.62 391 PRO A CA 1
ATOM 2857 C C . PRO A 1 391 ? 14.659 -0.138 4.099 1.00 93.62 391 PRO A C 1
ATOM 2859 O O . PRO A 1 391 ? 13.626 0.329 3.627 1.00 93.62 391 PRO A O 1
ATOM 2862 N N . VAL A 1 392 ? 14.807 -1.440 4.369 1.00 97.81 392 VAL A N 1
ATOM 2863 C CA . VAL A 1 392 ? 13.785 -2.459 4.122 1.00 97.81 392 VAL A CA 1
ATOM 2864 C C . VAL A 1 392 ? 13.735 -3.436 5.290 1.00 97.81 392 VAL A C 1
ATOM 2866 O O . VAL A 1 392 ? 14.763 -3.980 5.689 1.00 97.81 392 VAL A O 1
ATOM 2869 N N . GLU A 1 393 ? 12.532 -3.689 5.789 1.00 97.56 393 GLU A N 1
ATOM 2870 C CA . GLU A 1 393 ? 12.219 -4.807 6.680 1.00 97.56 393 GLU A CA 1
ATOM 2871 C C . GLU A 1 393 ? 11.366 -5.840 5.941 1.00 97.56 393 GLU A C 1
ATOM 2873 O O . GLU A 1 393 ? 10.651 -5.502 4.994 1.00 97.56 393 GLU A O 1
ATOM 2878 N N . ARG A 1 394 ? 11.435 -7.099 6.374 1.00 98.00 394 ARG A N 1
ATOM 2879 C CA . ARG A 1 394 ? 10.730 -8.225 5.759 1.00 98.00 394 ARG A CA 1
ATOM 2880 C C . ARG A 1 394 ? 10.082 -9.092 6.833 1.00 98.00 394 ARG A C 1
ATOM 2882 O O . ARG A 1 394 ? 10.752 -9.543 7.759 1.00 98.00 394 ARG A O 1
ATOM 2889 N N . PHE A 1 395 ? 8.796 -9.372 6.666 1.00 98.31 395 PHE A N 1
ATOM 2890 C CA . PHE A 1 395 ? 7.975 -10.097 7.630 1.00 98.31 395 PHE A CA 1
ATOM 2891 C C . PHE A 1 395 ? 7.266 -11.270 6.956 1.00 98.31 395 PHE A C 1
ATOM 2893 O O . PHE A 1 395 ? 6.612 -11.103 5.927 1.00 98.31 395 PHE A O 1
ATOM 2900 N N . LEU A 1 396 ? 7.378 -12.461 7.544 1.00 98.44 396 LEU A N 1
ATOM 2901 C CA . LEU A 1 396 ? 6.717 -13.666 7.047 1.00 98.44 396 LEU A CA 1
ATOM 2902 C C . LEU A 1 396 ? 5.309 -13.798 7.638 1.00 98.44 396 LEU A C 1
ATOM 2904 O O . LEU A 1 396 ? 5.128 -13.631 8.842 1.00 98.44 396 LEU A O 1
ATOM 2908 N N . MET A 1 397 ? 4.329 -14.153 6.813 1.00 98.12 397 MET A N 1
ATOM 2909 C CA . MET A 1 397 ? 2.950 -14.436 7.220 1.00 98.12 397 MET A CA 1
ATOM 2910 C C . MET A 1 397 ? 2.559 -15.837 6.724 1.00 98.12 397 MET A C 1
ATOM 2912 O O . MET A 1 397 ? 1.978 -15.974 5.644 1.00 98.12 397 MET A O 1
ATOM 2916 N N . PRO A 1 398 ? 2.929 -16.902 7.460 1.00 97.44 398 PRO A N 1
ATOM 2917 C CA . PRO A 1 398 ? 2.752 -18.274 6.989 1.00 97.44 398 PRO A CA 1
ATOM 2918 C C . PRO A 1 398 ? 1.282 -18.674 6.811 1.00 97.44 398 PRO A C 1
ATOM 2920 O O . PRO A 1 398 ? 0.994 -19.466 5.920 1.00 97.44 398 PRO A O 1
ATOM 2923 N N . GLY A 1 399 ? 0.352 -18.118 7.598 1.00 97.25 399 GLY A N 1
ATOM 2924 C CA . GLY A 1 399 ? -1.070 -18.469 7.517 1.00 97.25 399 GLY A CA 1
ATOM 2925 C C . GLY A 1 399 ? -1.695 -18.178 6.146 1.00 97.25 399 GLY A C 1
ATOM 2926 O O . GLY A 1 399 ? -2.468 -18.985 5.633 1.00 97.25 399 GLY A O 1
ATOM 2927 N N . THR A 1 400 ? -1.291 -17.076 5.506 1.00 97.38 400 THR A N 1
ATOM 2928 C CA . THR A 1 400 ? -1.759 -16.676 4.168 1.00 97.38 400 THR A CA 1
ATOM 2929 C C . THR A 1 400 ? -0.717 -16.879 3.075 1.00 97.38 400 THR A C 1
ATOM 2931 O O . THR A 1 400 ? -0.876 -16.363 1.974 1.00 97.38 400 THR A O 1
ATOM 2934 N N . ASN A 1 401 ? 0.365 -17.605 3.360 1.00 98.12 401 ASN A N 1
ATOM 2935 C CA . ASN A 1 401 ? 1.501 -17.779 2.453 1.00 98.12 401 ASN A CA 1
ATOM 2936 C C . ASN A 1 401 ? 2.068 -16.450 1.912 1.00 98.12 401 ASN A C 1
ATOM 2938 O O . ASN A 1 401 ? 2.382 -16.337 0.725 1.00 98.12 401 ASN A O 1
ATOM 2942 N N . ALA A 1 402 ? 2.169 -15.430 2.768 1.00 98.44 402 ALA A N 1
ATOM 2943 C CA . ALA A 1 402 ? 2.525 -14.078 2.355 1.00 98.44 402 ALA A CA 1
ATOM 2944 C C . ALA A 1 402 ? 3.848 -13.581 2.951 1.00 98.44 402 ALA A C 1
ATOM 2946 O O . ALA A 1 402 ? 4.340 -14.078 3.969 1.00 98.44 402 ALA A O 1
ATOM 2947 N N . VAL A 1 403 ? 4.414 -12.566 2.305 1.00 98.62 403 VAL A N 1
ATOM 2948 C CA . VAL A 1 403 ? 5.583 -11.808 2.755 1.00 98.62 403 VAL A CA 1
ATOM 2949 C C . VAL A 1 403 ? 5.235 -10.327 2.688 1.00 98.62 403 VAL A C 1
ATOM 2951 O O . VAL A 1 403 ? 4.818 -9.847 1.637 1.00 98.62 403 VAL A O 1
ATOM 2954 N N . ASN A 1 404 ? 5.411 -9.600 3.790 1.00 98.50 404 ASN A N 1
ATOM 2955 C CA . ASN A 1 404 ? 5.269 -8.147 3.813 1.00 98.50 404 ASN A CA 1
ATOM 2956 C C . ASN A 1 404 ? 6.644 -7.488 3.876 1.00 98.50 404 ASN A C 1
ATOM 2958 O O . ASN A 1 404 ? 7.468 -7.837 4.723 1.00 98.50 404 ASN A O 1
ATOM 2962 N N . PHE A 1 405 ? 6.870 -6.513 3.011 1.00 98.56 405 PHE A N 1
ATOM 2963 C CA . PHE A 1 405 ? 8.047 -5.660 3.025 1.00 98.56 405 PHE A CA 1
ATOM 2964 C C . PHE A 1 405 ? 7.655 -4.268 3.494 1.00 98.56 405 PHE A C 1
ATOM 2966 O O . PHE A 1 405 ? 6.654 -3.726 3.032 1.00 98.56 405 PHE A O 1
ATOM 2973 N N . LEU A 1 406 ? 8.456 -3.668 4.371 1.00 98.06 406 LEU A N 1
ATOM 2974 C CA . LEU A 1 406 ? 8.283 -2.281 4.792 1.00 98.06 406 LEU A CA 1
ATOM 2975 C C . LEU A 1 406 ? 9.511 -1.476 4.380 1.00 98.06 406 LEU A C 1
ATOM 2977 O O . LEU A 1 406 ? 10.605 -1.695 4.898 1.00 98.06 406 LEU A O 1
ATOM 2981 N N . LEU A 1 407 ? 9.319 -0.559 3.439 1.00 97.81 407 LEU A N 1
ATOM 2982 C CA . LEU A 1 407 ? 10.351 0.320 2.910 1.00 97.81 407 LEU A CA 1
ATOM 2983 C C . LEU A 1 407 ? 10.272 1.670 3.632 1.00 97.81 407 LEU A C 1
ATOM 2985 O O . LEU A 1 407 ? 9.193 2.263 3.714 1.00 97.81 407 LEU A O 1
ATOM 2989 N N . HIS A 1 408 ? 11.398 2.161 4.146 1.00 95.31 408 HIS A N 1
ATOM 2990 C CA . HIS A 1 408 ? 11.478 3.420 4.900 1.00 95.31 408 HIS A CA 1
ATOM 2991 C C . HIS A 1 408 ? 12.039 4.553 4.041 1.00 95.31 408 HIS A C 1
ATOM 2993 O O . HIS A 1 408 ? 12.874 4.310 3.173 1.00 95.31 408 HIS A O 1
ATOM 2999 N N . ASP A 1 409 ? 11.588 5.784 4.304 1.00 92.44 409 ASP A N 1
ATOM 3000 C CA . ASP A 1 409 ? 12.019 7.015 3.620 1.00 92.44 409 ASP A CA 1
ATOM 3001 C C . ASP A 1 409 ? 11.999 6.873 2.086 1.00 92.44 409 ASP A C 1
ATOM 3003 O O . ASP A 1 409 ? 12.973 7.153 1.379 1.00 92.44 409 ASP A O 1
ATOM 3007 N N . VAL A 1 410 ? 10.876 6.351 1.581 1.00 94.50 410 VAL A N 1
ATOM 3008 C CA . VAL A 1 410 ? 10.720 5.894 0.191 1.00 94.50 410 VAL A CA 1
ATOM 3009 C C . VAL A 1 410 ? 9.585 6.602 -0.543 1.00 94.50 410 VAL A C 1
ATOM 3011 O O . VAL A 1 410 ? 9.252 6.220 -1.664 1.00 94.50 410 VAL A O 1
ATOM 3014 N N . LEU A 1 411 ? 8.943 7.604 0.063 1.00 94.31 411 LEU A N 1
ATOM 3015 C CA . LEU A 1 411 ? 7.845 8.350 -0.559 1.00 94.31 411 LEU A CA 1
ATOM 3016 C C . LEU A 1 411 ? 8.133 9.853 -0.668 1.00 94.31 411 LEU A C 1
ATOM 3018 O O . LEU A 1 411 ? 7.296 10.585 -1.192 1.00 94.31 411 LEU A O 1
ATOM 3022 N N . GLY A 1 412 ? 9.316 10.337 -0.276 1.00 90.94 412 GLY A N 1
ATOM 3023 C CA . GLY A 1 412 ? 9.708 11.746 -0.413 1.00 90.94 412 GLY A CA 1
ATOM 3024 C C . GLY A 1 412 ? 8.966 12.681 0.552 1.00 90.94 412 GLY A C 1
ATOM 3025 O O . GLY A 1 412 ? 8.508 13.765 0.169 1.00 90.94 412 GLY A O 1
ATOM 3026 N N . GLY A 1 413 ? 8.800 12.255 1.802 1.00 88.88 413 GLY A N 1
ATOM 3027 C CA . GLY A 1 413 ? 8.052 12.950 2.850 1.00 88.88 413 GLY A CA 1
ATOM 3028 C C . GLY A 1 413 ? 6.593 12.497 3.003 1.00 88.88 413 GLY A C 1
ATOM 3029 O O . GLY A 1 413 ? 5.835 13.156 3.720 1.00 88.88 413 GLY A O 1
ATOM 3030 N N . GLY A 1 414 ? 6.190 11.411 2.336 1.00 90.19 414 GLY A N 1
ATOM 3031 C CA . GLY A 1 414 ? 4.834 10.846 2.368 1.00 90.19 414 GLY A CA 1
ATOM 3032 C C . GLY A 1 414 ? 3.787 11.579 1.518 1.00 90.19 414 GLY A C 1
ATOM 3033 O O . GLY A 1 414 ? 4.025 12.673 1.001 1.00 90.19 414 GLY A O 1
ATOM 3034 N N . GLY A 1 415 ? 2.590 10.991 1.394 1.00 88.12 415 GLY A N 1
ATOM 3035 C CA . GLY A 1 415 ? 1.567 11.374 0.404 1.00 88.12 415 GLY A CA 1
ATOM 3036 C C . GLY A 1 415 ? 1.211 12.867 0.328 1.00 88.12 415 GLY A C 1
ATOM 3037 O O . GLY A 1 415 ? 1.037 13.435 -0.753 1.00 88.12 415 GLY A O 1
ATOM 3038 N N . VAL A 1 416 ? 1.152 13.545 1.475 1.00 88.81 416 VAL A N 1
ATOM 3039 C CA . VAL A 1 416 ? 0.798 14.975 1.552 1.00 88.81 416 VAL A CA 1
ATOM 3040 C C . VAL A 1 416 ? 1.949 15.915 1.189 1.00 88.81 416 VAL A C 1
ATOM 3042 O O . VAL A 1 416 ? 1.702 17.044 0.756 1.00 88.81 416 VAL A O 1
ATOM 3045 N N . ALA A 1 417 ? 3.196 15.465 1.342 1.00 91.69 417 ALA A N 1
ATOM 3046 C CA . ALA A 1 417 ? 4.379 16.289 1.127 1.00 91.69 417 ALA A CA 1
ATOM 3047 C C . ALA A 1 417 ? 5.091 15.979 -0.190 1.00 91.69 417 ALA A C 1
ATOM 3049 O O . ALA A 1 417 ? 5.673 16.886 -0.779 1.00 91.69 417 ALA A O 1
ATOM 3050 N N . SER A 1 418 ? 5.015 14.734 -0.651 1.00 93.44 418 SER A N 1
ATOM 3051 C CA . SER A 1 418 ? 5.772 14.222 -1.784 1.00 93.44 418 SER A CA 1
ATOM 3052 C C . SER A 1 418 ? 5.608 15.054 -3.049 1.00 93.44 418 SER A C 1
ATOM 3054 O O . SER A 1 418 ? 4.526 15.575 -3.358 1.00 93.44 418 SER A O 1
ATOM 3056 N N . LEU A 1 419 ? 6.695 15.147 -3.813 1.00 95.00 419 LEU A N 1
ATOM 3057 C CA . LEU A 1 419 ? 6.627 15.563 -5.204 1.00 95.00 419 LEU A CA 1
ATOM 3058 C C . LEU A 1 419 ? 6.403 14.385 -6.153 1.00 95.00 419 LEU A C 1
ATOM 3060 O O . LEU A 1 419 ? 6.118 14.667 -7.308 1.00 95.00 419 LEU A O 1
ATOM 3064 N N . ARG A 1 420 ? 6.538 13.123 -5.734 1.00 93.25 420 ARG A N 1
ATOM 3065 C CA . ARG A 1 420 ? 6.514 11.945 -6.621 1.00 93.25 420 ARG A CA 1
ATOM 3066 C C . ARG A 1 420 ? 5.170 11.778 -7.333 1.00 93.25 420 ARG A C 1
ATOM 3068 O O . ARG A 1 420 ? 4.136 12.198 -6.814 1.00 93.25 420 ARG A O 1
ATOM 3075 N N . ASN A 1 421 ? 5.183 11.155 -8.513 1.00 93.44 421 ASN A N 1
ATOM 3076 C CA . ASN A 1 421 ? 3.962 10.819 -9.245 1.00 93.44 421 ASN A CA 1
ATOM 3077 C C . ASN A 1 421 ? 3.079 9.859 -8.439 1.00 93.44 421 ASN A C 1
ATOM 3079 O O . ASN A 1 421 ? 1.891 10.116 -8.262 1.00 93.44 421 ASN A O 1
ATOM 3083 N N . ASP A 1 422 ? 3.674 8.785 -7.921 1.00 94.88 422 ASP A N 1
ATOM 3084 C CA . ASP A 1 422 ? 3.022 7.877 -6.982 1.00 94.88 422 ASP A CA 1
ATOM 3085 C C . ASP A 1 422 ? 3.454 8.201 -5.548 1.00 94.88 422 ASP A C 1
ATOM 3087 O O . ASP A 1 422 ? 4.355 7.593 -4.974 1.00 94.88 422 ASP A O 1
ATOM 3091 N N . ALA A 1 423 ? 2.817 9.217 -4.974 1.00 93.25 423 ALA A N 1
ATOM 3092 C CA . ALA A 1 423 ? 3.095 9.675 -3.615 1.00 93.25 423 ALA A CA 1
ATOM 3093 C C . ALA A 1 423 ? 2.613 8.700 -2.519 1.00 93.25 423 ALA A C 1
ATOM 3095 O O . ALA A 1 423 ? 2.934 8.907 -1.350 1.00 93.25 423 ALA A O 1
ATOM 3096 N N . GLN A 1 424 ? 1.827 7.680 -2.885 1.00 94.75 424 GLN A N 1
ATOM 3097 C CA . GLN A 1 424 ? 1.243 6.700 -1.963 1.00 94.75 424 GLN A CA 1
ATOM 3098 C C . GLN A 1 424 ? 1.856 5.298 -2.116 1.00 94.75 424 GLN A C 1
ATOM 3100 O O . GLN A 1 424 ? 1.477 4.380 -1.397 1.00 94.75 424 GLN A O 1
ATOM 3105 N N . GLY A 1 425 ? 2.765 5.099 -3.075 1.00 95.50 425 GLY A N 1
ATOM 3106 C CA . GLY A 1 425 ? 3.365 3.794 -3.357 1.00 95.50 425 GLY A CA 1
ATOM 3107 C C . GLY A 1 425 ? 2.362 2.734 -3.825 1.00 95.50 425 GLY A C 1
ATOM 3108 O O . GLY A 1 425 ? 2.617 1.542 -3.657 1.00 95.50 425 GLY A O 1
ATOM 3109 N N . LYS A 1 426 ? 1.218 3.119 -4.405 1.00 95.00 426 LYS A N 1
ATOM 3110 C CA . LYS A 1 426 ? 0.172 2.169 -4.839 1.00 95.00 426 LYS A CA 1
ATOM 3111 C C . LYS A 1 426 ? 0.596 1.293 -6.018 1.00 95.00 426 LYS A C 1
ATOM 3113 O O . LYS A 1 426 ? 0.061 0.203 -6.191 1.00 95.00 426 LYS A O 1
ATOM 3118 N N . GLY A 1 427 ? 1.551 1.754 -6.817 1.00 95.81 427 GLY A N 1
ATOM 3119 C CA . GLY A 1 427 ? 2.134 1.015 -7.934 1.00 95.81 427 GLY A CA 1
ATOM 3120 C C . GLY A 1 427 ? 3.353 0.170 -7.559 1.00 95.81 427 GLY A C 1
ATOM 3121 O O . GLY A 1 427 ? 3.848 -0.568 -8.407 1.00 95.81 427 GLY A O 1
ATOM 3122 N N . TYR A 1 428 ? 3.863 0.246 -6.324 1.00 97.56 428 TYR A N 1
ATOM 3123 C CA . TYR A 1 428 ? 5.109 -0.438 -5.950 1.00 97.56 428 TYR A CA 1
ATOM 3124 C C . TYR A 1 428 ? 4.993 -1.963 -6.021 1.00 97.56 428 TYR A C 1
ATOM 3126 O O . TYR A 1 428 ? 5.916 -2.618 -6.502 1.00 97.56 428 TYR A O 1
ATOM 3134 N N . ALA A 1 429 ? 3.853 -2.533 -5.626 1.00 97.88 429 ALA A N 1
ATOM 3135 C CA . ALA A 1 429 ? 3.604 -3.956 -5.810 1.00 97.88 429 ALA A CA 1
ATOM 3136 C C . ALA A 1 429 ? 3.677 -4.354 -7.287 1.00 97.88 429 ALA A C 1
ATOM 3138 O O . ALA A 1 429 ? 4.333 -5.333 -7.606 1.00 97.88 429 ALA A O 1
ATOM 3139 N N . GLN A 1 430 ? 3.105 -3.558 -8.193 1.00 96.69 430 GLN A N 1
ATOM 3140 C CA . GLN A 1 430 ? 3.116 -3.841 -9.633 1.00 96.69 430 GLN A CA 1
ATOM 3141 C C . GLN A 1 430 ? 4.535 -3.807 -10.223 1.00 96.69 430 GLN A C 1
ATOM 3143 O O . GLN A 1 430 ? 4.878 -4.639 -11.057 1.00 96.69 430 GLN A O 1
ATOM 3148 N N . ILE A 1 431 ? 5.399 -2.907 -9.737 1.00 96.56 431 ILE A N 1
ATOM 3149 C CA . ILE A 1 431 ? 6.829 -2.912 -10.089 1.00 96.56 431 ILE A CA 1
ATOM 3150 C C . ILE A 1 431 ? 7.490 -4.211 -9.608 1.00 96.56 431 ILE A C 1
ATOM 3152 O O . ILE A 1 431 ? 8.245 -4.837 -10.349 1.00 96.56 431 ILE A O 1
ATOM 3156 N N . LEU A 1 432 ? 7.207 -4.631 -8.371 1.00 97.75 432 LEU A N 1
ATOM 3157 C CA . LEU A 1 432 ? 7.809 -5.833 -7.797 1.00 97.75 432 LEU A CA 1
ATOM 3158 C C . LEU A 1 432 ? 7.303 -7.121 -8.466 1.00 97.75 432 LEU A C 1
ATOM 3160 O O . LEU A 1 432 ? 8.096 -8.044 -8.654 1.00 97.75 432 LEU A O 1
ATOM 3164 N N . LEU A 1 433 ? 6.024 -7.184 -8.845 1.00 97.88 433 LEU A N 1
ATOM 3165 C CA . LEU A 1 433 ? 5.394 -8.336 -9.500 1.00 97.88 433 LEU A CA 1
ATOM 3166 C C . LEU A 1 433 ? 6.023 -8.673 -10.864 1.00 97.88 433 LEU A C 1
ATOM 3168 O O . LEU A 1 433 ? 5.964 -9.827 -11.284 1.00 97.88 433 LEU A O 1
ATOM 3172 N N . ASP A 1 434 ? 6.714 -7.726 -11.503 1.00 95.62 434 ASP A N 1
ATOM 3173 C CA . ASP A 1 434 ? 7.490 -7.964 -12.729 1.00 95.62 434 ASP A CA 1
ATOM 3174 C C . ASP A 1 434 ? 8.837 -8.681 -12.471 1.00 95.62 434 ASP A C 1
ATOM 3176 O O . ASP A 1 434 ? 9.561 -9.066 -13.390 1.00 95.62 434 ASP A O 1
ATOM 3180 N N . THR A 1 435 ? 9.205 -8.898 -11.204 1.00 95.75 435 THR A N 1
ATOM 3181 C CA . THR A 1 435 ? 10.487 -9.519 -10.845 1.00 95.75 435 THR A CA 1
ATOM 3182 C C . THR A 1 435 ? 10.528 -10.995 -11.255 1.00 95.75 435 THR A C 1
ATOM 3184 O O . THR A 1 435 ? 9.641 -11.759 -10.868 1.00 95.75 435 THR A O 1
ATOM 3187 N N . PRO A 1 436 ? 11.584 -11.453 -11.954 1.00 96.44 436 PRO A N 1
ATOM 3188 C CA . PRO A 1 436 ? 11.776 -12.870 -12.234 1.00 96.44 436 PRO A CA 1
ATOM 3189 C C . PRO A 1 436 ? 12.181 -13.641 -10.970 1.00 96.44 436 PRO A C 1
ATOM 3191 O O . PRO A 1 436 ? 13.172 -13.318 -10.312 1.00 96.44 436 PRO A O 1
ATOM 3194 N N . ILE A 1 437 ? 11.446 -14.708 -10.674 1.00 97.38 437 ILE A N 1
ATOM 3195 C CA . ILE A 1 437 ? 11.670 -15.647 -9.577 1.00 97.38 437 ILE A CA 1
ATOM 3196 C C . ILE A 1 437 ? 12.170 -16.977 -10.159 1.00 97.38 437 ILE A C 1
ATOM 3198 O O . ILE A 1 437 ? 11.454 -17.616 -10.934 1.00 97.38 437 ILE A O 1
ATOM 3202 N N . PRO A 1 438 ? 13.393 -17.419 -9.826 1.00 96.06 438 PRO A N 1
ATOM 3203 C CA . PRO A 1 438 ? 13.902 -18.711 -10.267 1.00 96.06 438 PRO A CA 1
ATOM 3204 C C . PRO A 1 438 ? 13.206 -19.854 -9.515 1.00 96.06 438 PRO A C 1
ATOM 3206 O O . PRO A 1 438 ? 13.337 -19.956 -8.297 1.00 96.06 438 PRO A O 1
ATOM 3209 N N . VAL A 1 439 ? 12.518 -20.739 -10.240 1.00 95.56 439 VAL A N 1
ATOM 3210 C CA . VAL A 1 439 ? 11.818 -21.922 -9.700 1.00 95.56 439 VAL A CA 1
ATOM 3211 C C . VAL A 1 439 ? 12.144 -23.182 -10.520 1.00 95.56 439 VAL A C 1
ATOM 3213 O O . VAL A 1 439 ? 12.558 -23.066 -11.670 1.00 95.56 439 VAL A O 1
ATOM 3216 N N . PRO A 1 440 ? 11.969 -24.407 -9.995 1.00 94.56 440 PRO A N 1
ATOM 3217 C CA . PRO A 1 440 ? 12.137 -25.633 -10.768 1.00 94.56 440 PRO A CA 1
ATOM 3218 C C . PRO A 1 440 ? 11.188 -25.673 -11.967 1.00 94.56 440 PRO A C 1
ATOM 3220 O O . PRO A 1 440 ? 10.045 -25.226 -11.870 1.00 94.56 440 PRO A O 1
ATOM 3223 N N . ALA A 1 441 ? 11.621 -26.292 -13.067 1.00 93.56 441 ALA A N 1
ATOM 3224 C CA . ALA A 1 441 ? 10.832 -26.384 -14.301 1.00 93.56 441 ALA A CA 1
ATOM 3225 C C . ALA A 1 441 ? 9.401 -26.927 -14.097 1.00 93.56 441 ALA A C 1
ATOM 3227 O O . ALA A 1 441 ? 8.478 -26.487 -14.775 1.00 93.56 441 ALA A O 1
ATOM 3228 N N . ALA A 1 442 ? 9.197 -27.842 -13.141 1.00 93.25 442 ALA A N 1
ATOM 3229 C CA . ALA A 1 442 ? 7.868 -28.354 -12.803 1.00 93.25 442 ALA A CA 1
ATOM 3230 C C . ALA A 1 442 ? 6.946 -27.275 -12.203 1.00 93.25 442 ALA A C 1
ATOM 3232 O O . ALA A 1 442 ? 5.786 -27.188 -12.595 1.00 93.25 442 ALA A O 1
ATOM 3233 N N . LEU A 1 443 ? 7.460 -26.426 -11.302 1.00 95.25 443 LEU A N 1
ATOM 3234 C CA . LEU A 1 443 ? 6.691 -25.301 -10.755 1.00 95.25 443 LEU A CA 1
ATOM 3235 C C . LEU A 1 443 ? 6.473 -24.216 -11.810 1.00 95.25 443 LEU A C 1
ATOM 3237 O O . LEU A 1 443 ? 5.399 -23.632 -11.854 1.00 95.25 443 LEU A O 1
ATOM 3241 N N . ALA A 1 444 ? 7.448 -23.985 -12.695 1.00 96.44 444 ALA A N 1
ATOM 3242 C CA . ALA A 1 444 ? 7.276 -23.055 -13.810 1.00 96.44 444 ALA A CA 1
ATOM 3243 C C . ALA A 1 444 ? 6.165 -23.502 -14.771 1.00 96.44 444 ALA A C 1
ATOM 3245 O O . ALA A 1 444 ? 5.326 -22.693 -15.160 1.00 96.44 444 ALA A O 1
ATOM 3246 N N . ALA A 1 445 ? 6.122 -24.793 -15.114 1.00 96.19 445 ALA A N 1
ATOM 3247 C CA . ALA A 1 445 ? 5.054 -25.357 -15.934 1.00 96.19 445 ALA A CA 1
ATOM 3248 C C . ALA A 1 445 ? 3.685 -25.262 -15.241 1.00 96.19 445 ALA A C 1
ATOM 3250 O O . ALA A 1 445 ? 2.696 -24.942 -15.896 1.00 96.19 445 ALA A O 1
ATOM 3251 N N . GLN A 1 446 ? 3.629 -25.490 -13.923 1.00 97.00 446 GLN A N 1
ATOM 3252 C CA . GLN A 1 446 ? 2.399 -25.319 -13.149 1.00 97.00 446 GLN A CA 1
ATOM 3253 C C . GLN A 1 446 ? 1.932 -23.858 -13.135 1.00 97.00 446 GLN A C 1
ATOM 3255 O O . GLN A 1 446 ? 0.767 -23.600 -13.407 1.00 97.00 446 GLN A O 1
ATOM 3260 N N . ALA A 1 447 ? 2.831 -22.903 -12.881 1.00 96.81 447 ALA A N 1
ATOM 3261 C CA . ALA A 1 447 ? 2.504 -21.478 -12.869 1.00 96.81 447 ALA A CA 1
ATOM 3262 C C . ALA A 1 447 ? 1.992 -20.992 -14.233 1.00 96.81 447 ALA A C 1
ATOM 3264 O O . ALA A 1 447 ? 1.025 -20.234 -14.290 1.00 96.81 447 ALA A O 1
ATOM 3265 N N . ALA A 1 448 ? 2.591 -21.476 -15.327 1.00 95.75 448 ALA A N 1
ATOM 3266 C CA . ALA A 1 448 ? 2.125 -21.195 -16.681 1.00 95.75 448 ALA A CA 1
ATOM 3267 C C . ALA A 1 448 ? 0.716 -21.758 -16.929 1.00 95.75 448 ALA A C 1
ATOM 3269 O O . ALA A 1 448 ? -0.148 -21.033 -17.411 1.00 95.75 448 ALA A O 1
ATOM 3270 N N . ALA A 1 449 ? 0.455 -23.011 -16.538 1.00 96.19 449 ALA A N 1
ATOM 3271 C CA . ALA A 1 449 ? -0.873 -23.612 -16.659 1.00 96.19 449 ALA A CA 1
ATOM 3272 C C . ALA A 1 449 ? -1.927 -22.868 -15.817 1.00 96.19 449 ALA A C 1
ATOM 3274 O O . ALA A 1 449 ? -3.037 -22.628 -16.289 1.00 96.19 449 ALA A O 1
ATOM 3275 N N . ASP A 1 450 ? -1.575 -22.458 -14.5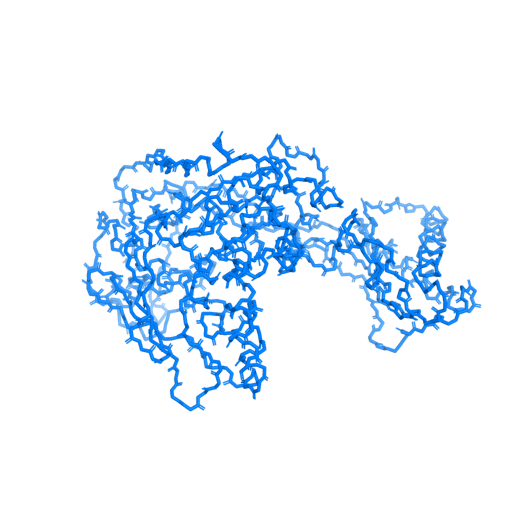94 1.00 94.00 450 ASP A N 1
ATOM 3276 C CA . ASP A 1 450 ? -2.451 -21.665 -13.727 1.00 94.00 450 ASP A CA 1
ATOM 3277 C C . ASP A 1 450 ? -2.743 -20.286 -14.349 1.00 94.00 450 ASP A C 1
ATOM 3279 O O . ASP A 1 450 ? -3.855 -19.780 -14.218 1.00 94.00 450 ASP A O 1
ATOM 3283 N N . ALA A 1 451 ? -1.759 -19.659 -15.005 1.00 92.06 451 ALA A N 1
ATOM 3284 C CA . ALA A 1 451 ? -1.923 -18.373 -15.686 1.00 92.06 451 ALA A CA 1
ATOM 3285 C C . ALA A 1 451 ? -2.799 -18.487 -16.941 1.00 92.06 451 ALA A C 1
ATOM 3287 O O . ALA A 1 451 ? -3.694 -17.666 -17.135 1.00 92.06 451 ALA A O 1
ATOM 3288 N N . GLU A 1 452 ? -2.602 -19.528 -17.752 1.00 91.19 452 GLU A N 1
ATOM 3289 C CA . GLU A 1 452 ? -3.463 -19.824 -18.902 1.00 91.19 452 GLU A CA 1
ATOM 3290 C C . GLU A 1 452 ? -4.913 -20.074 -18.470 1.00 91.19 452 GLU A C 1
ATOM 3292 O O . GLU A 1 452 ? -5.834 -19.578 -19.114 1.00 91.19 452 GLU A O 1
ATOM 3297 N N . ALA A 1 453 ? -5.121 -20.782 -17.355 1.00 90.25 453 ALA A N 1
ATOM 3298 C CA . ALA A 1 453 ? -6.451 -21.031 -16.806 1.00 90.25 453 ALA A CA 1
ATOM 3299 C C . ALA A 1 453 ? -7.150 -19.764 -16.284 1.00 90.25 453 ALA A C 1
ATOM 3301 O O . ALA A 1 453 ? -8.374 -19.735 -16.273 1.00 90.25 453 ALA A O 1
ATOM 3302 N N . ARG A 1 454 ? -6.402 -18.736 -15.852 1.00 87.94 454 ARG A N 1
ATOM 3303 C CA . ARG A 1 454 ? -6.966 -17.424 -15.475 1.00 87.94 454 ARG A CA 1
ATOM 3304 C C . ARG A 1 454 ? -7.322 -16.572 -16.692 1.00 87.94 454 ARG A C 1
ATOM 3306 O O . ARG A 1 454 ? -8.287 -15.826 -16.657 1.00 87.94 454 ARG A O 1
ATOM 3313 N N . ALA A 1 455 ? -6.534 -16.671 -17.760 1.00 82.12 455 ALA A N 1
ATOM 3314 C CA . ALA A 1 455 ? -6.743 -15.885 -18.974 1.00 82.12 455 ALA A CA 1
ATOM 3315 C C . ALA A 1 455 ? -7.879 -16.414 -19.876 1.00 82.12 455 ALA A C 1
ATOM 3317 O O . ALA A 1 455 ? -8.306 -15.698 -20.786 1.00 82.12 455 ALA A O 1
ATOM 3318 N N . ALA A 1 456 ? -8.304 -17.666 -19.676 1.00 75.25 456 ALA A N 1
ATOM 3319 C CA . ALA A 1 456 ? -9.355 -18.348 -20.433 1.00 75.25 456 ALA A CA 1
ATOM 3320 C C . ALA A 1 456 ? -10.738 -18.140 -19.808 1.00 75.25 456 ALA A C 1
ATOM 3322 O O . ALA A 1 456 ? -11.694 -17.915 -20.592 1.00 75.25 456 ALA A O 1
#

Sequence (456 aa):
LRAALDAGADIVITGRCVDSAVTLGACIHAFGWRPGEWDRLAAGSLAGHILECGPQATGGNHTDWEDIAGSIHNIGYPIGDIEPDGSFTLRKPAGTGGMVTVGTVAEQMVYEIGDPQAYLLPDVCCDFSGVAIEQLGEDRVRVTGATGRPAPPDYKVSATWADGFRAGGYFTFTGRNAGGKAQVFAEAAISRARAALRGRNLGDFTETSIEVIGAGSQYGAAAGSADAREVVLKLAARHPEAAGVGLLLREASGLGLATPAALSGFSGTRPRPSPVVRLFSFLMPKTEVALSVEVDGVPIPYAEPVTEGVPEEPVRPAPPGDPGADAEPAGLVAVRLEDLAWGRSGDKGDKANIGVVARRADYLPWIWRSLTEARIAETFAHFLDGAAATPVERFLMPGTNAVNFLLHDVLGGGGVASLRNDAQGKGYAQILLDTPIPVPAALAAQAAADAEARAA

Foldseek 3Di:
DLVQVVVPDPDDDDDDFDQLVVQLSVLCNVLVDDQVLFQLSQLSSLVSQLQPPWLQQQQVLWLLNVVQVVQNVFGFGWDWDADSNSKIKIAGDPPHTGWHDLRSSVQSSQELADFQLQRAHQRWGKHQLQWAWDDPDTRIIIIDDIGTDFHAQWDKDKDKDWDAWKWKDKKKAAAWPRVVQLVVLLVQLLVQLQVVCVVVVHDHFPDKDWAKAQCCSQQVVNSPGRRDRMIMIIIMTGGNYQVSRVSSLVSSVVCQVVGPPGMDDPPDDRIGIDIFIFIDIDIDRPVVDDDWDDDPNHTDDDDDDDNPDHGDDGDADDQDDQPCPPPDPVFWDWDQLSLQWIWWWWDDFLKMKIKTFGPDLVSLNQCSVVDDQVNLCVRLVSQAPPPDPRQKDWGHRNNRSMIMIMGHNRQCSAQRRHPDPCSTCGCVNVSRSRDIGIDGPVVNVVSVVSVVVSVD

Radius of gyration: 24.6 Å; chains: 1; bounding box: 50×67×64 Å

Secondary structure (DSSP, 8-state):
-HHHHHTT-SS---SS--TTHHHHHHHHHHH-PPTT-HHHHHHHHHHHHHH-SSSGGGTTT-SSGGGTGGGGGGBPPPEEEE-TTS-EEEE--TT-BS---HHHHHHHHTTT-S-TTSEE-SS-EEE-TT-EEEEEETTEEEEE--EEEPPPSEEEEEEEEEEEEEEEEEEEEESTTHHHHHHHHHHHHHHHHHHHHHHTTPPPPSEEEEEEETTTTTTGGGG-----SEEEEEEEEEESSHHHHHHHHHHHHHTTTSSSTTEE---SPPP--EEEEEEEEEEEEGGG----EEETTEEE--------S-PPPPPPPPPPP-TTSS--GGGEEEEEHHHHEEEEEEESSS-EEEEEEESSTTTHHHHHHH--HHHHHHHTGGG--S--SSSEEEEEEGGGTEEEEEESS-SSS-TTT--SSSTT-TTHHHHHHTSEEEEEHHHHHHHHHHHHHHH-

pLDDT: mean 93.46, std 6.96, range [59.72, 98.88]